Protein AF-A0A7G8T785-F1 (afdb_monomer)

Organism: NCBI:txid2576756

Secondary structure (DSSP, 8-state):
----------------PPPP----------------------------------------------------PPP---SS--TTHHHHHHHHHHHHHHHHHHHHHHHHHHHHHHH-THHHH---TT-TTS--HHHHHHHHH--S-EEEEESS-HHHHHTT-TTGGGT--HHHHHHHHHHHHHH-TTEEEEE--TTT-HHHHHHTGGGT--TT-EEEE-SS-EEEE-HHHHEEEEE-TTSS-EEEEE-HHHHHHHHHHHHH-S---EEEEE-SS---S--HHHHHHHHHTTPEEEEE-TTTSPPPTTEEEEEEES--SPPPHHHHHHHHHHHH---SSS--EEEEE--TTSPP-HHHHHHHHHTT----S---B---TTSSSTT--B---PPP------

pLDDT: mean 73.71, std 25.27, range [22.25, 98.12]

Structure (mmCIF, N/CA/C/O backbone):
data_AF-A0A7G8T785-F1
#
_entry.id   AF-A0A7G8T785-F1
#
loop_
_atom_site.group_PDB
_atom_site.id
_atom_site.type_symbol
_atom_site.label_atom_id
_atom_site.label_alt_id
_atom_site.label_comp_id
_atom_site.label_asym_id
_atom_site.label_entity_id
_atom_site.label_seq_id
_atom_site.pdbx_PDB_ins_code
_atom_site.Cartn_x
_atom_site.Cartn_y
_atom_site.Cartn_z
_atom_site.occupancy
_atom_site.B_iso_or_equiv
_atom_site.auth_seq_id
_atom_site.auth_comp_id
_atom_site.auth_asym_id
_atom_site.auth_atom_id
_atom_site.pdbx_PDB_model_num
ATOM 1 N N . MET A 1 1 ? 51.626 39.563 -40.319 1.00 33.34 1 MET A N 1
ATOM 2 C CA . MET A 1 1 ? 52.756 39.897 -39.430 1.00 33.34 1 MET A CA 1
ATOM 3 C C . MET A 1 1 ? 52.518 39.131 -38.136 1.00 33.34 1 MET A C 1
ATOM 5 O O . MET A 1 1 ? 51.558 39.451 -37.459 1.00 33.34 1 MET A O 1
ATOM 9 N N . ASN A 1 2 ? 53.341 38.096 -37.916 1.00 34.00 2 ASN A N 1
ATOM 10 C CA . ASN A 1 2 ? 53.590 37.295 -36.698 1.00 34.00 2 ASN A CA 1
ATOM 11 C C . ASN A 1 2 ? 52.405 36.486 -36.123 1.00 34.00 2 ASN A C 1
ATOM 13 O O . ASN A 1 2 ? 51.424 37.070 -35.693 1.00 34.00 2 ASN A O 1
ATOM 17 N N . GLN A 1 3 ? 52.344 35.154 -36.255 1.00 32.03 3 GLN A N 1
ATOM 18 C CA . GLN A 1 3 ? 53.203 34.031 -35.797 1.00 32.03 3 GLN A CA 1
ATOM 19 C C . GLN A 1 3 ? 52.664 33.368 -34.515 1.00 32.03 3 GLN A C 1
ATOM 21 O O . GLN A 1 3 ? 52.384 34.036 -33.526 1.00 32.03 3 GLN A O 1
ATOM 26 N N . GLU A 1 4 ? 52.554 32.039 -34.599 1.00 39.06 4 GLU A N 1
ATOM 27 C CA . GLU A 1 4 ? 52.316 31.043 -33.546 1.00 39.06 4 GLU A CA 1
ATOM 28 C C . GLU A 1 4 ? 53.152 31.248 -32.271 1.00 39.06 4 GLU A C 1
ATOM 30 O O . GLU A 1 4 ? 54.285 31.726 -32.356 1.00 39.06 4 GLU A O 1
ATOM 35 N N . LYS A 1 5 ? 52.658 30.733 -31.127 1.00 34.31 5 LYS A N 1
ATOM 36 C CA . LYS A 1 5 ? 53.371 29.714 -30.320 1.00 34.31 5 LYS A CA 1
ATOM 37 C C . LYS A 1 5 ? 52.609 29.274 -29.061 1.00 34.31 5 LYS A C 1
ATOM 39 O O . LYS A 1 5 ? 52.379 30.064 -28.154 1.00 34.31 5 LYS A O 1
ATOM 44 N N . ASP A 1 6 ? 52.339 27.972 -28.998 1.00 37.28 6 ASP A N 1
ATOM 45 C CA . ASP A 1 6 ? 52.418 27.157 -27.776 1.00 37.28 6 ASP A CA 1
ATOM 46 C C . ASP A 1 6 ? 53.900 27.093 -27.329 1.00 37.28 6 ASP A C 1
ATOM 48 O O . ASP A 1 6 ? 54.796 27.071 -28.187 1.00 37.28 6 ASP A O 1
ATOM 52 N N . PRO A 1 7 ? 54.191 27.093 -26.016 1.00 38.16 7 PRO A N 1
ATOM 53 C CA . PRO A 1 7 ? 55.010 25.986 -25.530 1.00 38.16 7 PRO A CA 1
ATOM 54 C C . PRO A 1 7 ? 54.578 25.441 -24.156 1.00 38.16 7 PRO A C 1
ATOM 56 O O . PRO A 1 7 ? 54.579 26.136 -23.138 1.00 38.16 7 PRO A O 1
ATOM 59 N N . ARG A 1 8 ? 54.375 24.123 -24.110 1.00 36.03 8 ARG A N 1
ATOM 60 C CA . ARG A 1 8 ? 54.570 23.275 -22.926 1.00 36.03 8 ARG A CA 1
ATOM 61 C C . ARG A 1 8 ? 56.001 23.434 -22.400 1.00 36.03 8 ARG A C 1
ATOM 63 O O . ARG A 1 8 ? 56.926 23.257 -23.184 1.00 36.03 8 ARG A O 1
ATOM 70 N N . THR A 1 9 ? 56.170 23.665 -21.093 1.00 31.27 9 THR A N 1
ATOM 71 C CA . THR A 1 9 ? 56.945 22.823 -20.144 1.00 31.27 9 THR A CA 1
ATOM 72 C C . THR A 1 9 ? 57.130 23.522 -18.794 1.00 31.27 9 THR A C 1
ATOM 74 O O . THR A 1 9 ? 57.594 24.655 -18.753 1.00 31.27 9 THR A O 1
ATOM 77 N N . GLY A 1 10 ? 56.911 22.773 -17.707 1.00 28.36 10 GLY A N 1
ATOM 78 C CA . GLY A 1 10 ? 57.755 22.858 -16.510 1.00 28.36 10 GLY A CA 1
ATOM 79 C C . GLY A 1 10 ? 57.182 23.576 -15.289 1.00 28.36 10 GLY A C 1
ATOM 80 O O . GLY A 1 10 ? 57.493 24.738 -15.072 1.00 28.36 10 GLY A O 1
ATOM 81 N N . ALA A 1 11 ? 56.463 22.842 -14.438 1.00 30.05 11 ALA A N 1
ATOM 82 C CA . ALA A 1 11 ? 56.674 22.847 -12.986 1.00 30.05 11 ALA A CA 1
ATOM 83 C C . ALA A 1 11 ? 55.875 21.689 -12.367 1.00 30.05 11 ALA A C 1
ATOM 85 O O . ALA A 1 11 ? 54.649 21.701 -12.350 1.00 30.05 11 ALA A O 1
ATOM 86 N N . ALA A 1 12 ? 56.598 20.661 -11.932 1.00 31.73 12 ALA A N 1
ATOM 87 C CA . ALA A 1 12 ? 56.113 19.631 -11.025 1.00 31.73 12 ALA A CA 1
ATOM 88 C C . ALA A 1 12 ? 56.212 20.128 -9.568 1.00 31.73 12 ALA A C 1
ATOM 90 O O . ALA A 1 12 ? 56.802 21.185 -9.335 1.00 31.73 12 ALA A O 1
ATOM 91 N N . VAL A 1 13 ? 55.763 19.261 -8.643 1.00 32.69 13 VAL A N 1
ATOM 92 C CA . VAL A 1 13 ? 55.976 19.217 -7.174 1.00 32.69 13 VAL A CA 1
ATOM 93 C C . VAL A 1 13 ? 54.739 19.659 -6.354 1.00 32.69 13 VAL A C 1
ATOM 95 O O . VAL A 1 13 ? 54.237 20.752 -6.608 1.00 32.69 13 VAL A O 1
ATOM 98 N N . PRO A 1 14 ? 54.309 18.928 -5.295 1.00 37.12 14 PRO A N 1
ATOM 99 C CA . PRO A 1 14 ? 54.456 17.490 -4.987 1.00 37.12 14 PRO A CA 1
ATOM 100 C C . PRO A 1 14 ? 53.152 16.780 -4.532 1.00 37.12 14 PRO A C 1
ATOM 102 O O . PRO A 1 14 ? 52.188 17.408 -4.104 1.00 37.12 14 PRO A O 1
ATOM 105 N N . GLU A 1 15 ? 53.179 15.445 -4.575 1.00 34.22 15 GLU A N 1
ATOM 106 C CA . GLU A 1 15 ? 52.307 14.546 -3.803 1.00 34.22 15 GLU A CA 1
ATOM 107 C C . GLU A 1 15 ? 52.600 14.689 -2.298 1.00 34.22 15 GLU A C 1
ATOM 109 O O . GLU A 1 15 ? 53.756 14.596 -1.884 1.00 34.22 15 GLU A O 1
ATOM 114 N N . GLU A 1 16 ? 51.565 14.897 -1.479 1.00 32.94 16 GLU A N 1
ATOM 115 C CA . GLU A 1 16 ? 51.657 14.698 -0.029 1.00 32.94 16 GLU A CA 1
ATOM 116 C C . GLU A 1 16 ? 51.408 13.219 0.291 1.00 32.94 16 GLU A C 1
ATOM 118 O O . GLU A 1 16 ? 50.318 12.683 0.081 1.00 32.94 16 GLU A O 1
ATOM 123 N N . GLU A 1 17 ? 52.460 12.565 0.785 1.00 30.16 17 GLU A N 1
ATOM 124 C CA . GLU A 1 17 ? 52.424 11.239 1.393 1.00 30.16 17 GLU A CA 1
ATOM 125 C C . GLU A 1 17 ? 51.523 11.246 2.637 1.00 30.16 17 GLU A C 1
ATOM 127 O O . GLU A 1 17 ? 51.723 12.017 3.576 1.00 30.16 17 GLU A O 1
ATOM 132 N N . ILE A 1 18 ? 50.551 10.336 2.662 1.00 37.28 18 ILE A N 1
ATOM 133 C CA . ILE A 1 18 ? 49.774 9.992 3.854 1.00 37.28 18 ILE A CA 1
ATOM 134 C C . ILE A 1 18 ? 50.649 9.066 4.715 1.00 37.28 18 ILE A C 1
ATOM 136 O O . ILE A 1 18 ? 51.031 8.000 4.223 1.00 37.28 18 ILE A O 1
ATOM 140 N N . PRO A 1 19 ? 50.958 9.392 5.984 1.00 33.38 19 PRO A N 1
ATOM 141 C CA . PRO A 1 19 ? 51.673 8.462 6.847 1.00 33.38 19 PRO A CA 1
ATOM 142 C C . PRO A 1 19 ? 50.740 7.344 7.328 1.00 33.38 19 PRO A C 1
ATOM 144 O O . PRO A 1 19 ? 49.699 7.599 7.935 1.00 33.38 19 PRO A O 1
ATOM 147 N N . GLU A 1 20 ? 51.146 6.095 7.098 1.00 34.06 20 GLU A N 1
ATOM 148 C CA . GLU A 1 20 ? 50.664 4.936 7.848 1.00 34.06 20 GLU A CA 1
ATOM 149 C C . GLU A 1 20 ? 51.083 5.054 9.324 1.00 34.06 20 GLU A C 1
ATOM 151 O O . GLU A 1 20 ? 52.277 5.113 9.624 1.00 34.06 20 GLU A O 1
ATOM 156 N N . GLU A 1 21 ? 50.134 4.961 10.262 1.00 30.89 21 GLU A N 1
ATOM 157 C CA . GLU A 1 21 ? 50.457 4.578 11.640 1.00 30.89 21 GLU A CA 1
ATOM 158 C C . GLU A 1 21 ? 49.438 3.593 12.244 1.00 30.89 21 GLU A C 1
ATOM 160 O O . GLU A 1 21 ? 48.309 3.919 12.593 1.00 30.89 21 GLU A O 1
ATOM 165 N N . LYS A 1 22 ? 49.907 2.342 12.293 1.00 28.97 22 LYS A N 1
ATOM 166 C CA . LYS A 1 22 ? 49.767 1.271 13.296 1.00 28.97 22 LYS A CA 1
ATOM 167 C C . LYS A 1 22 ? 48.534 1.182 14.210 1.00 28.97 22 LYS A C 1
ATOM 169 O O . LYS A 1 22 ? 48.215 2.042 15.018 1.00 28.97 22 LYS A O 1
ATOM 174 N N . ALA A 1 23 ? 48.022 -0.048 14.226 1.00 33.16 23 ALA A N 1
ATOM 175 C CA . ALA A 1 23 ? 47.140 -0.627 15.225 1.00 33.16 23 ALA A CA 1
ATOM 176 C C . ALA A 1 23 ? 47.747 -0.718 16.644 1.00 33.16 23 ALA A C 1
ATOM 178 O O . ALA A 1 23 ? 48.844 -1.246 16.829 1.00 33.16 23 ALA A O 1
ATOM 179 N N . ALA A 1 24 ? 46.949 -0.321 17.636 1.00 29.12 24 ALA A N 1
ATOM 180 C CA . ALA A 1 24 ? 46.815 -0.867 18.995 1.00 29.12 24 ALA A CA 1
ATOM 181 C C . ALA A 1 24 ? 45.523 -0.230 19.554 1.00 29.12 24 ALA A C 1
ATOM 183 O O . ALA A 1 24 ? 45.310 0.959 19.373 1.00 29.12 24 ALA A O 1
ATOM 184 N N . GLY A 1 25 ? 44.539 -0.931 20.104 1.00 26.95 25 GLY A N 1
ATOM 185 C CA . GLY A 1 25 ? 44.626 -1.832 21.242 1.00 26.95 25 GLY A CA 1
ATOM 186 C C . GLY A 1 25 ? 43.596 -1.336 22.267 1.00 26.95 25 GLY A C 1
ATOM 187 O O . GLY A 1 25 ? 43.620 -0.183 22.677 1.00 26.95 25 GLY A O 1
ATOM 188 N N . THR A 1 26 ? 42.653 -2.206 22.595 1.00 28.20 26 THR A N 1
ATOM 189 C CA . THR A 1 26 ? 41.496 -2.061 23.487 1.00 28.20 26 THR A CA 1
ATOM 190 C C . THR A 1 26 ? 41.801 -1.379 24.826 1.00 28.20 26 THR A C 1
ATOM 192 O O . THR A 1 26 ? 42.801 -1.717 25.456 1.00 28.20 26 THR A O 1
ATOM 195 N N . GLN A 1 27 ? 40.870 -0.559 25.335 1.00 28.22 27 GLN A N 1
ATOM 196 C CA . GLN A 1 27 ? 40.620 -0.445 26.779 1.00 28.22 27 GLN A CA 1
ATOM 197 C C . GLN A 1 27 ? 39.207 0.084 27.083 1.00 28.22 27 GLN A C 1
ATOM 199 O O . GLN A 1 27 ? 38.844 1.202 26.729 1.00 28.22 27 GLN A O 1
ATOM 204 N N . GLN A 1 28 ? 38.422 -0.779 27.736 1.00 28.84 28 GLN A N 1
ATOM 205 C CA . GLN A 1 28 ? 37.263 -0.434 28.558 1.00 28.84 28 GLN A CA 1
ATOM 206 C C . GLN A 1 28 ? 37.713 0.420 29.747 1.00 28.84 28 GLN A C 1
ATOM 208 O O . GLN A 1 28 ? 38.764 0.149 30.328 1.00 28.84 28 GLN A O 1
ATOM 213 N N . ALA A 1 29 ? 36.871 1.360 30.170 1.00 27.36 29 ALA A N 1
ATOM 214 C CA . ALA A 1 29 ? 36.866 1.841 31.544 1.00 27.36 29 ALA A CA 1
ATOM 215 C C . ALA A 1 29 ? 35.422 2.114 31.979 1.00 27.36 29 ALA A C 1
ATOM 217 O O . ALA A 1 29 ? 34.747 3.001 31.457 1.00 27.36 29 ALA A O 1
ATOM 218 N N . GLU A 1 30 ? 34.970 1.284 32.914 1.00 26.59 30 GLU A N 1
ATOM 219 C CA . GLU A 1 30 ? 33.865 1.529 33.834 1.00 26.59 30 GLU A CA 1
ATOM 220 C C . GLU A 1 30 ? 34.166 2.763 34.698 1.00 26.59 30 GLU A C 1
ATOM 222 O O . GLU A 1 30 ? 35.320 3.015 35.051 1.00 26.59 30 GLU A O 1
ATOM 227 N N . ALA A 1 31 ? 33.128 3.493 35.102 1.00 26.48 31 ALA A N 1
ATOM 228 C CA . ALA A 1 31 ? 33.195 4.335 36.290 1.00 26.48 31 ALA A CA 1
ATOM 229 C C . ALA A 1 31 ? 31.849 4.289 37.016 1.00 26.48 31 ALA A C 1
ATOM 231 O O . ALA A 1 31 ? 30.825 4.764 36.522 1.00 26.48 31 ALA A O 1
ATOM 232 N N . GLU A 1 32 ? 31.891 3.649 38.180 1.00 27.77 32 GLU A N 1
ATOM 233 C CA . GLU A 1 32 ? 30.830 3.551 39.166 1.00 27.77 32 GLU A CA 1
ATOM 234 C C . GLU A 1 32 ? 30.523 4.889 39.849 1.00 27.77 32 GLU A C 1
ATOM 236 O O . GLU A 1 32 ? 31.342 5.797 39.980 1.00 27.77 32 GLU A O 1
ATOM 241 N N . ASN A 1 33 ? 29.286 4.911 40.325 1.00 26.66 33 ASN A N 1
ATOM 242 C CA . ASN A 1 33 ? 28.638 5.810 41.259 1.00 26.66 33 ASN A CA 1
ATOM 243 C C . ASN A 1 33 ? 29.459 6.087 42.536 1.00 26.66 33 ASN A C 1
ATOM 245 O O . ASN A 1 33 ? 29.994 5.157 43.138 1.00 26.66 33 ASN A O 1
ATOM 249 N N . GLN A 1 34 ? 29.433 7.330 43.027 1.00 26.31 34 GLN A N 1
ATOM 250 C CA . GLN A 1 34 ? 29.564 7.607 44.457 1.00 26.31 34 GLN A CA 1
ATOM 251 C C . GLN A 1 34 ? 28.810 8.881 44.853 1.00 26.31 34 GLN A C 1
ATOM 253 O O . GLN A 1 34 ? 28.802 9.898 44.164 1.00 26.31 34 GLN A O 1
ATOM 258 N N . GLN A 1 35 ? 28.140 8.738 45.986 1.00 26.52 35 GLN A N 1
ATOM 259 C CA . GLN A 1 35 ? 27.130 9.576 46.602 1.00 26.52 35 GLN A CA 1
ATOM 260 C C . GLN A 1 35 ? 27.743 10.156 47.879 1.00 26.52 35 GLN A C 1
ATOM 262 O O . GLN A 1 35 ? 28.307 9.390 48.651 1.00 26.52 35 GLN A O 1
ATOM 267 N N . GLU A 1 36 ? 27.586 11.454 48.148 1.00 27.47 36 GLU A N 1
ATOM 268 C CA . GLU A 1 36 ? 27.761 11.999 49.501 1.00 27.47 36 GLU A CA 1
ATOM 269 C C . GLU A 1 36 ? 26.888 13.250 49.713 1.00 27.47 36 GLU A C 1
ATOM 271 O O . GLU A 1 36 ? 26.970 14.238 48.981 1.00 27.47 36 GLU A O 1
ATOM 276 N N . SER A 1 37 ? 26.011 13.171 50.719 1.00 26.64 37 SER A N 1
ATOM 277 C CA . SER A 1 37 ? 25.340 14.305 51.372 1.00 26.64 37 SER A CA 1
ATOM 278 C C . SER A 1 37 ? 26.268 14.962 52.400 1.00 26.64 37 SER A C 1
ATOM 280 O O . SER A 1 37 ? 27.248 14.352 52.822 1.00 26.64 37 SER A O 1
ATOM 282 N N . PRO A 1 38 ? 25.879 16.134 52.931 1.00 29.02 38 PRO A N 1
ATOM 283 C CA . PRO A 1 38 ? 25.930 16.295 54.389 1.00 29.02 38 PRO A CA 1
ATOM 284 C C . PRO A 1 38 ? 24.570 16.633 55.028 1.00 29.02 38 PRO A C 1
ATOM 286 O O . PRO A 1 38 ? 23.799 17.448 54.523 1.00 29.02 38 PRO A O 1
ATOM 289 N N . ALA A 1 39 ? 24.350 15.978 56.170 1.00 27.50 39 ALA A N 1
ATOM 290 C CA . ALA A 1 39 ? 23.365 16.184 57.240 1.00 27.50 39 ALA A CA 1
ATOM 291 C C . ALA A 1 39 ? 23.709 17.464 58.066 1.00 27.50 39 ALA A C 1
ATOM 293 O O . ALA A 1 39 ? 24.715 18.101 57.768 1.00 27.50 39 ALA A O 1
ATOM 294 N N . GLU A 1 40 ? 23.074 17.943 59.143 1.00 28.30 40 GLU A N 1
ATOM 295 C CA . GLU A 1 40 ? 21.873 17.714 59.976 1.00 28.30 40 GLU A CA 1
ATOM 296 C C . GLU A 1 40 ? 21.942 18.777 61.108 1.00 28.30 40 GLU A C 1
ATOM 298 O O . GLU A 1 40 ? 23.047 19.209 61.442 1.00 28.30 40 GLU A O 1
ATOM 303 N N . THR A 1 41 ? 20.820 19.156 61.744 1.00 22.25 41 THR A N 1
ATOM 304 C CA . THR A 1 41 ? 20.664 19.285 63.230 1.00 22.25 41 THR A CA 1
ATOM 305 C C . THR A 1 41 ? 19.184 19.579 63.580 1.00 22.25 41 THR A C 1
ATOM 307 O O . THR A 1 41 ? 18.649 20.593 63.143 1.00 22.25 41 THR A O 1
ATOM 310 N N . GLU A 1 42 ? 18.412 18.583 64.058 1.00 29.05 42 GLU A N 1
ATOM 311 C CA . GLU A 1 42 ? 18.045 18.213 65.465 1.00 29.05 42 GLU A CA 1
ATOM 312 C C . GLU A 1 42 ? 16.829 19.003 66.051 1.00 29.05 42 GLU A C 1
ATOM 314 O O . GLU A 1 42 ? 16.925 20.213 66.218 1.00 29.05 42 GLU A O 1
ATOM 319 N N . THR A 1 43 ? 15.584 18.468 66.160 1.00 24.20 43 THR A N 1
ATOM 320 C CA . THR A 1 43 ? 14.898 17.544 67.146 1.00 24.20 43 THR A CA 1
ATOM 321 C C . THR A 1 43 ? 14.568 18.126 68.542 1.00 24.20 43 THR A C 1
ATOM 323 O O . THR A 1 43 ? 15.246 19.075 68.925 1.00 24.20 43 THR A O 1
ATOM 326 N N . PRO A 1 44 ? 13.634 17.566 69.379 1.00 42.97 44 PRO A N 1
ATOM 327 C CA . PRO A 1 44 ? 12.633 16.465 69.228 1.00 42.97 44 PRO A CA 1
ATOM 328 C C . PRO A 1 44 ? 11.191 16.831 69.744 1.00 42.97 44 PRO A C 1
ATOM 330 O O . PRO A 1 44 ? 10.972 17.950 70.194 1.00 42.97 44 PRO A O 1
ATOM 333 N N . ASP A 1 45 ? 10.139 15.994 69.617 1.00 26.14 45 ASP A N 1
ATOM 334 C CA . ASP A 1 45 ? 9.671 15.052 70.674 1.00 26.14 45 ASP A CA 1
ATOM 335 C C . ASP A 1 45 ? 8.602 14.019 70.188 1.00 26.14 45 ASP A C 1
ATOM 337 O O . ASP A 1 45 ? 7.894 14.235 69.204 1.00 26.14 45 ASP A O 1
ATOM 341 N N . ALA A 1 46 ? 8.556 12.899 70.921 1.00 28.61 46 ALA A N 1
ATOM 342 C CA . ALA A 1 46 ? 7.911 11.579 70.821 1.00 28.61 46 ALA A CA 1
ATOM 343 C C . ALA A 1 46 ? 6.368 11.523 70.639 1.00 28.61 46 ALA A C 1
ATOM 345 O O . ALA A 1 46 ? 5.667 12.498 70.859 1.00 28.61 46 ALA A O 1
ATOM 346 N N . GLY A 1 47 ? 5.706 10.401 70.315 1.00 26.78 47 GLY A N 1
ATOM 347 C CA . GLY A 1 47 ? 6.109 9.013 70.082 1.00 26.78 47 GLY A CA 1
ATOM 348 C C . GLY A 1 47 ? 4.887 8.062 70.045 1.00 26.78 47 GLY A C 1
ATOM 349 O O . GLY A 1 47 ? 3.840 8.356 70.610 1.00 26.78 47 GLY A O 1
ATOM 350 N N . GLN A 1 48 ? 5.102 6.906 69.402 1.00 28.45 48 GLN A N 1
ATOM 351 C CA . GLN A 1 48 ? 4.517 5.568 69.632 1.00 28.45 48 GLN A CA 1
ATOM 352 C C . GLN A 1 48 ? 3.062 5.219 69.229 1.00 28.45 48 GLN A C 1
ATOM 354 O O . GLN A 1 48 ? 2.078 5.569 69.868 1.00 28.45 48 GLN A O 1
ATOM 359 N N . ASN A 1 49 ? 2.993 4.331 68.229 1.00 32.19 49 ASN A N 1
ATOM 360 C CA . ASN A 1 49 ? 2.090 3.168 68.143 1.00 32.19 49 ASN A CA 1
ATOM 361 C C . ASN A 1 49 ? 2.861 1.937 68.716 1.00 32.19 49 ASN A C 1
ATOM 363 O O . ASN A 1 49 ? 4.093 2.052 68.786 1.00 32.19 49 ASN A O 1
ATOM 367 N N . PRO A 1 50 ? 2.261 0.775 69.090 1.00 38.12 50 PRO A N 1
ATOM 368 C CA . PRO A 1 50 ? 1.597 -0.139 68.135 1.00 38.12 50 PRO A CA 1
ATOM 369 C C . PRO 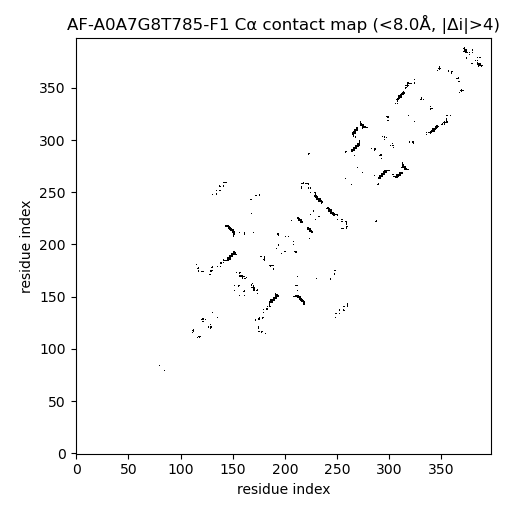A 1 50 ? 0.428 -1.007 68.705 1.00 38.12 50 PRO A C 1
ATOM 371 O O . PRO A 1 50 ? 0.205 -1.075 69.910 1.00 38.12 50 PRO A O 1
ATOM 374 N N . GLY A 1 51 ? -0.312 -1.713 67.830 1.00 24.58 51 GLY A N 1
ATOM 375 C CA . GLY A 1 51 ? -1.101 -2.923 68.192 1.00 24.58 51 GLY A CA 1
ATOM 376 C C . GLY A 1 51 ? -0.196 -4.169 68.329 1.00 24.58 51 GLY A C 1
ATOM 377 O O . GLY A 1 51 ? 1.021 -3.972 68.298 1.00 24.58 51 GLY A O 1
ATOM 378 N N . PRO A 1 52 ? -0.681 -5.438 68.389 1.00 47.16 52 PRO A N 1
ATOM 379 C CA . PRO A 1 52 ? -2.046 -5.997 68.224 1.00 47.16 52 PRO A CA 1
ATOM 380 C C . PRO A 1 52 ? -2.444 -7.032 69.331 1.00 47.16 52 PRO A C 1
ATOM 382 O O . PRO A 1 52 ? -1.634 -7.281 70.209 1.00 47.16 52 PRO A O 1
ATOM 385 N N . GLU A 1 53 ? -3.644 -7.658 69.289 1.00 26.31 53 GLU A N 1
ATOM 386 C CA . GLU A 1 53 ? -3.879 -9.104 69.604 1.00 26.31 53 GLU A CA 1
ATOM 387 C C . GLU A 1 53 ? -5.369 -9.544 69.640 1.00 26.31 53 GLU A C 1
ATOM 389 O O . GLU A 1 53 ? -6.254 -8.834 70.115 1.00 26.31 53 GLU A O 1
ATOM 394 N N . GLU A 1 54 ? -5.620 -10.769 69.154 1.00 26.36 54 GLU A N 1
ATOM 395 C CA . GLU A 1 54 ? -6.831 -11.589 69.335 1.00 26.36 54 GLU A CA 1
ATOM 396 C C . GLU A 1 54 ? -6.831 -12.314 70.700 1.00 26.36 54 GLU A C 1
ATOM 398 O O . GLU A 1 54 ? -5.775 -12.795 71.104 1.00 26.36 54 GLU A O 1
ATOM 403 N N . LYS A 1 55 ? -8.010 -12.568 71.312 1.00 24.91 55 LYS A N 1
ATOM 404 C CA . LYS A 1 55 ? -8.550 -13.921 71.643 1.00 24.91 55 LYS A CA 1
ATOM 405 C C . LYS A 1 55 ? -9.628 -13.955 72.749 1.00 24.91 55 LYS A C 1
ATOM 407 O O . LYS A 1 55 ? -9.434 -13.446 73.842 1.00 24.91 55 LYS A O 1
ATOM 412 N N . LYS A 1 56 ? -10.622 -14.810 72.460 1.00 25.88 56 LYS A N 1
ATOM 413 C CA . LYS A 1 56 ? -11.265 -15.849 73.301 1.00 25.88 56 LYS A CA 1
ATOM 414 C C . LYS A 1 56 ? -12.496 -15.561 74.173 1.00 25.88 56 LYS A C 1
ATOM 416 O O . LYS A 1 56 ? -12.566 -14.647 74.981 1.00 25.88 56 LYS A O 1
ATOM 421 N N . GLU A 1 57 ? -13.416 -16.509 73.979 1.00 24.70 57 GLU A N 1
ATOM 422 C CA . GLU A 1 57 ? -14.552 -16.948 74.783 1.00 24.70 57 GLU A CA 1
ATOM 423 C C . GLU A 1 57 ? -14.211 -17.146 76.266 1.00 24.70 57 GLU A C 1
ATOM 425 O O . GLU A 1 57 ? -13.161 -17.700 76.592 1.00 24.70 57 GLU A O 1
ATOM 430 N N . ASP A 1 58 ? -15.178 -16.857 77.140 1.00 26.34 58 ASP A N 1
ATOM 431 C CA . ASP A 1 58 ? -15.415 -17.704 78.306 1.00 26.34 58 ASP A CA 1
ATOM 432 C C . ASP A 1 58 ? -16.921 -17.854 78.561 1.00 26.34 58 ASP A C 1
ATOM 434 O O . ASP A 1 58 ? -17.710 -16.911 78.472 1.00 26.34 58 ASP A O 1
ATOM 438 N N . SER A 1 59 ? -17.297 -19.096 78.839 1.00 22.95 59 SER A N 1
ATOM 439 C CA . SER A 1 59 ? -18.626 -19.559 79.198 1.00 22.95 59 SER A CA 1
ATOM 440 C C . SER A 1 59 ? -18.575 -19.987 80.658 1.00 22.95 59 SER A C 1
ATOM 442 O O . SER A 1 59 ? -17.885 -20.949 80.980 1.00 22.95 59 SER A O 1
ATOM 444 N N . GLN A 1 60 ? -19.380 -19.383 81.532 1.00 29.61 60 GLN A N 1
ATOM 445 C CA . GLN A 1 60 ? -19.666 -19.967 82.845 1.00 29.61 60 GLN A CA 1
ATOM 446 C C . GLN A 1 60 ? -21.171 -20.072 83.099 1.00 29.61 60 GLN A C 1
ATOM 448 O O . GLN A 1 60 ? -21.922 -19.100 83.053 1.00 29.61 60 GLN A O 1
ATOM 453 N N . LYS A 1 61 ? -21.591 -21.316 83.356 1.00 26.22 61 LYS A N 1
ATOM 454 C CA . LYS A 1 61 ? -22.879 -21.729 83.924 1.00 26.22 61 LYS A CA 1
ATOM 455 C C . LYS A 1 61 ? -22.806 -21.696 85.450 1.00 26.22 61 LYS A C 1
ATOM 457 O O . LYS A 1 61 ? -21.791 -22.131 85.972 1.00 26.22 61 LYS A O 1
ATOM 462 N N . THR A 1 62 ? -23.930 -21.357 86.094 1.00 24.61 62 THR A N 1
ATOM 463 C CA . THR A 1 62 ? -24.592 -22.002 87.268 1.00 24.61 62 THR A CA 1
ATOM 464 C C . THR A 1 62 ? -25.664 -21.032 87.799 1.00 24.61 62 THR A C 1
ATOM 466 O O . THR A 1 62 ? -25.414 -19.836 87.787 1.00 24.61 62 THR A O 1
ATOM 469 N N . ASP A 1 63 ? -26.837 -21.372 88.336 1.00 28.94 63 ASP A N 1
ATOM 470 C CA . ASP A 1 63 ? -27.717 -22.551 88.365 1.00 28.94 63 ASP A CA 1
ATOM 471 C C . ASP A 1 63 ? -29.036 -22.076 89.060 1.00 28.94 63 ASP A C 1
ATOM 473 O O . ASP A 1 63 ? -28.935 -21.355 90.046 1.00 28.94 63 ASP A O 1
ATOM 477 N N . LYS A 1 64 ? -30.226 -22.511 88.584 1.00 28.12 64 LYS A N 1
ATOM 478 C CA . LYS A 1 64 ? -31.550 -22.654 89.289 1.00 28.12 64 LYS A CA 1
ATOM 479 C C . LYS A 1 64 ? -32.254 -21.398 89.893 1.00 28.12 64 LYS A C 1
ATOM 481 O O . LYS A 1 64 ? -31.618 -20.507 90.414 1.00 28.12 64 LYS A O 1
ATOM 486 N N . GLU A 1 65 ? -33.589 -21.225 89.927 1.00 27.19 65 GLU A N 1
ATOM 487 C CA . GLU A 1 65 ? -34.747 -22.127 89.799 1.00 27.19 65 GLU A CA 1
ATOM 488 C C . GLU A 1 65 ? -36.093 -21.355 89.578 1.00 27.19 65 GLU A C 1
ATOM 490 O O . GLU A 1 65 ? -36.344 -20.345 90.222 1.00 27.19 65 GLU A O 1
ATOM 495 N N . LYS A 1 66 ? -36.991 -21.961 88.772 1.00 25.94 66 LYS A N 1
ATOM 496 C CA . LYS A 1 66 ? -38.475 -22.105 88.894 1.00 25.94 66 LYS A CA 1
ATOM 497 C C . LYS A 1 66 ? -39.531 -21.000 88.590 1.00 25.94 66 LYS A C 1
ATOM 499 O O . LYS A 1 66 ? -39.677 -20.018 89.301 1.00 25.94 66 LYS A O 1
ATOM 504 N N . LYS A 1 67 ? -40.470 -21.465 87.726 1.00 26.36 67 LYS A N 1
ATOM 505 C CA . LYS A 1 67 ? -41.935 -21.211 87.562 1.00 26.36 67 LYS A CA 1
ATOM 506 C C . LYS A 1 67 ? -42.338 -19.874 86.915 1.00 26.36 67 LYS A C 1
ATOM 508 O O . LYS A 1 67 ? -41.895 -18.832 87.343 1.00 26.36 67 LYS A O 1
ATOM 513 N N . GLY A 1 68 ? -43.233 -19.789 85.928 1.00 24.20 68 GLY A N 1
ATOM 514 C CA . GLY A 1 68 ? -44.097 -20.738 85.224 1.00 24.20 68 GLY A CA 1
ATOM 515 C C . GLY A 1 68 ? -45.159 -19.949 84.428 1.00 24.20 68 GLY A C 1
ATOM 516 O O . GLY A 1 68 ? -45.491 -18.835 84.809 1.00 24.20 68 GLY A O 1
ATOM 517 N N . GLY A 1 69 ? -45.714 -20.545 83.367 1.00 26.28 69 GLY A N 1
ATOM 518 C CA . GLY A 1 69 ? -47.055 -20.211 82.860 1.00 26.28 69 GLY A CA 1
ATOM 519 C C . GLY A 1 69 ? -47.181 -19.223 81.687 1.00 26.28 69 GLY A C 1
ATOM 520 O O . GLY A 1 69 ? -46.975 -18.028 81.835 1.00 26.28 69 GLY A O 1
ATOM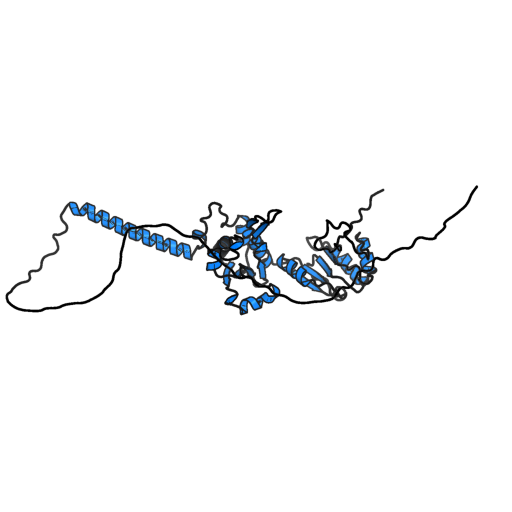 521 N N . GLY A 1 70 ? -47.688 -19.740 80.560 1.00 27.84 70 GLY A N 1
ATOM 522 C CA . GLY A 1 70 ? -48.729 -19.066 79.768 1.00 27.84 70 GLY A CA 1
ATOM 523 C C . GLY A 1 70 ? -48.299 -18.122 78.638 1.00 27.84 70 GLY A C 1
ATOM 524 O O . GLY A 1 70 ? -48.091 -16.934 78.848 1.00 27.84 70 GLY A O 1
ATOM 525 N N . LYS A 1 71 ? -48.339 -18.617 77.392 1.00 36.97 71 LYS A N 1
ATOM 526 C CA . LYS A 1 71 ? -48.596 -17.768 76.213 1.00 36.97 71 LYS A CA 1
ATOM 527 C C . LYS A 1 71 ? -50.010 -17.177 76.308 1.00 36.97 71 LYS A C 1
ATOM 529 O O . LYS A 1 71 ? -50.945 -17.932 76.576 1.00 36.97 71 LYS A O 1
ATOM 534 N N . PRO A 1 72 ? -50.196 -15.922 75.873 1.00 36.34 72 PRO A N 1
ATOM 535 C CA . PRO A 1 72 ? -51.309 -15.636 74.980 1.00 36.34 72 PRO A CA 1
ATOM 536 C C . PRO A 1 72 ? -50.822 -15.000 73.672 1.00 36.34 72 PRO A C 1
ATOM 538 O O . PRO A 1 72 ? -49.871 -14.220 73.628 1.00 36.34 72 PRO A O 1
ATOM 541 N N . LYS A 1 73 ? -51.486 -15.392 72.582 1.00 41.03 73 LYS A N 1
ATOM 542 C CA . LYS A 1 73 ? -51.345 -14.823 71.240 1.00 41.03 73 LYS A CA 1
ATOM 543 C C . LYS A 1 73 ? -51.643 -13.320 71.301 1.00 41.03 73 LYS A C 1
ATOM 545 O O . LYS A 1 73 ? -52.715 -12.947 71.767 1.00 41.03 73 LYS A O 1
ATOM 550 N N . LYS A 1 74 ? -50.724 -12.479 70.819 1.00 36.62 74 LYS A N 1
ATOM 551 C CA . LYS A 1 74 ? -51.020 -11.077 70.510 1.00 36.62 74 LYS A CA 1
ATOM 552 C C . LYS A 1 74 ? -51.410 -10.969 69.043 1.00 36.62 74 LYS A C 1
ATOM 554 O O . LYS A 1 74 ? -50.647 -11.338 68.155 1.00 36.62 74 LYS A O 1
ATOM 559 N N . ASP A 1 75 ? -52.633 -10.506 68.857 1.00 39.16 75 ASP A N 1
ATOM 560 C CA . ASP A 1 75 ? -53.211 -10.035 67.612 1.00 39.16 75 ASP A CA 1
ATOM 561 C C . ASP A 1 75 ? -52.376 -8.854 67.077 1.00 39.16 75 ASP A C 1
ATOM 563 O O . ASP A 1 75 ? -52.077 -7.914 67.817 1.00 39.16 75 ASP A O 1
ATOM 567 N N . HIS A 1 76 ? -51.924 -8.929 65.825 1.00 44.25 76 HIS A N 1
ATOM 568 C CA . HIS A 1 76 ? -51.010 -7.956 65.204 1.00 44.25 76 HIS A CA 1
ATOM 569 C C . HIS A 1 76 ? -51.748 -6.952 64.299 1.00 44.25 76 HIS A C 1
ATOM 571 O O . HIS A 1 76 ? -51.189 -6.473 63.315 1.00 44.25 76 HIS A O 1
ATOM 577 N N . SER A 1 77 ? -52.995 -6.592 64.616 1.00 46.31 77 SER A N 1
ATOM 578 C CA . SER A 1 77 ? -53.796 -5.673 63.789 1.00 46.31 77 SER A CA 1
ATOM 579 C C . SER A 1 77 ? -53.942 -4.246 64.336 1.00 46.31 77 SER A C 1
ATOM 581 O O . SER A 1 77 ? -54.836 -3.522 63.908 1.00 46.31 77 SER A O 1
ATOM 583 N N . GLU A 1 78 ? -53.071 -3.798 65.245 1.00 44.31 78 GLU A N 1
ATOM 584 C CA . GLU A 1 78 ? -53.204 -2.480 65.904 1.00 44.31 78 GLU A CA 1
ATOM 585 C C . GLU A 1 78 ? -51.967 -1.563 65.748 1.00 44.31 78 GLU A C 1
ATOM 587 O O . GLU A 1 78 ? -51.879 -0.524 66.393 1.00 44.31 78 GLU A O 1
ATOM 592 N N . PHE A 1 79 ? -51.009 -1.874 64.861 1.00 45.84 79 PHE A N 1
ATOM 593 C CA . PHE A 1 79 ? -49.829 -1.008 64.634 1.00 45.84 79 PHE A CA 1
ATOM 594 C C . PHE A 1 79 ? -49.998 0.061 63.535 1.00 45.84 79 PHE A C 1
ATOM 596 O O . PHE A 1 79 ? -49.103 0.878 63.328 1.00 45.84 79 PHE A O 1
ATOM 603 N N . PHE A 1 80 ? -51.149 0.122 62.855 1.00 54.59 80 PHE A N 1
ATOM 604 C CA . PHE A 1 80 ? -51.351 0.987 61.678 1.00 54.59 80 PHE A CA 1
ATOM 605 C C . PHE A 1 80 ? -52.209 2.245 61.908 1.00 54.59 80 PHE A C 1
ATOM 607 O O . PHE A 1 80 ? -52.692 2.847 60.949 1.00 54.59 80 PHE A O 1
ATOM 614 N N . LYS A 1 81 ? -52.388 2.703 63.154 1.00 55.25 81 LYS A N 1
ATOM 615 C CA . LYS A 1 81 ? -53.136 3.942 63.445 1.00 55.25 81 LYS A CA 1
ATOM 616 C C . LYS A 1 81 ? -52.340 4.930 64.300 1.00 55.25 81 LYS A C 1
ATOM 618 O O . LYS A 1 81 ? -52.662 5.180 65.453 1.00 55.25 81 LYS A O 1
ATOM 623 N N . SER A 1 82 ? -51.334 5.574 63.709 1.00 54.53 82 SER A N 1
ATOM 624 C CA . SER A 1 82 ? -50.897 6.897 64.180 1.00 54.53 82 SER A CA 1
ATOM 625 C C . SER A 1 82 ? -50.518 7.800 63.001 1.00 54.53 82 SER A C 1
ATOM 627 O O . SER A 1 82 ? -49.845 7.381 62.058 1.00 54.53 82 SER A O 1
ATOM 629 N N . SER A 1 83 ? -50.965 9.061 63.024 1.00 55.41 83 SER A N 1
ATOM 630 C CA . SER A 1 83 ? -50.785 10.020 61.917 1.00 55.41 83 SER A CA 1
ATOM 631 C C . SER A 1 83 ? -49.324 10.433 61.669 1.00 55.41 83 SER A C 1
ATOM 633 O O . SER A 1 83 ? -49.035 11.084 60.666 1.00 55.41 83 SER A O 1
ATOM 635 N N . LYS A 1 84 ? -48.386 9.995 62.521 1.00 54.50 84 LYS A N 1
ATOM 636 C CA . LYS A 1 84 ? -46.938 10.171 62.338 1.00 54.50 84 LYS A CA 1
ATOM 637 C C . LYS A 1 84 ? -46.292 9.099 61.445 1.00 54.50 84 LYS A C 1
ATOM 639 O O . LYS A 1 84 ? -45.186 9.319 60.967 1.00 54.50 84 LYS A O 1
ATOM 644 N N . PHE A 1 85 ? -46.982 7.996 61.129 1.00 49.75 85 PHE A N 1
ATOM 645 C CA . PHE A 1 85 ? -46.457 6.964 60.218 1.00 49.75 85 PHE A CA 1
ATOM 646 C C . PHE A 1 85 ? -46.702 7.276 58.730 1.00 49.75 85 PHE A C 1
ATOM 648 O O . PHE A 1 85 ? -46.046 6.701 57.864 1.00 49.75 85 PHE A O 1
ATOM 655 N N . ARG A 1 86 ? -47.602 8.219 58.403 1.00 52.75 86 ARG A N 1
ATOM 656 C CA . ARG A 1 86 ? -47.930 8.580 57.007 1.00 52.75 86 ARG A CA 1
ATOM 657 C C . ARG A 1 86 ? -46.827 9.373 56.297 1.00 52.75 86 ARG A C 1
ATOM 659 O O . ARG A 1 86 ? -46.723 9.262 55.088 1.00 52.75 86 ARG A O 1
ATOM 666 N N . HIS A 1 87 ? -45.977 10.105 57.019 1.00 52.09 87 HIS A N 1
ATOM 667 C CA . HIS A 1 87 ? -44.888 10.884 56.404 1.00 52.09 87 HIS A CA 1
ATOM 668 C C . HIS A 1 87 ? -43.546 10.130 56.361 1.00 52.09 87 HIS A C 1
ATOM 670 O O . HIS A 1 87 ? -42.743 10.368 55.465 1.00 52.09 87 HIS A O 1
ATOM 676 N N . GLY A 1 88 ? -43.319 9.173 57.272 1.00 52.22 88 GLY A N 1
ATOM 677 C CA . GLY A 1 88 ? -42.132 8.307 57.248 1.00 52.22 88 GLY A CA 1
ATOM 678 C C . GLY A 1 88 ? -42.229 7.178 56.216 1.00 52.22 88 GLY A C 1
ATOM 679 O O . GLY A 1 88 ? -41.287 6.956 55.466 1.00 52.22 88 GLY A O 1
ATOM 680 N N . SER A 1 89 ? -43.388 6.514 56.115 1.00 56.78 89 SER A N 1
ATOM 681 C CA . SER A 1 89 ? -43.597 5.397 55.175 1.00 56.78 89 SER A CA 1
ATOM 682 C C . SER A 1 89 ? -43.600 5.821 53.703 1.00 56.78 89 SER A C 1
ATOM 684 O O . SER A 1 89 ? -43.065 5.098 52.866 1.00 56.78 89 SER A O 1
ATOM 686 N N . ILE A 1 90 ? -44.138 7.007 53.387 1.00 62.38 90 ILE A N 1
ATOM 687 C CA . ILE A 1 90 ? -44.076 7.582 52.034 1.00 62.38 90 ILE A CA 1
ATOM 688 C C . ILE A 1 90 ? -42.626 7.900 51.660 1.00 62.38 90 ILE A C 1
ATOM 690 O O . ILE A 1 90 ? -42.210 7.579 50.553 1.00 62.38 90 ILE A O 1
ATOM 694 N N . SER A 1 91 ? -41.839 8.455 52.588 1.00 66.19 91 SER A N 1
ATOM 695 C CA . SER A 1 91 ? -40.417 8.736 52.359 1.00 66.19 91 SER A CA 1
ATOM 696 C C . SER A 1 91 ? -39.626 7.450 52.106 1.00 66.19 91 SER A C 1
ATOM 698 O O . SER A 1 91 ? -38.949 7.345 51.093 1.00 66.19 91 SER A O 1
ATOM 700 N N . THR A 1 92 ? -39.800 6.410 52.930 1.00 75.88 92 THR A N 1
ATOM 701 C CA . THR A 1 92 ? -39.130 5.113 52.724 1.00 75.88 92 THR A CA 1
ATOM 702 C C . THR A 1 92 ? -39.526 4.441 51.406 1.00 75.88 92 THR A C 1
ATOM 704 O O . THR A 1 92 ? -38.664 3.881 50.732 1.00 75.88 92 THR A O 1
ATOM 707 N N . ALA A 1 93 ? -40.799 4.518 51.002 1.00 75.25 93 ALA A N 1
ATOM 708 C CA . ALA A 1 93 ? -41.252 3.995 49.713 1.00 75.25 93 ALA A CA 1
ATOM 709 C C . ALA A 1 93 ? -40.662 4.779 48.528 1.00 75.25 93 ALA A C 1
ATOM 711 O O . ALA A 1 93 ? -40.267 4.173 47.533 1.00 75.25 93 ALA A O 1
ATOM 712 N N . PHE A 1 94 ? -40.540 6.105 48.649 1.00 81.69 94 PHE A N 1
ATOM 713 C CA . PHE A 1 94 ? -39.871 6.945 47.653 1.00 81.69 94 PHE A CA 1
ATOM 714 C C . PHE A 1 94 ? -38.377 6.635 47.548 1.00 81.69 94 PHE A C 1
ATOM 716 O O . PHE A 1 94 ? -37.874 6.486 46.438 1.00 81.69 94 PHE A O 1
ATOM 723 N N . THR A 1 95 ? -37.671 6.479 48.672 1.00 83.88 95 THR A N 1
ATOM 724 C CA . THR A 1 95 ? -36.242 6.136 48.666 1.00 83.88 95 THR A CA 1
ATOM 725 C C . THR A 1 95 ? -36.010 4.740 48.094 1.00 83.88 95 THR A C 1
ATOM 727 O O . THR A 1 95 ? -35.113 4.556 47.278 1.00 83.88 95 THR A O 1
ATOM 730 N N . ALA A 1 96 ? -36.842 3.760 48.459 1.00 82.31 96 ALA A N 1
ATOM 731 C CA . ALA A 1 96 ? -36.777 2.417 47.887 1.00 82.31 96 ALA A CA 1
ATOM 732 C C . ALA A 1 96 ? -37.063 2.430 46.375 1.00 82.31 96 ALA A C 1
ATOM 734 O O . ALA A 1 96 ? -36.326 1.814 45.609 1.00 82.31 96 ALA A O 1
ATOM 735 N N . GLY A 1 97 ? -38.076 3.183 45.932 1.00 86.50 97 GLY A N 1
ATOM 736 C CA . GLY A 1 97 ? -38.369 3.378 44.512 1.00 86.50 97 GLY A CA 1
ATOM 737 C C . GLY A 1 97 ? -37.219 4.051 43.761 1.00 86.50 97 GLY A C 1
ATOM 738 O O . GLY A 1 97 ? -36.848 3.603 42.682 1.00 86.50 97 GLY A O 1
ATOM 739 N N . PHE A 1 98 ? -36.596 5.070 44.355 1.00 86.88 98 PHE A N 1
ATOM 740 C CA . PHE A 1 98 ? -35.434 5.747 43.783 1.00 86.88 98 PHE A CA 1
ATOM 741 C C . PHE A 1 98 ? -34.232 4.806 43.645 1.00 86.88 98 PHE A C 1
ATOM 743 O O . PHE A 1 98 ? -33.611 4.772 42.588 1.00 86.88 98 PHE A O 1
ATOM 750 N N . ILE A 1 99 ? -33.944 3.981 44.657 1.00 87.94 99 ILE A N 1
ATOM 751 C CA . ILE A 1 99 ? -32.875 2.973 44.585 1.00 87.94 99 ILE A CA 1
ATOM 752 C C . ILE A 1 99 ? -33.155 1.966 43.464 1.00 87.94 99 ILE A C 1
ATOM 754 O O . ILE A 1 99 ? -32.253 1.655 42.691 1.00 87.94 99 ILE A O 1
ATOM 758 N N . VAL A 1 100 ? -34.399 1.495 43.325 1.00 87.75 100 VAL A N 1
ATOM 759 C CA . VAL A 1 100 ? -34.784 0.590 42.229 1.00 87.75 100 VAL A CA 1
ATOM 760 C C . VAL A 1 100 ? -34.580 1.258 40.870 1.00 87.75 100 VAL A C 1
ATOM 762 O O . VAL A 1 100 ? -34.019 0.637 39.973 1.00 87.75 100 VAL A O 1
ATOM 765 N N . VAL A 1 101 ? -34.967 2.527 40.720 1.00 87.06 101 VAL A N 1
ATOM 766 C CA . VAL A 1 101 ? -34.729 3.294 39.489 1.00 87.06 101 VAL A CA 1
ATOM 767 C C . VAL A 1 101 ? -33.237 3.433 39.206 1.00 87.06 101 VAL A C 1
ATOM 769 O O . VAL A 1 101 ? -32.840 3.195 38.075 1.00 87.06 101 VAL A O 1
ATOM 772 N N . VAL A 1 102 ? -32.403 3.748 40.201 1.00 85.38 102 VAL A N 1
ATOM 773 C CA . VAL A 1 102 ? -30.942 3.868 40.035 1.00 85.38 102 VAL A CA 1
ATOM 774 C C . VAL A 1 102 ? -30.314 2.531 39.636 1.00 85.38 102 VAL A C 1
ATOM 776 O O . VAL A 1 102 ? -29.478 2.501 38.738 1.00 85.38 102 VAL A O 1
ATOM 779 N N . VAL A 1 103 ? -30.737 1.418 40.242 1.00 85.00 103 VAL A N 1
ATOM 780 C CA . VAL A 1 103 ? -30.274 0.074 39.862 1.00 85.00 103 VAL A CA 1
ATOM 781 C C . VAL A 1 103 ? -30.698 -0.265 38.435 1.00 85.00 103 VAL A C 1
ATOM 783 O O . VAL A 1 103 ? -29.869 -0.734 37.660 1.00 85.00 103 VAL A O 1
ATOM 786 N N . LEU A 1 104 ? -31.950 0.016 38.056 1.00 83.31 104 LEU A N 1
ATOM 787 C CA . LEU A 1 104 ? -32.417 -0.171 36.681 1.00 83.31 104 LEU A CA 1
ATOM 788 C C . LEU A 1 104 ? -31.642 0.710 35.701 1.00 83.31 104 LEU A C 1
ATOM 790 O O . LEU A 1 104 ? -31.267 0.225 34.644 1.00 83.31 104 LEU A O 1
ATOM 794 N N . LEU A 1 105 ? -31.346 1.961 36.057 1.00 81.88 105 LEU A N 1
ATOM 795 C CA . LEU A 1 105 ? -30.523 2.871 35.259 1.00 81.88 105 LEU A CA 1
ATOM 796 C C . LEU A 1 105 ? -29.106 2.324 35.090 1.00 81.88 105 LEU A C 1
ATOM 798 O O . LEU A 1 105 ? -28.597 2.322 33.980 1.00 81.88 105 LEU A O 1
ATOM 802 N N . ASN A 1 106 ? -28.502 1.788 36.150 1.00 79.62 106 ASN A N 1
ATOM 803 C CA . ASN A 1 106 ? -27.176 1.179 36.091 1.00 79.62 106 ASN A CA 1
ATOM 804 C C . ASN A 1 106 ? -27.160 -0.092 35.225 1.00 79.62 106 ASN A C 1
ATOM 806 O O . ASN A 1 106 ? -26.233 -0.297 34.449 1.00 79.62 106 ASN A O 1
ATOM 810 N N . ILE A 1 107 ? -28.210 -0.917 35.301 1.00 80.94 107 ILE A N 1
ATOM 811 C CA . ILE A 1 107 ? -28.385 -2.088 34.427 1.00 80.94 107 ILE A CA 1
ATOM 812 C C . ILE A 1 107 ? -28.584 -1.645 32.973 1.00 80.94 107 ILE A C 1
ATOM 814 O O . ILE A 1 107 ? -27.999 -2.231 32.070 1.00 80.94 107 ILE A O 1
ATOM 818 N N . LEU A 1 108 ? -29.377 -0.600 32.729 1.00 71.19 108 LEU A N 1
ATOM 819 C CA . LEU A 1 108 ? -29.661 -0.082 31.389 1.00 71.19 108 LEU A CA 1
ATOM 820 C C . LEU A 1 108 ? -28.411 0.559 30.773 1.00 71.19 108 LEU A C 1
ATOM 822 O O . LEU A 1 108 ? -28.116 0.305 29.612 1.00 71.19 108 LEU A O 1
ATOM 826 N N . VAL A 1 109 ? -27.630 1.301 31.561 1.00 69.00 109 VAL A N 1
ATOM 827 C CA . VAL A 1 109 ? -26.306 1.816 31.177 1.00 69.00 109 VAL A CA 1
ATOM 828 C C . VAL A 1 109 ? -25.323 0.670 30.930 1.00 69.00 109 VAL A C 1
ATOM 830 O O . VAL A 1 109 ? -24.565 0.740 29.970 1.00 69.00 109 VAL A O 1
ATOM 833 N N . GLY A 1 110 ? -25.371 -0.410 31.715 1.00 66.69 110 GLY A N 1
ATOM 834 C CA . GLY A 1 110 ? -24.583 -1.622 31.472 1.00 66.69 110 GLY A CA 1
ATOM 835 C C . GLY A 1 110 ? -24.934 -2.296 30.143 1.00 66.69 110 GLY A C 1
ATOM 836 O O . GLY A 1 110 ? -24.057 -2.519 29.318 1.00 66.69 110 GLY A O 1
ATOM 837 N N . ILE A 1 111 ? -26.224 -2.527 29.879 1.00 69.56 111 ILE A N 1
ATOM 838 C CA . ILE A 1 111 ? -26.712 -3.148 28.634 1.00 69.56 111 ILE A CA 1
ATOM 839 C C . ILE A 1 111 ? -26.433 -2.254 27.418 1.00 69.56 111 ILE A C 1
ATOM 841 O O . ILE A 1 111 ? -26.046 -2.750 26.362 1.00 69.56 111 ILE A O 1
ATOM 845 N N . VAL A 1 112 ? -26.624 -0.937 27.544 1.00 60.12 112 VAL A N 1
ATOM 846 C CA . VAL A 1 112 ? -26.277 0.031 26.493 1.00 60.12 112 VAL A CA 1
ATOM 847 C C . VAL A 1 112 ? -24.767 0.089 26.300 1.00 60.12 112 VAL A C 1
ATOM 849 O O . VAL A 1 112 ? -24.337 0.153 25.163 1.00 60.12 112 VAL A O 1
ATOM 852 N N . GLY A 1 113 ? -23.961 -0.012 27.356 1.00 60.38 113 GLY A N 1
ATOM 853 C CA . GLY A 1 113 ? -22.504 -0.100 27.250 1.00 60.38 113 GLY A CA 1
ATOM 854 C C . GLY A 1 113 ? -22.020 -1.388 26.577 1.00 60.38 113 GLY A C 1
ATOM 855 O O . GLY A 1 113 ? -21.039 -1.355 25.841 1.00 60.38 113 GLY A O 1
ATOM 856 N N . GLU A 1 114 ? -22.720 -2.509 26.770 1.00 64.25 114 GLU A N 1
ATOM 857 C CA . GLU A 1 114 ? -22.435 -3.782 26.089 1.00 64.25 114 GLU A CA 1
ATOM 858 C C . GLU A 1 114 ? -22.876 -3.775 24.614 1.00 64.25 114 GLU A C 1
ATOM 860 O O . GLU A 1 114 ? -22.197 -4.348 23.763 1.00 64.25 114 GLU A O 1
ATOM 865 N N . ARG A 1 115 ? -24.005 -3.125 24.294 1.00 57.22 115 ARG A N 1
ATOM 866 C CA . ARG A 1 115 ? -24.558 -3.011 22.927 1.00 57.22 115 ARG A CA 1
ATOM 867 C C . ARG A 1 115 ? -23.955 -1.873 22.099 1.00 57.22 115 ARG A C 1
ATOM 869 O O . ARG A 1 115 ? -23.901 -1.999 20.881 1.00 57.22 115 ARG A O 1
ATOM 876 N N . PHE A 1 116 ? -23.572 -0.782 22.752 1.00 61.84 116 PHE A N 1
ATOM 877 C CA . PHE A 1 116 ? -23.043 0.460 22.187 1.00 61.84 116 PHE A CA 1
ATOM 878 C C . PHE A 1 116 ? -21.823 0.931 23.001 1.00 61.84 116 PHE A C 1
ATOM 880 O O . PHE A 1 116 ? -21.890 1.950 23.702 1.00 61.84 116 PHE A O 1
ATOM 887 N N . PRO A 1 117 ? -20.698 0.193 22.956 1.00 61.25 117 PRO A N 1
ATOM 888 C CA . PRO A 1 117 ? -19.455 0.595 23.617 1.00 61.25 117 PRO A CA 1
ATOM 889 C C . PRO A 1 117 ? -19.006 2.026 23.269 1.00 61.25 117 PRO A C 1
ATOM 891 O O . PRO A 1 117 ? -18.367 2.681 24.097 1.00 61.25 117 PRO A O 1
ATOM 894 N N . SER A 1 118 ? -19.395 2.558 22.105 1.00 55.12 118 SER A N 1
ATOM 895 C CA . SER A 1 118 ? -19.099 3.933 21.685 1.00 55.12 118 SER A CA 1
ATOM 896 C C . SER A 1 118 ? -19.683 5.033 22.586 1.00 55.12 118 SER A C 1
ATOM 898 O O . SER A 1 118 ? -19.121 6.129 22.641 1.00 55.12 118 SER A O 1
ATOM 900 N N . VAL A 1 119 ? -20.762 4.758 23.332 1.00 55.50 119 VAL A N 1
ATOM 901 C CA . VAL A 1 119 ? -21.444 5.741 24.201 1.00 55.50 119 VAL A CA 1
ATOM 902 C C . VAL A 1 119 ? -20.586 6.134 25.411 1.00 55.50 119 VAL A C 1
ATOM 904 O O . VAL A 1 119 ? -20.675 7.265 25.880 1.00 55.50 119 VAL A O 1
ATOM 907 N N . ASN A 1 120 ? -19.706 5.246 25.887 1.00 53.84 120 ASN A N 1
ATOM 908 C CA . ASN A 1 120 ? -18.787 5.539 26.997 1.00 53.84 120 ASN A CA 1
ATOM 909 C C . ASN A 1 120 ? -17.486 6.231 26.546 1.00 53.84 120 ASN A C 1
ATOM 911 O O . ASN A 1 120 ? -16.786 6.826 27.363 1.00 53.84 120 ASN A O 1
ATOM 915 N N . LEU A 1 121 ? -17.155 6.157 25.253 1.00 54.06 121 LEU A N 1
ATOM 916 C CA . LEU A 1 121 ? -15.869 6.595 24.693 1.00 54.06 121 LEU A CA 1
ATOM 917 C C . LEU A 1 121 ? -15.887 8.039 24.155 1.00 54.06 121 LEU A C 1
ATOM 919 O O . LEU A 1 121 ? -14.839 8.564 23.771 1.00 54.06 121 LEU A O 1
ATOM 923 N N . ASP A 1 122 ? -17.047 8.702 24.126 1.00 56.19 122 ASP A N 1
ATOM 924 C CA . ASP A 1 122 ? -17.226 10.048 23.556 1.00 56.19 122 ASP A CA 1
ATOM 925 C C . ASP A 1 122 ? -17.298 11.158 24.624 1.00 56.19 122 ASP A C 1
ATOM 927 O O . ASP A 1 122 ? -18.162 12.030 24.610 1.00 56.19 122 ASP A O 1
ATOM 931 N N . LEU A 1 123 ? -16.377 11.116 25.593 1.00 52.12 123 LEU A N 1
ATOM 932 C CA . LEU A 1 123 ? -16.197 12.170 26.607 1.00 52.12 123 LEU A CA 1
ATOM 933 C C . LEU A 1 123 ? -15.121 13.199 26.217 1.00 52.12 123 LEU A C 1
ATOM 935 O O . LEU A 1 123 ? -14.700 14.024 27.032 1.00 52.12 123 LEU A O 1
ATOM 939 N N . THR A 1 124 ? -14.663 13.182 24.965 1.00 56.28 124 THR A N 1
ATOM 940 C CA . THR A 1 124 ? -13.705 14.168 24.457 1.00 56.28 124 THR A CA 1
ATOM 941 C C . THR A 1 124 ? -14.428 15.465 24.105 1.00 56.28 124 THR A C 1
ATOM 943 O O . THR A 1 124 ? -15.360 15.462 23.306 1.00 56.28 124 THR A O 1
ATOM 946 N N . LYS A 1 125 ? -13.973 16.598 24.655 1.00 42.91 125 LYS A N 1
ATOM 947 C CA . LYS A 1 125 ? -14.572 17.936 24.452 1.00 42.91 125 LYS A CA 1
ATOM 948 C C . LYS A 1 125 ? -14.609 18.416 22.987 1.00 42.91 125 LYS A C 1
ATOM 950 O O . LYS A 1 125 ? -15.182 19.464 22.712 1.00 42.91 125 LYS A O 1
ATOM 955 N N . THR A 1 126 ? -14.001 17.676 22.066 1.00 51.88 126 THR A N 1
ATOM 956 C CA . THR A 1 126 ? -13.774 18.046 20.664 1.00 51.88 126 THR A CA 1
ATOM 957 C C . THR A 1 126 ? -14.470 17.137 19.646 1.00 51.88 126 THR A C 1
ATOM 959 O O . THR A 1 126 ? -14.339 17.393 18.455 1.00 51.88 126 THR A O 1
ATOM 962 N N . GLY A 1 127 ? -15.197 16.089 20.060 1.00 55.31 127 GLY A N 1
ATOM 963 C CA . GLY A 1 127 ? -15.852 15.164 19.117 1.00 55.31 127 GLY A CA 1
ATOM 964 C C . GLY A 1 127 ? -14.879 14.379 18.219 1.00 55.31 127 GLY A C 1
ATOM 965 O O . GLY A 1 127 ? -15.297 13.793 17.222 1.00 55.31 127 GLY A O 1
ATOM 966 N N . SER A 1 128 ? -13.587 14.335 18.571 1.00 62.12 128 SER A N 1
ATOM 967 C CA . SER A 1 128 ? -12.519 13.661 17.812 1.00 62.12 128 SER A CA 1
ATOM 968 C C . SER A 1 128 ? -12.676 12.139 17.748 1.00 62.12 128 SER A C 1
ATOM 970 O O . SER A 1 128 ? -12.009 11.478 16.958 1.00 62.12 128 SER A O 1
ATOM 972 N N . ASN A 1 129 ? -13.564 11.585 18.570 1.00 71.69 129 ASN A N 1
ATOM 973 C CA . ASN A 1 129 ? -13.885 10.164 18.616 1.00 71.69 129 ASN A CA 1
ATOM 974 C C . ASN A 1 129 ? -15.141 9.820 17.803 1.00 71.69 129 ASN A C 1
ATOM 976 O O . ASN A 1 129 ? -15.681 8.729 17.955 1.00 71.69 129 ASN A O 1
ATOM 980 N N . SER A 1 130 ? -15.669 10.738 16.990 1.00 81.69 130 SER A N 1
ATOM 981 C CA . SER A 1 130 ? -16.841 10.518 16.133 1.00 81.69 130 SER A CA 1
ATOM 982 C C . SER A 1 130 ? -16.451 10.369 14.664 1.00 81.69 130 SER A C 1
ATOM 984 O O . SER A 1 130 ? -15.438 10.908 14.235 1.00 81.69 130 SER A O 1
ATOM 986 N N . LEU A 1 131 ? -17.252 9.612 13.909 1.00 85.19 131 LEU A N 1
ATOM 987 C CA . LEU A 1 131 ? -17.080 9.485 12.463 1.00 85.19 131 LEU A CA 1
ATOM 988 C C . LEU A 1 131 ? -17.630 10.737 11.775 1.00 85.19 131 LEU A C 1
ATOM 990 O O . LEU A 1 131 ? -18.772 11.133 12.037 1.00 85.19 131 LEU A O 1
ATOM 994 N N . SER A 1 132 ? -16.855 11.315 10.859 1.00 90.94 132 SER A N 1
ATOM 995 C CA . SER A 1 132 ? -17.332 12.374 9.970 1.00 90.94 132 SER A CA 1
ATOM 996 C C . SER A 1 132 ? -18.452 11.881 9.043 1.00 90.94 132 SER A C 1
ATOM 998 O O . SER A 1 132 ? -18.706 10.681 8.897 1.00 90.94 132 SER A O 1
ATOM 1000 N N . SER A 1 133 ? -19.128 12.806 8.358 1.00 90.12 133 SER A N 1
ATOM 1001 C CA . SER A 1 133 ? -20.194 12.444 7.416 1.00 90.12 133 SER A CA 1
ATOM 1002 C C . SER A 1 133 ? -19.680 11.581 6.254 1.00 90.12 133 SER A C 1
ATOM 1004 O O . SER A 1 133 ? -20.389 10.710 5.745 1.00 90.12 133 SER A O 1
ATOM 1006 N N . GLU A 1 134 ? -18.428 11.800 5.863 1.00 88.25 134 GLU A N 1
ATOM 1007 C CA . GLU A 1 134 ? -17.680 11.063 4.855 1.00 88.25 134 GLU A CA 1
ATOM 1008 C C . GLU A 1 134 ? -17.359 9.650 5.353 1.00 88.25 134 GLU A C 1
ATOM 1010 O O . GLU A 1 134 ? -17.618 8.681 4.633 1.00 88.25 134 GLU A O 1
ATOM 1015 N N . GLY A 1 135 ? -16.892 9.518 6.599 1.00 91.19 135 GLY A N 1
ATOM 1016 C CA . GLY A 1 135 ? -16.637 8.225 7.232 1.00 91.19 135 GLY A CA 1
ATOM 1017 C C . GLY A 1 135 ? -17.894 7.380 7.364 1.00 91.19 135 GLY A C 1
ATOM 1018 O O . GLY A 1 135 ? -17.885 6.205 6.999 1.00 91.19 135 GLY A O 1
ATOM 1019 N N . LEU A 1 136 ? -19.012 7.981 7.781 1.00 92.69 136 LEU A N 1
ATOM 1020 C CA . LEU A 1 136 ? -20.303 7.290 7.848 1.00 92.69 136 LEU A CA 1
ATOM 1021 C C . LEU A 1 136 ? -20.725 6.748 6.474 1.00 92.69 136 LEU A C 1
ATOM 1023 O O . LEU A 1 136 ? -21.090 5.580 6.363 1.00 92.69 136 LEU A O 1
ATOM 1027 N N . LYS A 1 137 ? -20.614 7.557 5.411 1.00 93.38 137 LYS A N 1
ATOM 1028 C CA . LYS A 1 137 ? -20.923 7.118 4.038 1.00 93.38 137 LYS A CA 1
ATOM 1029 C C . LYS A 1 137 ? -20.013 5.983 3.574 1.00 93.38 137 LYS A C 1
ATOM 1031 O O . LYS A 1 137 ? -20.478 5.104 2.853 1.00 93.38 137 LYS A O 1
ATOM 1036 N N . ALA A 1 138 ? -18.727 6.021 3.921 1.00 91.56 138 ALA A N 1
ATOM 1037 C CA . ALA A 1 138 ? -17.787 4.965 3.560 1.00 91.56 138 ALA A CA 1
ATOM 1038 C C . ALA A 1 138 ? -18.142 3.646 4.258 1.00 91.56 138 ALA A C 1
ATOM 1040 O O . ALA A 1 138 ? -18.246 2.614 3.600 1.00 91.56 138 ALA A O 1
ATOM 1041 N N . VAL A 1 139 ? -18.427 3.700 5.561 1.00 95.12 139 VAL A N 1
ATOM 1042 C CA . VAL A 1 139 ? -18.862 2.548 6.366 1.00 95.12 139 VAL A CA 1
ATOM 1043 C C . VAL A 1 139 ? -20.169 1.958 5.837 1.00 95.12 139 VAL A C 1
ATOM 1045 O O . VAL A 1 139 ? -20.270 0.743 5.682 1.00 95.12 139 VAL A O 1
ATOM 1048 N N . ASP A 1 140 ? -21.151 2.793 5.489 1.00 94.88 140 ASP A N 1
ATOM 1049 C CA . ASP A 1 140 ? -22.447 2.342 4.961 1.00 94.88 140 ASP A CA 1
ATOM 1050 C C . ASP A 1 140 ? -22.323 1.631 3.601 1.00 94.88 140 ASP A C 1
ATOM 1052 O O . ASP A 1 140 ? -23.129 0.760 3.271 1.00 94.88 140 ASP A O 1
ATOM 1056 N N . LYS A 1 141 ? -21.308 1.984 2.801 1.00 92.81 141 LYS A N 1
ATOM 1057 C CA . LYS A 1 141 ? -21.044 1.369 1.490 1.00 92.81 141 LYS A CA 1
ATOM 1058 C C . LYS A 1 141 ? -20.369 0.003 1.580 1.00 92.81 141 LYS A C 1
ATOM 1060 O O . LYS A 1 141 ? -20.363 -0.715 0.579 1.00 92.81 141 LYS A O 1
ATOM 1065 N N . VAL A 1 142 ? -19.813 -0.370 2.736 1.00 93.38 142 VAL A N 1
ATOM 1066 C CA . VAL A 1 142 ? -19.140 -1.663 2.916 1.00 93.38 142 VAL A CA 1
ATOM 1067 C C . VAL A 1 142 ? -20.143 -2.793 2.696 1.00 93.38 142 VAL A C 1
ATOM 1069 O O . VAL A 1 142 ? -21.069 -3.018 3.481 1.00 93.38 142 VAL A O 1
ATOM 1072 N N . SER A 1 143 ? -19.966 -3.500 1.582 1.00 91.19 143 SER A N 1
ATOM 1073 C CA . SER A 1 143 ? -20.862 -4.560 1.126 1.00 91.19 143 SER A CA 1
ATOM 1074 C C . SER A 1 143 ? -20.318 -5.964 1.395 1.00 91.19 143 SER A C 1
ATOM 1076 O O . SER A 1 143 ? -21.126 -6.885 1.547 1.00 91.19 143 SER A O 1
ATOM 1078 N N . LEU A 1 144 ? -18.995 -6.114 1.499 1.00 93.25 144 LEU A N 1
ATOM 1079 C CA . LEU A 1 144 ? -18.299 -7.363 1.811 1.00 93.25 144 LEU A CA 1
ATOM 1080 C C . LEU A 1 144 ? -18.100 -7.520 3.322 1.00 93.25 144 LEU A C 1
ATOM 1082 O O . LEU A 1 144 ? -17.925 -6.533 4.039 1.00 93.25 144 LEU A O 1
ATOM 1086 N N . ALA A 1 145 ? -18.099 -8.764 3.801 1.00 96.25 145 ALA A N 1
ATOM 1087 C CA . ALA A 1 145 ? -17.716 -9.055 5.178 1.00 96.25 145 ALA A CA 1
ATOM 1088 C C . ALA A 1 145 ? -16.256 -8.631 5.392 1.00 96.25 145 ALA A C 1
ATOM 1090 O O . ALA A 1 145 ? -15.366 -9.069 4.662 1.00 96.25 145 ALA A O 1
ATOM 1091 N N . THR A 1 146 ? -16.034 -7.746 6.361 1.00 97.31 146 THR A N 1
ATOM 1092 C CA . THR A 1 146 ? -14.733 -7.129 6.622 1.00 97.31 146 THR A CA 1
ATOM 1093 C C . THR A 1 146 ? -14.349 -7.318 8.080 1.00 97.31 146 THR A C 1
ATOM 1095 O O . THR A 1 146 ? -15.095 -6.929 8.977 1.00 97.31 146 THR A O 1
ATOM 1098 N N . THR A 1 147 ? -13.168 -7.872 8.321 1.00 97.94 147 THR A N 1
ATOM 1099 C CA . THR A 1 147 ? -12.587 -7.986 9.658 1.00 97.94 147 THR A CA 1
ATOM 1100 C C . THR A 1 147 ? -11.467 -6.969 9.802 1.00 97.94 147 THR A C 1
ATOM 1102 O O . THR A 1 147 ? -10.539 -6.947 8.998 1.00 97.94 147 THR A O 1
ATOM 1105 N N . ILE A 1 148 ? -11.541 -6.141 10.839 1.00 98.12 148 ILE A N 1
ATOM 1106 C CA . ILE A 1 148 ? -10.477 -5.235 11.253 1.00 98.12 148 ILE A CA 1
ATOM 1107 C C . ILE A 1 148 ? -9.817 -5.826 12.496 1.00 98.12 148 ILE A C 1
ATOM 1109 O O . ILE A 1 148 ? -10.434 -5.923 13.557 1.00 98.12 148 ILE A O 1
ATOM 1113 N N . THR A 1 149 ? -8.567 -6.248 12.361 1.00 97.69 149 THR A N 1
ATOM 1114 C CA . THR A 1 149 ? -7.760 -6.756 13.472 1.00 97.69 149 THR A CA 1
ATOM 1115 C C . THR A 1 149 ? -6.857 -5.653 13.986 1.00 97.69 149 THR A C 1
ATOM 1117 O O . THR A 1 149 ? -6.112 -5.078 13.203 1.00 97.69 149 THR A O 1
ATOM 1120 N N . VAL A 1 150 ? -6.892 -5.391 15.288 1.00 97.81 150 VAL A N 1
ATOM 1121 C CA . VAL A 1 150 ? -5.913 -4.548 15.974 1.00 97.81 150 VAL A CA 1
ATOM 1122 C C . VAL A 1 150 ? -4.843 -5.452 16.575 1.00 97.81 150 VAL A C 1
ATOM 1124 O O . VAL A 1 150 ? -5.168 -6.335 17.373 1.00 97.81 150 VAL A O 1
ATOM 1127 N N . CYS A 1 151 ? -3.581 -5.236 16.213 1.00 96.44 151 CYS A N 1
ATOM 1128 C CA . CYS A 1 151 ? -2.420 -5.957 16.736 1.00 96.44 151 CYS A CA 1
ATOM 1129 C C . CYS A 1 151 ? -2.051 -5.471 18.149 1.00 96.44 151 CYS A C 1
ATOM 1131 O O . CYS A 1 151 ? -0.948 -4.995 18.394 1.00 96.44 151 CYS A O 1
ATOM 1133 N N . ALA A 1 152 ? -3.004 -5.512 19.074 1.00 96.25 152 ALA A N 1
ATOM 1134 C CA . ALA A 1 152 ? -2.828 -5.226 20.491 1.00 96.25 152 ALA A CA 1
ATOM 1135 C C . ALA A 1 152 ? -4.026 -5.768 21.280 1.00 96.25 152 ALA A C 1
ATOM 1137 O O . ALA A 1 152 ? -5.078 -6.071 20.713 1.00 96.25 152 ALA A O 1
ATOM 1138 N N . THR A 1 153 ? -3.908 -5.844 22.606 1.00 96.25 153 THR A N 1
ATOM 1139 C CA . THR A 1 153 ? -5.065 -6.134 23.464 1.00 96.25 153 THR A CA 1
ATOM 1140 C C . THR A 1 153 ? -6.026 -4.945 23.520 1.00 96.25 153 THR A C 1
ATOM 1142 O O . THR A 1 153 ? -5.623 -3.784 23.422 1.00 96.25 153 THR A O 1
ATOM 1145 N N . LYS A 1 154 ? -7.314 -5.221 23.758 1.00 94.44 154 LYS A N 1
ATOM 1146 C CA . LYS A 1 154 ? -8.328 -4.174 23.944 1.00 94.44 154 LYS A CA 1
ATOM 1147 C C . LYS A 1 154 ? -7.961 -3.217 25.087 1.00 94.44 154 LYS A C 1
ATOM 1149 O O . LYS A 1 154 ? -8.125 -2.012 24.937 1.00 94.44 154 LYS A O 1
ATOM 1154 N N . GLN A 1 155 ? -7.395 -3.739 26.181 1.00 94.31 155 GLN A N 1
ATOM 1155 C CA . GLN A 1 155 ? -6.947 -2.920 27.311 1.00 94.31 155 GLN A CA 1
ATOM 1156 C C . GLN A 1 155 ? -5.820 -1.953 26.925 1.00 94.31 155 GLN A C 1
ATOM 1158 O O . GLN A 1 155 ? -5.859 -0.792 27.326 1.00 94.31 155 GLN A O 1
ATOM 1163 N N . GLN A 1 156 ? -4.841 -2.401 26.130 1.00 95.38 156 GLN A N 1
ATOM 1164 C CA . GLN A 1 156 ? -3.755 -1.532 25.661 1.00 95.38 156 GLN A CA 1
ATOM 1165 C C . GLN A 1 156 ? -4.270 -0.401 24.767 1.00 95.38 156 GLN A C 1
ATOM 1167 O O . GLN A 1 156 ? -3.797 0.729 24.872 1.00 95.38 156 GLN A O 1
ATOM 1172 N N . VAL A 1 157 ? -5.253 -0.699 23.914 1.00 94.81 157 VAL A N 1
ATOM 1173 C CA . VAL A 1 157 ? -5.873 0.284 23.018 1.00 94.81 157 VAL A CA 1
ATOM 1174 C C . VAL A 1 157 ? -6.689 1.306 23.811 1.00 94.81 157 VAL A C 1
ATOM 1176 O O . VAL A 1 157 ? -6.463 2.502 23.671 1.00 94.81 157 VAL A O 1
ATOM 1179 N N . GLU A 1 158 ? -7.604 0.861 24.675 1.00 91.50 158 GLU A N 1
ATOM 1180 C CA . GLU A 1 158 ? -8.464 1.755 25.471 1.00 91.50 158 GLU A CA 1
ATOM 1181 C C . GLU A 1 158 ? -7.676 2.584 26.495 1.00 91.50 158 GLU A C 1
ATOM 1183 O O . GLU A 1 158 ? -8.068 3.704 26.813 1.00 91.50 158 GLU A O 1
ATOM 1188 N N . GLY A 1 159 ? -6.559 2.048 26.992 1.00 91.62 159 GLY A N 1
ATOM 1189 C CA . GLY A 1 159 ? -5.693 2.700 27.970 1.00 91.62 159 GLY A CA 1
ATOM 1190 C C . GLY A 1 159 ? -4.586 3.586 27.391 1.00 91.62 159 GLY A C 1
ATOM 1191 O O . GLY A 1 159 ? -3.722 3.988 28.165 1.00 91.62 159 GLY A O 1
ATOM 1192 N N . ASP A 1 160 ? -4.563 3.853 26.075 1.00 94.00 160 ASP A N 1
ATOM 1193 C CA . ASP A 1 160 ? -3.481 4.590 25.387 1.00 94.00 160 ASP A CA 1
ATOM 1194 C C . ASP A 1 160 ? -2.068 4.046 25.710 1.00 94.00 160 ASP A C 1
ATOM 1196 O O . ASP A 1 160 ? -1.115 4.802 25.891 1.00 94.00 160 ASP A O 1
ATOM 1200 N N . GLN A 1 161 ? -1.920 2.723 25.827 1.00 94.00 161 GLN A N 1
ATOM 1201 C CA . GLN A 1 161 ? -0.655 2.099 26.249 1.00 94.00 161 GLN A CA 1
ATOM 1202 C C . GLN A 1 161 ? 0.308 1.840 25.083 1.00 94.00 161 GLN A C 1
ATOM 1204 O O . GLN A 1 161 ? 1.480 1.540 25.295 1.00 94.00 161 GLN A O 1
ATOM 1209 N N . ILE A 1 162 ? -0.185 1.929 23.849 1.00 94.00 162 ILE A N 1
ATOM 1210 C CA . ILE A 1 162 ? 0.576 1.668 22.627 1.00 94.00 162 ILE A CA 1
ATOM 1211 C C . ILE A 1 162 ? 1.235 2.980 22.192 1.00 94.00 162 ILE A C 1
ATOM 1213 O O . ILE A 1 162 ? 0.530 3.960 21.960 1.00 94.00 162 ILE A O 1
ATOM 1217 N N . TYR A 1 163 ? 2.569 3.001 22.093 1.00 91.81 163 TYR A N 1
ATOM 1218 C CA . TYR A 1 163 ? 3.354 4.216 21.809 1.00 91.81 163 TYR A CA 1
ATOM 1219 C C . TYR A 1 163 ? 3.001 5.394 22.739 1.00 91.81 163 TYR A C 1
ATOM 1221 O O . TYR A 1 163 ? 2.880 6.546 22.312 1.00 91.81 163 TYR A O 1
ATOM 1229 N N . ALA A 1 164 ? 2.791 5.091 24.025 1.00 88.94 164 ALA A N 1
ATOM 1230 C CA . ALA A 1 164 ? 2.402 6.072 25.037 1.00 88.94 164 ALA A CA 1
ATOM 1231 C C . ALA A 1 164 ? 3.434 7.207 25.186 1.00 88.94 164 ALA A C 1
ATOM 1233 O O . ALA A 1 164 ? 3.071 8.355 25.437 1.00 88.94 164 ALA A O 1
ATOM 1234 N N . ASP A 1 165 ? 4.712 6.887 24.983 1.00 88.88 165 ASP A N 1
ATOM 1235 C CA . ASP A 1 165 ? 5.848 7.810 24.972 1.00 88.88 165 ASP A CA 1
ATOM 1236 C C . ASP A 1 165 ? 5.776 8.843 23.837 1.00 88.88 165 ASP A C 1
ATOM 1238 O O . ASP A 1 165 ? 6.197 9.984 24.013 1.00 88.88 165 ASP A O 1
ATOM 1242 N N . GLN A 1 166 ? 5.179 8.474 22.702 1.00 86.81 166 GLN A N 1
ATOM 1243 C CA . GLN A 1 166 ? 4.949 9.361 21.559 1.00 86.81 166 GLN A CA 1
ATOM 1244 C C . GLN A 1 166 ? 3.621 10.132 21.655 1.00 86.81 166 GLN A C 1
ATOM 1246 O O . GLN A 1 166 ? 3.274 10.891 20.752 1.00 86.81 166 GLN A O 1
ATOM 1251 N N . GLY A 1 167 ? 2.852 9.941 22.733 1.00 88.25 167 GLY A N 1
ATOM 1252 C CA . GLY A 1 167 ? 1.566 10.609 22.935 1.00 88.25 167 GLY A CA 1
ATOM 1253 C C . GLY A 1 167 ? 0.461 10.157 21.973 1.00 88.25 167 GLY A C 1
ATOM 1254 O O . GLY A 1 167 ? -0.546 10.859 21.838 1.00 88.25 167 GLY A O 1
ATOM 1255 N N . LEU A 1 168 ? 0.621 9.004 21.310 1.00 92.25 168 LEU A N 1
ATOM 1256 C CA . LEU A 1 168 ? -0.363 8.491 20.356 1.00 92.25 168 LEU A CA 1
ATOM 1257 C C . LEU A 1 168 ? -1.634 8.029 21.076 1.00 92.25 168 LEU A C 1
ATOM 1259 O O . LEU A 1 168 ? -1.595 7.324 22.083 1.00 92.25 168 LEU A O 1
ATOM 1263 N N . LYS A 1 169 ? -2.791 8.431 20.547 1.00 92.19 169 LYS A N 1
ATOM 1264 C CA . LYS A 1 169 ? -4.101 8.190 21.165 1.00 92.19 169 LYS A CA 1
ATOM 1265 C C . LYS A 1 169 ? -4.801 6.987 20.556 1.00 92.19 169 LYS A C 1
ATOM 1267 O O . LYS A 1 169 ? -5.754 7.124 19.794 1.00 92.19 169 LYS A O 1
ATOM 1272 N N . TYR A 1 170 ? -4.337 5.790 20.904 1.00 94.62 170 TYR A N 1
ATOM 1273 C CA . TYR A 1 170 ? -4.951 4.541 20.439 1.00 94.62 170 TYR A CA 1
ATOM 1274 C C . TYR A 1 170 ? -6.380 4.328 20.959 1.00 94.62 170 TYR A C 1
ATOM 1276 O O . TYR A 1 170 ? -7.173 3.664 20.290 1.00 94.62 170 TYR A O 1
ATOM 1284 N N . SER A 1 171 ? -6.777 4.973 22.056 1.00 92.88 171 SER A N 1
ATOM 1285 C CA . SER A 1 171 ? -8.178 4.998 22.499 1.00 92.88 171 SER A CA 1
ATOM 1286 C C . SER A 1 171 ? -9.114 5.585 21.433 1.00 92.88 171 SER A C 1
ATOM 1288 O O . SER A 1 171 ? -10.246 5.118 21.276 1.00 92.88 171 SER A O 1
ATOM 1290 N N . GLN A 1 172 ? -8.631 6.539 20.627 1.00 92.56 172 GLN A N 1
ATOM 1291 C CA . GLN A 1 172 ? -9.355 7.065 19.468 1.00 92.56 172 GLN A CA 1
ATOM 1292 C C . GLN A 1 172 ? -9.541 5.994 18.385 1.00 92.56 172 GLN A C 1
ATOM 1294 O O . GLN A 1 172 ? -10.635 5.873 17.834 1.00 92.56 172 GLN A O 1
ATOM 1299 N N . VAL A 1 173 ? -8.508 5.187 18.109 1.00 95.25 173 VAL A N 1
ATOM 1300 C CA . VAL A 1 173 ? -8.581 4.050 17.171 1.00 95.25 173 VAL A CA 1
ATOM 1301 C C . VAL A 1 173 ? -9.659 3.073 17.622 1.00 95.25 173 VAL A C 1
ATOM 1303 O O . VAL A 1 173 ? -10.563 2.760 16.850 1.00 95.25 173 VAL A O 1
ATOM 1306 N N . GLY A 1 174 ? -9.623 2.654 18.891 1.00 94.12 174 GLY A N 1
ATOM 1307 C CA . GLY A 1 174 ? -10.637 1.765 19.459 1.00 94.12 174 GLY A CA 1
ATOM 1308 C C . GLY A 1 174 ? -12.056 2.333 19.358 1.00 94.12 174 GLY A C 1
ATOM 1309 O O . GLY A 1 174 ? -12.973 1.625 18.944 1.00 94.12 174 GLY A O 1
ATOM 1310 N N . SER A 1 175 ? -12.233 3.621 19.670 1.00 92.06 175 SER A N 1
ATOM 1311 C CA . SER A 1 175 ? -13.538 4.290 19.616 1.00 92.06 175 SER A CA 1
ATOM 1312 C C . SER A 1 175 ? -14.111 4.378 18.199 1.00 92.06 175 SER A C 1
ATOM 1314 O O . SER A 1 175 ? -15.272 4.025 17.975 1.00 92.06 175 SER A O 1
ATOM 1316 N N . LEU A 1 176 ? -13.298 4.784 17.218 1.00 94.12 176 LEU A N 1
ATOM 1317 C CA . LEU A 1 176 ? -13.739 4.865 15.825 1.00 94.12 176 LEU A CA 1
ATOM 1318 C C . LEU A 1 176 ? -14.069 3.480 15.262 1.00 94.12 176 LEU A C 1
ATOM 1320 O O . LEU A 1 176 ? -15.114 3.321 14.632 1.00 94.12 176 LEU A O 1
ATOM 1324 N N . LEU A 1 177 ? -13.252 2.463 15.549 1.00 96.06 177 LEU A N 1
ATOM 1325 C CA . LEU A 1 177 ? -13.525 1.080 15.146 1.00 96.06 177 LEU A CA 1
ATOM 1326 C C . LEU A 1 177 ? -14.831 0.544 15.742 1.00 96.06 177 LEU A C 1
ATOM 1328 O O . LEU A 1 177 ? -15.628 -0.056 15.018 1.00 96.06 177 LEU A O 1
ATOM 1332 N N . ALA A 1 178 ? -15.087 0.802 17.028 1.00 93.25 178 ALA A N 1
ATOM 1333 C CA . ALA A 1 178 ? -16.344 0.429 17.674 1.00 93.25 178 ALA A CA 1
ATOM 1334 C C . ALA A 1 178 ? -17.546 1.079 16.971 1.00 93.25 178 ALA A C 1
ATOM 1336 O O . ALA A 1 178 ? -18.498 0.385 16.620 1.00 93.25 178 ALA A O 1
ATOM 1337 N N . LYS A 1 179 ? -17.471 2.381 16.663 1.00 91.94 179 LYS A N 1
ATOM 1338 C CA . LYS A 1 179 ? -18.527 3.094 15.922 1.00 91.94 179 LYS A CA 1
ATOM 1339 C C . LYS A 1 179 ? -18.740 2.540 14.511 1.00 91.94 179 LYS A C 1
ATOM 1341 O O . LYS A 1 179 ? -19.882 2.448 14.061 1.00 91.94 179 LYS A O 1
ATOM 1346 N N . MET A 1 180 ? -17.671 2.154 13.809 1.00 94.75 180 MET A N 1
ATOM 1347 C CA . MET A 1 180 ? -17.778 1.524 12.486 1.00 94.75 180 MET A CA 1
ATOM 1348 C C . MET A 1 180 ? -18.512 0.177 12.562 1.00 94.75 180 MET A C 1
ATOM 1350 O O . MET A 1 180 ? -19.436 -0.056 11.780 1.00 94.75 180 MET A O 1
ATOM 1354 N N . ALA A 1 181 ? -18.143 -0.677 13.522 1.00 94.88 181 ALA A N 1
ATOM 1355 C CA . ALA A 1 181 ? -18.764 -1.988 13.730 1.00 94.88 181 ALA A CA 1
ATOM 1356 C C . ALA A 1 181 ? -20.224 -1.890 14.209 1.00 94.88 181 ALA A C 1
ATOM 1358 O O . ALA A 1 181 ? -21.079 -2.651 13.758 1.00 94.88 181 ALA A O 1
ATOM 1359 N N . GLU A 1 182 ? -20.538 -0.925 15.080 1.00 92.56 182 GLU A N 1
ATOM 1360 C CA . GLU A 1 182 ? -21.913 -0.641 15.516 1.00 92.56 182 GLU A CA 1
ATOM 1361 C C . GLU A 1 182 ? -22.801 -0.180 14.354 1.00 92.56 182 GLU A C 1
ATOM 1363 O O . GLU A 1 182 ? -23.983 -0.526 14.295 1.00 92.56 182 GLU A O 1
ATOM 1368 N N . ARG A 1 183 ? -22.242 0.599 13.418 1.00 94.31 183 ARG A N 1
ATOM 1369 C CA . ARG A 1 183 ? -22.996 1.147 12.287 1.00 94.31 183 ARG A CA 1
ATOM 1370 C C . ARG A 1 183 ? -23.230 0.135 11.171 1.00 94.31 183 ARG A C 1
ATOM 1372 O O . ARG A 1 183 ? -24.318 0.122 10.596 1.00 94.31 183 ARG A O 1
ATOM 1379 N N . ASN A 1 184 ? -22.245 -0.704 10.858 1.00 95.62 184 ASN A N 1
ATOM 1380 C CA . ASN A 1 184 ? -22.377 -1.716 9.815 1.00 95.62 184 ASN A CA 1
ATOM 1381 C C . ASN A 1 184 ? -21.989 -3.104 10.332 1.00 95.62 184 ASN A C 1
ATOM 1383 O O . ASN A 1 184 ? -20.815 -3.423 10.475 1.00 95.62 184 ASN A O 1
ATOM 1387 N N . SER A 1 185 ? -22.996 -3.968 10.489 1.00 95.81 185 SER A N 1
ATOM 1388 C CA . SER A 1 185 ? -22.846 -5.366 10.937 1.00 95.81 185 SER A CA 1
ATOM 1389 C C . SER A 1 185 ? -21.911 -6.246 10.090 1.00 95.81 185 SER A C 1
ATOM 1391 O O . SER A 1 185 ? -21.541 -7.334 10.528 1.00 95.81 185 SER A O 1
ATOM 1393 N N . LYS A 1 186 ? -21.528 -5.814 8.880 1.00 96.69 186 LYS A N 1
ATOM 1394 C CA . LYS A 1 186 ? -20.535 -6.512 8.048 1.00 96.69 186 LYS A CA 1
ATOM 1395 C C . LYS A 1 186 ? -19.097 -6.241 8.480 1.00 96.69 186 LYS A C 1
ATOM 1397 O O . LYS A 1 186 ? -18.208 -6.958 8.029 1.00 96.69 186 LYS A O 1
ATOM 1402 N N . ILE A 1 187 ? -18.875 -5.224 9.310 1.00 97.88 187 ILE A N 1
ATOM 1403 C CA . ILE A 1 187 ? -17.571 -4.865 9.855 1.00 97.88 187 ILE A CA 1
ATOM 1404 C C . ILE A 1 187 ? -17.447 -5.485 11.244 1.00 97.88 187 ILE A C 1
ATOM 1406 O O . ILE A 1 187 ? -18.238 -5.202 12.140 1.00 97.88 187 ILE A O 1
ATOM 1410 N N . GLN A 1 188 ? -16.439 -6.329 11.421 1.00 97.44 188 GLN A N 1
ATOM 1411 C CA . GLN A 1 188 ? -16.112 -6.962 12.694 1.00 97.44 188 GLN A CA 1
ATOM 1412 C C . GLN A 1 188 ? -14.755 -6.461 13.170 1.00 97.44 188 GLN A C 1
ATOM 1414 O O . GLN A 1 188 ? -13.825 -6.363 12.377 1.00 97.44 188 GLN A O 1
ATOM 1419 N N . VAL A 1 189 ? -14.635 -6.152 14.460 1.00 97.44 189 VAL A N 1
ATOM 1420 C CA . VAL A 1 189 ? -13.380 -5.692 15.069 1.00 97.44 189 VAL A CA 1
ATOM 1421 C C . VAL A 1 189 ? -12.896 -6.746 16.049 1.00 97.44 189 VAL A C 1
ATOM 1423 O O . VAL A 1 189 ? -13.660 -7.201 16.901 1.00 97.44 189 VAL A O 1
ATOM 1426 N N . GLN A 1 190 ? -11.625 -7.117 15.943 1.00 97.12 190 GLN A N 1
ATOM 1427 C CA . GLN A 1 190 ? -10.978 -8.061 16.848 1.00 97.12 190 GLN A CA 1
ATOM 1428 C C . GLN A 1 190 ? -9.620 -7.535 17.313 1.00 97.12 190 GLN A C 1
ATOM 1430 O O . GLN A 1 190 ? -8.975 -6.750 16.624 1.00 97.12 190 GLN A O 1
ATOM 1435 N N . TYR A 1 191 ? -9.192 -7.986 18.486 1.00 96.81 191 TYR A N 1
ATOM 1436 C CA . TYR A 1 191 ? -7.952 -7.574 19.138 1.00 96.81 191 TYR A CA 1
ATOM 1437 C C . TYR A 1 191 ? -7.069 -8.805 19.308 1.00 96.81 191 TYR A C 1
ATOM 1439 O O . TYR A 1 191 ? -7.499 -9.781 19.927 1.00 96.81 191 TYR A O 1
ATOM 1447 N N . ILE A 1 192 ? -5.864 -8.773 18.744 1.00 95.25 192 ILE A N 1
ATOM 1448 C CA . ILE A 1 192 ? -4.909 -9.879 18.799 1.00 95.25 192 ILE A CA 1
ATOM 1449 C C . ILE A 1 192 ? -3.613 -9.392 19.436 1.00 95.25 192 ILE A C 1
ATOM 1451 O O . ILE A 1 192 ? -2.961 -8.473 18.956 1.00 95.25 192 ILE A O 1
ATOM 1455 N N . ASP A 1 193 ? -3.237 -10.062 20.519 1.00 93.50 193 ASP A N 1
ATOM 1456 C CA . ASP A 1 193 ? -1.930 -9.932 21.153 1.00 93.50 193 ASP A CA 1
ATOM 1457 C C . ASP A 1 193 ? -0.912 -10.770 20.362 1.00 93.50 193 ASP A C 1
ATOM 1459 O O . ASP A 1 193 ? -1.018 -12.002 20.345 1.00 93.50 193 ASP A O 1
ATOM 1463 N N . LEU A 1 194 ? 0.028 -10.108 19.678 1.00 90.00 194 LEU A N 1
ATOM 1464 C CA . LEU A 1 194 ? 1.023 -10.764 18.823 1.00 90.00 194 LEU A CA 1
ATOM 1465 C C . LEU A 1 194 ? 1.958 -11.686 19.621 1.00 90.00 194 LEU A C 1
ATOM 1467 O O . LEU A 1 194 ? 2.319 -12.751 19.118 1.00 90.00 194 LEU A O 1
ATOM 1471 N N . ASP A 1 195 ? 2.261 -11.349 20.879 1.00 88.06 195 ASP A N 1
ATOM 1472 C CA . ASP A 1 195 ? 3.145 -12.148 21.739 1.00 88.06 195 ASP A CA 1
ATOM 1473 C C . ASP A 1 195 ? 2.478 -13.465 22.149 1.00 88.06 195 ASP A C 1
ATOM 1475 O O . ASP A 1 195 ? 3.123 -14.508 22.270 1.00 88.06 195 ASP A O 1
ATOM 1479 N N . LYS A 1 196 ? 1.153 -13.434 22.335 1.00 91.12 196 LYS A N 1
ATOM 1480 C CA . LYS A 1 196 ? 0.359 -14.624 22.675 1.00 91.12 196 LYS A CA 1
ATOM 1481 C C . LYS A 1 196 ? -0.110 -15.421 21.457 1.00 91.12 196 LYS A C 1
ATOM 148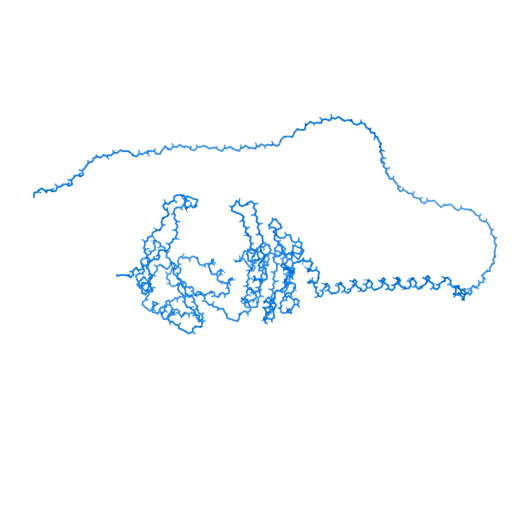3 O O . LYS A 1 196 ? -0.594 -16.537 21.637 1.00 91.12 196 LYS A O 1
ATOM 1488 N N . ASN A 1 197 ? 0.015 -14.883 20.241 1.00 88.31 197 ASN A N 1
ATOM 1489 C CA . ASN A 1 197 ? -0.494 -15.496 19.006 1.00 88.31 197 ASN A CA 1
ATOM 1490 C C . ASN A 1 197 ? 0.557 -15.501 17.872 1.00 88.31 197 ASN A C 1
ATOM 1492 O O . ASN A 1 197 ? 0.321 -14.927 16.805 1.00 88.31 197 ASN A O 1
ATOM 1496 N N . PRO A 1 198 ? 1.698 -16.196 18.036 1.00 84.31 198 PRO A N 1
ATOM 1497 C CA . PRO A 1 198 ? 2.779 -16.199 17.042 1.00 84.31 198 PRO A CA 1
ATOM 1498 C C . PRO A 1 198 ? 2.383 -16.837 15.698 1.00 84.31 198 PRO A C 1
ATOM 1500 O O . PRO A 1 198 ? 2.945 -16.511 14.649 1.00 84.31 198 PRO A O 1
ATOM 1503 N N . THR A 1 199 ? 1.390 -17.731 15.698 1.00 86.44 199 THR A N 1
ATOM 1504 C CA . THR A 1 199 ? 0.827 -18.315 14.472 1.00 86.44 199 THR A CA 1
ATOM 1505 C C . THR A 1 199 ? 0.128 -17.267 13.614 1.00 86.44 199 THR A C 1
ATOM 1507 O O . THR A 1 199 ? 0.276 -17.300 12.398 1.00 86.44 199 THR A O 1
ATOM 1510 N N . PHE A 1 200 ? -0.561 -16.304 14.231 1.00 88.19 200 PHE A N 1
ATOM 1511 C CA . PHE A 1 200 ? -1.211 -15.210 13.513 1.00 88.19 200 PHE A CA 1
ATOM 1512 C C . PHE A 1 200 ? -0.179 -14.295 12.849 1.00 88.19 200 PHE A C 1
ATOM 1514 O O . PHE A 1 200 ? -0.285 -14.011 11.662 1.00 88.19 200 PHE A O 1
ATOM 1521 N N . ALA A 1 201 ? 0.872 -13.901 13.578 1.00 82.31 201 ALA A N 1
ATOM 1522 C CA . ALA A 1 201 ? 1.962 -13.099 13.016 1.00 82.31 201 ALA A CA 1
ATOM 1523 C C . ALA A 1 201 ? 2.645 -13.799 11.824 1.00 82.31 201 ALA A C 1
ATOM 1525 O O . ALA A 1 201 ? 3.073 -13.149 10.871 1.00 82.31 201 ALA A O 1
ATOM 1526 N N . SER A 1 202 ? 2.690 -15.135 11.844 1.00 83.25 202 SER A N 1
ATOM 1527 C CA . SER A 1 202 ? 3.270 -15.932 10.762 1.00 83.25 202 SER A CA 1
ATOM 1528 C C . SER A 1 202 ? 2.470 -15.878 9.451 1.00 83.25 202 SER A C 1
ATOM 1530 O O . SER A 1 202 ? 3.047 -16.097 8.390 1.00 83.25 202 SER A O 1
ATOM 1532 N N . GLU A 1 203 ? 1.173 -15.556 9.488 1.00 86.50 203 GLU A N 1
ATOM 1533 C CA . GLU A 1 203 ? 0.362 -15.363 8.273 1.00 86.50 203 GLU A CA 1
ATOM 1534 C C . GLU A 1 203 ? 0.724 -14.070 7.521 1.00 86.50 203 GLU A C 1
ATOM 1536 O O . GLU A 1 203 ? 0.476 -13.969 6.322 1.00 86.50 203 GLU A O 1
ATOM 1541 N N . TYR A 1 204 ? 1.343 -13.105 8.208 1.00 86.25 204 TYR A N 1
ATOM 1542 C CA . TYR A 1 204 ? 1.650 -11.765 7.698 1.00 86.25 204 TYR A CA 1
ATOM 1543 C C . TYR A 1 204 ? 3.151 -11.448 7.789 1.00 86.25 204 TYR A C 1
ATOM 1545 O O . TYR A 1 204 ? 3.543 -10.297 7.976 1.00 86.25 204 TYR A O 1
ATOM 1553 N N . GLN A 1 205 ? 4.024 -12.457 7.659 1.00 79.50 205 GLN A N 1
ATOM 1554 C CA . GLN A 1 205 ? 5.484 -12.269 7.763 1.00 79.50 205 GLN A CA 1
ATOM 1555 C C . GLN A 1 205 ? 6.024 -11.226 6.779 1.00 79.50 205 GLN A C 1
ATOM 1557 O O . GLN A 1 205 ? 6.980 -10.521 7.091 1.00 79.50 205 GLN A O 1
ATOM 1562 N N . SER A 1 206 ? 5.410 -11.100 5.600 1.00 77.94 206 SER A N 1
ATOM 1563 C CA . SER A 1 206 ? 5.783 -10.091 4.607 1.00 77.94 206 SER A CA 1
ATOM 1564 C C . SER A 1 206 ? 5.488 -8.660 5.051 1.00 77.94 206 SER A C 1
ATOM 1566 O O . SER A 1 206 ? 6.109 -7.736 4.522 1.00 77.94 206 SER A O 1
ATOM 1568 N N . ASP A 1 207 ? 4.556 -8.482 5.983 1.00 80.94 207 ASP A N 1
ATOM 1569 C CA . ASP A 1 207 ? 4.072 -7.179 6.433 1.00 80.94 207 ASP A CA 1
ATOM 1570 C C . ASP A 1 207 ? 4.794 -6.696 7.699 1.00 80.94 207 ASP A C 1
ATOM 1572 O O . ASP A 1 207 ? 4.614 -5.549 8.090 1.00 80.94 207 ASP A O 1
ATOM 1576 N N . SER A 1 208 ? 5.647 -7.537 8.306 1.00 85.31 208 SER A N 1
ATOM 1577 C CA . SER A 1 208 ? 6.440 -7.208 9.500 1.00 85.31 208 SER A CA 1
ATOM 1578 C C . SER A 1 208 ? 5.598 -6.584 10.621 1.00 85.31 208 SER A C 1
ATOM 1580 O O . SER A 1 208 ? 5.945 -5.526 11.139 1.00 85.31 208 SER A O 1
ATOM 1582 N N . LEU A 1 209 ? 4.484 -7.238 10.971 1.00 90.56 209 LEU A N 1
ATOM 1583 C CA . LEU A 1 209 ? 3.515 -6.712 11.933 1.00 90.56 209 LEU A CA 1
ATOM 1584 C C . LEU A 1 209 ? 4.144 -6.357 13.285 1.00 90.56 209 LEU A C 1
ATOM 1586 O O . LEU A 1 209 ? 4.909 -7.132 13.865 1.00 90.56 209 LEU A O 1
ATOM 1590 N N . THR A 1 210 ? 3.721 -5.221 13.821 1.00 92.44 210 THR A N 1
ATOM 1591 C CA . THR A 1 210 ? 4.108 -4.685 15.123 1.00 92.44 210 THR A CA 1
ATOM 1592 C C . THR A 1 210 ? 2.885 -4.348 15.976 1.00 92.44 210 THR A C 1
ATOM 1594 O O . THR A 1 210 ? 1.740 -4.337 15.511 1.00 92.44 210 THR A O 1
ATOM 1597 N N . ALA A 1 211 ? 3.116 -4.111 17.270 1.00 92.94 211 ALA A N 1
ATOM 1598 C CA . ALA A 1 211 ? 2.050 -3.739 18.186 1.00 92.94 211 ALA A CA 1
ATOM 1599 C C . ALA A 1 211 ? 1.421 -2.394 17.780 1.00 92.94 211 ALA A C 1
ATOM 1601 O O . ALA A 1 211 ? 2.118 -1.393 17.646 1.00 92.94 211 ALA A O 1
ATOM 1602 N N . GLY A 1 212 ? 0.096 -2.366 17.633 1.00 93.81 212 GLY A N 1
ATOM 1603 C CA . GLY A 1 212 ? -0.651 -1.189 17.175 1.00 93.81 212 GLY A CA 1
ATOM 1604 C C . GLY A 1 212 ? -1.026 -1.197 15.693 1.00 93.81 212 GLY A C 1
ATOM 1605 O O . GLY A 1 212 ? -1.926 -0.452 15.310 1.00 93.81 212 GLY A O 1
ATOM 1606 N N . ASP A 1 213 ? -0.433 -2.073 14.878 1.00 95.88 213 ASP A N 1
ATOM 1607 C CA . ASP A 1 213 ? -0.838 -2.200 13.477 1.00 95.88 213 ASP A CA 1
ATOM 1608 C C . ASP A 1 213 ? -2.301 -2.654 13.354 1.00 95.88 213 ASP A C 1
ATOM 1610 O O . ASP A 1 213 ? -2.837 -3.393 14.189 1.00 95.88 213 ASP A O 1
ATOM 1614 N N . LEU A 1 214 ? -2.960 -2.208 12.287 1.00 96.62 214 LEU A N 1
ATOM 1615 C CA . LEU A 1 214 ? -4.327 -2.590 11.952 1.00 96.62 214 LEU A CA 1
ATOM 1616 C C . LEU A 1 214 ? -4.338 -3.381 10.655 1.00 96.62 214 LEU A C 1
ATOM 1618 O O . LEU A 1 214 ? -3.817 -2.929 9.642 1.00 96.62 214 LEU A O 1
ATOM 1622 N N . ILE A 1 215 ? -5.015 -4.521 10.653 1.00 95.62 215 ILE A N 1
ATOM 1623 C CA . ILE A 1 215 ? -5.208 -5.339 9.457 1.00 95.62 215 ILE A CA 1
ATOM 1624 C C . ILE A 1 215 ? -6.679 -5.270 9.081 1.00 95.62 215 ILE A C 1
ATOM 1626 O O . ILE A 1 215 ? -7.531 -5.816 9.782 1.00 95.62 215 ILE A O 1
ATOM 1630 N N . VAL A 1 216 ? -6.982 -4.617 7.965 1.00 95.50 216 VAL A N 1
ATOM 1631 C CA . VAL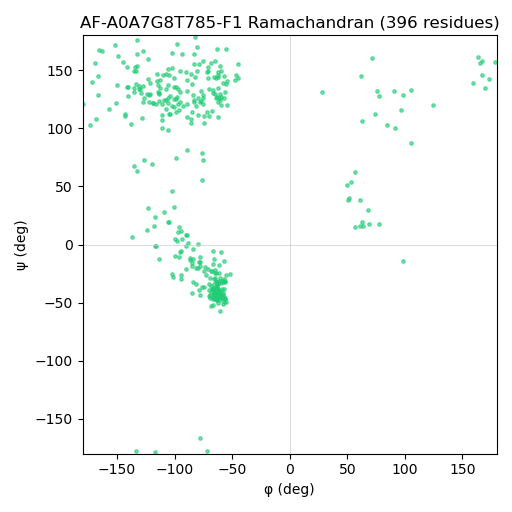 A 1 216 ? -8.326 -4.572 7.383 1.00 95.50 216 VAL A CA 1
ATOM 1632 C C . VAL A 1 216 ? -8.396 -5.659 6.314 1.00 95.50 216 VAL A C 1
ATOM 1634 O O . VAL A 1 216 ? -7.655 -5.604 5.337 1.00 95.50 216 VAL A O 1
ATOM 1637 N N . LYS A 1 217 ? -9.251 -6.667 6.494 1.00 94.38 217 LYS A N 1
ATOM 1638 C CA . LYS A 1 217 ? -9.288 -7.873 5.653 1.00 94.38 217 LYS A CA 1
ATOM 1639 C C . LYS A 1 217 ? -10.696 -8.201 5.172 1.00 94.38 217 LYS A C 1
ATOM 1641 O O . LYS A 1 217 ? -11.641 -8.191 5.956 1.00 94.38 217 LYS A O 1
ATOM 1646 N N . THR A 1 218 ? -10.807 -8.558 3.899 1.00 93.81 218 THR A N 1
ATOM 1647 C CA . THR A 1 218 ? -11.970 -9.213 3.285 1.00 93.81 218 THR A CA 1
ATOM 1648 C C . THR A 1 218 ? -11.567 -10.598 2.770 1.00 93.81 218 THR A C 1
ATOM 1650 O O . THR A 1 218 ? -10.423 -11.029 2.918 1.00 93.81 218 THR A O 1
ATOM 1653 N N . ASP A 1 219 ? -12.505 -11.312 2.154 1.00 89.69 219 ASP A N 1
ATOM 1654 C CA . ASP A 1 219 ? -12.238 -12.550 1.415 1.00 89.69 219 ASP A CA 1
ATOM 1655 C C . ASP A 1 219 ? -11.343 -12.337 0.181 1.00 89.69 219 ASP A C 1
ATOM 1657 O O . ASP A 1 219 ? -10.663 -13.264 -0.253 1.00 89.69 219 ASP A O 1
ATOM 1661 N N . LYS A 1 220 ? -11.324 -11.119 -0.373 1.00 85.38 220 LYS A N 1
ATOM 1662 C CA . LYS A 1 220 ? -10.540 -10.776 -1.566 1.00 85.38 220 LYS A CA 1
ATOM 1663 C C . LYS A 1 220 ? -9.097 -10.401 -1.250 1.00 85.38 220 LYS A C 1
ATOM 1665 O O . LYS A 1 220 ? -8.212 -10.728 -2.036 1.00 85.38 220 LYS A O 1
ATOM 1670 N N . ARG A 1 221 ? -8.867 -9.630 -0.182 1.00 86.50 221 ARG A N 1
ATOM 1671 C CA . ARG A 1 221 ? -7.554 -9.037 0.134 1.00 86.50 221 ARG A CA 1
ATOM 1672 C C . ARG A 1 221 ? -7.483 -8.497 1.557 1.00 86.50 221 ARG A C 1
ATOM 1674 O O . ARG A 1 221 ? -8.508 -8.303 2.210 1.00 86.50 221 ARG A O 1
ATOM 1681 N N . HIS A 1 222 ? -6.272 -8.184 2.005 1.00 90.44 222 HIS A N 1
ATOM 1682 C CA . HIS A 1 222 ? -6.029 -7.412 3.219 1.00 90.44 222 HIS A CA 1
ATOM 1683 C C . HIS A 1 222 ? -5.203 -6.160 2.929 1.00 90.44 222 HIS A C 1
ATOM 1685 O O . HIS A 1 222 ? -4.527 -6.065 1.907 1.00 90.44 222 HIS A O 1
ATOM 1691 N N . ARG A 1 223 ? -5.280 -5.198 3.845 1.00 88.94 223 ARG A N 1
ATOM 1692 C CA . ARG A 1 223 ? -4.412 -4.025 3.907 1.00 88.94 223 ARG A CA 1
ATOM 1693 C C . ARG A 1 223 ? -3.971 -3.820 5.347 1.00 88.94 223 ARG A C 1
ATOM 1695 O O . ARG A 1 223 ? -4.803 -3.879 6.2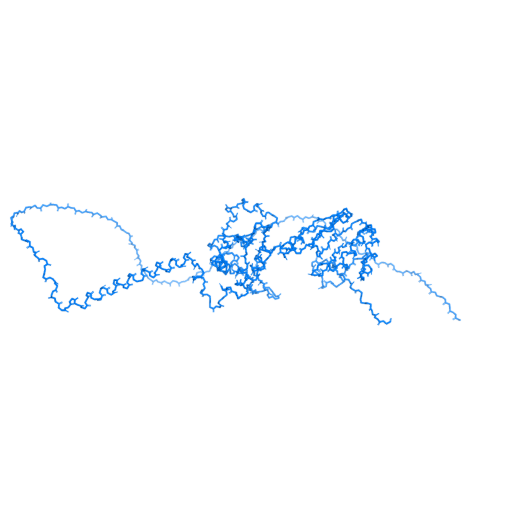55 1.00 88.94 223 ARG A O 1
ATOM 1702 N N . VAL A 1 224 ? -2.682 -3.564 5.528 1.00 92.31 224 VAL A N 1
ATOM 1703 C CA . VAL A 1 224 ? -2.095 -3.220 6.824 1.00 92.31 224 VAL A CA 1
ATOM 1704 C C . VAL A 1 224 ? -1.970 -1.701 6.921 1.00 92.31 224 VAL A C 1
ATOM 1706 O O . VAL A 1 224 ? -1.559 -1.057 5.956 1.00 92.31 224 VAL A O 1
ATOM 1709 N N . LEU A 1 225 ? -2.376 -1.134 8.055 1.00 93.12 225 LEU A N 1
ATOM 1710 C CA . LEU A 1 225 ? -2.146 0.259 8.427 1.00 93.12 225 LEU A CA 1
ATOM 1711 C C . LEU A 1 225 ? -1.215 0.283 9.632 1.00 93.12 225 LEU A C 1
ATOM 1713 O O . LEU A 1 225 ? -1.492 -0.387 10.630 1.00 93.12 225 LEU A O 1
ATOM 1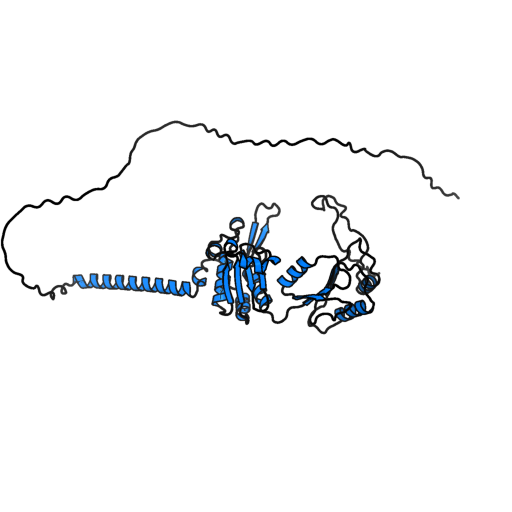717 N N . THR A 1 226 ? -0.153 1.071 9.548 1.00 93.88 226 THR A N 1
ATOM 1718 C CA . THR A 1 226 ? 0.806 1.248 10.642 1.00 93.88 226 THR A CA 1
ATOM 1719 C C . THR A 1 226 ? 0.512 2.522 11.427 1.00 93.88 226 THR A C 1
ATOM 1721 O O . THR A 1 226 ? -0.309 3.355 11.024 1.00 93.88 226 THR A O 1
ATOM 1724 N N . TYR A 1 227 ? 1.215 2.738 12.541 1.00 93.19 227 TYR A N 1
ATOM 1725 C CA . TYR A 1 227 ? 1.055 3.968 13.323 1.00 93.19 227 TYR A CA 1
ATOM 1726 C C . TYR A 1 227 ? 1.293 5.244 12.491 1.00 93.19 227 TYR A C 1
ATOM 1728 O O . TYR A 1 227 ? 0.639 6.251 12.752 1.00 93.19 227 TYR A O 1
ATOM 1736 N N . SER A 1 228 ? 2.164 5.205 11.471 1.00 91.38 228 SER A N 1
ATOM 1737 C CA . SER A 1 228 ? 2.439 6.352 10.593 1.00 91.38 228 SER A CA 1
ATOM 1738 C C . SER A 1 228 ? 1.316 6.644 9.596 1.00 91.38 228 SER A C 1
ATOM 1740 O O . SER A 1 228 ? 1.198 7.775 9.128 1.00 91.38 228 SER A O 1
ATOM 1742 N N . ASP A 1 229 ? 0.477 5.653 9.279 1.00 92.12 229 ASP A N 1
ATOM 1743 C CA . ASP A 1 229 ? -0.741 5.877 8.491 1.00 92.12 229 ASP A CA 1
ATOM 1744 C C . ASP A 1 229 ? -1.838 6.524 9.351 1.00 92.12 229 ASP A C 1
ATOM 1746 O O . ASP A 1 229 ? -2.610 7.365 8.880 1.00 92.12 229 ASP A O 1
ATOM 1750 N N . LEU A 1 230 ? -1.905 6.124 10.625 1.00 94.44 230 LEU A N 1
ATOM 1751 C CA . LEU A 1 230 ? -2.928 6.539 11.586 1.00 94.44 230 LEU A CA 1
ATOM 1752 C C . LEU A 1 230 ? -2.647 7.901 12.217 1.00 94.44 230 LEU A C 1
ATOM 1754 O O . LEU A 1 230 ? -3.586 8.641 12.519 1.00 94.44 230 LEU A O 1
ATOM 1758 N N . PHE A 1 231 ? -1.376 8.233 12.423 1.00 94.50 231 PHE A N 1
ATOM 1759 C CA . PHE A 1 231 ? -0.942 9.434 13.119 1.00 94.50 231 PHE A CA 1
ATOM 1760 C C . PHE A 1 231 ? 0.194 10.112 12.356 1.00 94.50 231 PHE A C 1
ATOM 1762 O O . PHE A 1 231 ? 1.192 9.493 11.998 1.00 94.50 231 PHE A O 1
ATOM 1769 N N . ASN A 1 232 ? 0.058 11.417 12.149 1.00 92.12 232 ASN A N 1
ATOM 1770 C CA . ASN A 1 232 ? 1.097 12.254 11.574 1.00 92.12 232 ASN A CA 1
ATOM 1771 C C . ASN A 1 232 ? 1.827 12.985 12.706 1.00 92.12 232 ASN A C 1
ATOM 1773 O O . ASN A 1 232 ? 1.229 13.808 13.401 1.00 92.12 232 ASN A O 1
ATOM 1777 N N . ILE A 1 233 ? 3.106 12.666 12.898 1.00 90.56 233 ILE A N 1
ATOM 1778 C CA . ILE A 1 233 ? 3.954 13.283 13.920 1.00 90.56 233 ILE A CA 1
ATOM 1779 C C . ILE A 1 233 ? 4.821 14.343 13.242 1.00 90.56 233 ILE A C 1
ATOM 1781 O O . ILE A 1 233 ? 5.621 14.028 12.362 1.00 90.56 233 ILE A O 1
ATOM 1785 N N . GLN A 1 234 ? 4.661 15.600 13.647 1.00 89.56 234 GLN A N 1
ATOM 1786 C CA . GLN A 1 234 ? 5.465 16.720 13.162 1.00 89.56 234 GLN A CA 1
ATOM 1787 C C . GLN A 1 234 ? 6.419 17.166 14.259 1.00 89.56 234 GLN A C 1
ATOM 1789 O O . GLN A 1 234 ? 5.983 17.499 15.358 1.00 89.56 234 GLN A O 1
ATOM 1794 N N . TYR A 1 235 ? 7.712 17.184 13.956 1.00 87.44 235 TYR A N 1
ATOM 1795 C CA . TYR A 1 235 ? 8.751 17.644 14.872 1.00 87.44 235 TYR A CA 1
ATOM 1796 C C . TYR A 1 235 ? 9.093 19.111 14.606 1.00 87.44 235 TYR A C 1
ATOM 1798 O O . TYR A 1 235 ? 9.018 19.582 13.467 1.00 87.44 235 TYR A O 1
ATOM 1806 N N . SER A 1 236 ? 9.492 19.839 15.649 1.00 88.88 236 SER A N 1
ATOM 1807 C CA . SER A 1 236 ? 10.134 21.144 15.481 1.00 88.88 236 SER A CA 1
ATOM 1808 C C . SER A 1 236 ? 11.483 20.999 14.764 1.00 88.88 236 SER A C 1
ATOM 1810 O O . SER A 1 236 ? 12.086 19.927 14.763 1.00 88.88 236 SER A O 1
ATOM 1812 N N . GLN A 1 237 ? 11.977 22.078 14.143 1.00 83.31 237 GLN A N 1
ATOM 1813 C CA . GLN A 1 237 ? 13.242 22.054 13.385 1.00 83.31 237 GLN A CA 1
ATOM 1814 C C . GLN A 1 237 ? 14.449 21.602 14.224 1.00 83.31 237 GLN A C 1
ATOM 1816 O O . GLN A 1 237 ? 15.392 21.026 13.691 1.00 83.31 237 GLN A O 1
ATOM 1821 N N . ASP A 1 238 ? 14.414 21.864 15.527 1.00 89.00 238 ASP A N 1
ATOM 1822 C CA . ASP A 1 238 ? 15.427 21.486 16.512 1.00 89.00 238 ASP A CA 1
ATOM 1823 C C . ASP A 1 238 ? 15.126 20.148 17.217 1.00 89.00 238 ASP A C 1
ATOM 1825 O O . ASP A 1 238 ? 15.846 19.778 18.141 1.00 89.00 238 ASP A O 1
ATOM 1829 N N . TYR A 1 239 ? 14.065 19.433 16.816 1.00 84.88 239 TYR A N 1
ATOM 1830 C CA . TYR A 1 239 ? 13.587 18.181 17.422 1.00 84.88 239 TYR A CA 1
ATOM 1831 C C . TYR A 1 239 ? 13.261 18.266 18.928 1.00 84.88 239 TYR A C 1
ATOM 1833 O O . TYR A 1 239 ? 13.095 17.238 19.584 1.00 84.88 239 TYR A O 1
ATOM 1841 N N . SER A 1 240 ? 13.126 19.472 19.491 1.00 87.19 240 SER A N 1
ATOM 1842 C CA . SER A 1 240 ? 12.835 19.670 20.920 1.00 87.19 240 SER A CA 1
ATOM 1843 C C . SER A 1 240 ? 11.369 19.432 21.287 1.00 87.19 240 SER A C 1
ATOM 1845 O O . SER A 1 240 ? 11.044 19.221 22.457 1.00 87.19 240 SER A O 1
ATOM 1847 N N . SER A 1 241 ? 10.471 19.454 20.302 1.00 86.75 241 SER A N 1
ATOM 1848 C CA . SER A 1 241 ? 9.041 19.233 20.495 1.00 86.75 241 SER A CA 1
ATOM 1849 C C . SER A 1 241 ? 8.418 18.490 19.316 1.00 86.75 241 SER A C 1
ATOM 1851 O O . SER A 1 241 ? 8.943 18.505 18.200 1.00 86.75 241 SER A O 1
ATOM 1853 N N . SER A 1 242 ? 7.282 17.838 19.564 1.00 89.00 242 SER A N 1
ATOM 1854 C CA . SER A 1 242 ? 6.469 17.207 18.528 1.00 89.00 242 SER A CA 1
ATOM 1855 C C . SER A 1 242 ? 4.985 17.534 18.697 1.00 89.00 242 SER A C 1
ATOM 1857 O O . SER A 1 242 ? 4.505 17.828 19.793 1.00 89.00 242 SER A O 1
ATOM 1859 N N . GLN A 1 243 ? 4.267 17.517 17.580 1.00 90.44 243 GLN A N 1
ATOM 1860 C CA . GLN A 1 243 ? 2.820 17.668 17.481 1.00 90.44 243 GLN A CA 1
ATOM 1861 C C . GLN A 1 243 ? 2.268 16.421 16.794 1.00 90.44 243 GLN A C 1
ATOM 1863 O O . GLN A 1 243 ? 2.756 16.032 15.732 1.00 90.44 243 GLN A O 1
ATOM 1868 N N . VAL A 1 244 ? 1.250 15.799 17.388 1.00 90.44 244 VAL A N 1
ATOM 1869 C CA . VAL A 1 244 ? 0.601 14.605 16.835 1.00 90.44 244 VAL A CA 1
ATOM 1870 C C . VAL A 1 244 ? -0.754 14.991 16.260 1.00 90.44 244 VAL A C 1
ATOM 1872 O O . VAL A 1 244 ? -1.631 15.477 16.976 1.00 90.44 244 VAL A O 1
ATOM 1875 N N . TYR A 1 245 ? -0.942 14.726 14.972 1.00 90.69 245 TYR A N 1
ATOM 1876 C CA . TYR A 1 245 ? -2.212 14.881 14.274 1.00 90.69 245 TYR A CA 1
ATOM 1877 C C . TYR A 1 245 ? -2.811 13.509 13.982 1.00 90.69 245 TYR A C 1
ATOM 1879 O O . TYR A 1 245 ? -2.133 12.607 13.495 1.00 90.69 245 TYR A O 1
ATOM 1887 N N . SER A 1 246 ? -4.101 13.348 14.260 1.00 91.31 246 SER A N 1
ATOM 1888 C CA . SER A 1 246 ? -4.812 12.103 13.975 1.00 91.31 246 SER A CA 1
ATOM 1889 C C . SER A 1 246 ? -5.289 12.056 12.522 1.00 91.31 246 SER A C 1
ATOM 1891 O O . SER A 1 246 ? -5.966 12.973 12.061 1.00 91.31 246 SER A O 1
ATOM 1893 N N . ASN A 1 247 ? -4.972 10.963 11.828 1.00 93.25 247 ASN A N 1
ATOM 1894 C CA . ASN A 1 247 ? -5.494 10.576 10.513 1.00 93.25 247 ASN A CA 1
ATOM 1895 C C . ASN A 1 247 ? -6.266 9.240 10.588 1.00 93.25 247 ASN A C 1
ATOM 1897 O O . ASN A 1 247 ? -6.530 8.597 9.574 1.00 93.25 247 ASN A O 1
ATOM 1901 N N . VAL A 1 248 ? -6.647 8.805 11.793 1.00 94.50 248 VAL A N 1
ATOM 1902 C CA . VAL A 1 248 ? -7.217 7.472 12.035 1.00 94.50 248 VAL A CA 1
ATOM 1903 C C . VAL A 1 248 ? -8.445 7.209 11.159 1.00 94.50 248 VAL A C 1
ATOM 1905 O O . VAL A 1 248 ? -8.505 6.187 10.482 1.00 94.50 248 VAL A O 1
ATOM 1908 N N . GLU A 1 249 ? -9.413 8.133 11.119 1.00 93.56 249 GLU A N 1
ATOM 1909 C CA . GLU A 1 249 ? -10.606 7.967 10.279 1.00 93.56 249 GLU A CA 1
ATOM 1910 C C . GLU A 1 249 ? -10.245 7.894 8.788 1.00 93.56 249 GLU A C 1
ATOM 1912 O O . GLU A 1 249 ? -10.721 7.001 8.088 1.00 93.56 249 GLU A O 1
ATOM 1917 N N . GLY A 1 250 ? -9.383 8.796 8.309 1.00 91.94 250 GLY A N 1
ATOM 1918 C CA . GLY A 1 250 ? -8.968 8.850 6.907 1.00 91.94 250 GLY A CA 1
ATOM 1919 C C . GLY A 1 250 ? -8.265 7.568 6.461 1.00 91.94 250 GLY A C 1
ATOM 1920 O O . GLY A 1 250 ? -8.599 7.007 5.414 1.00 91.94 250 GLY A O 1
ATOM 1921 N N . ALA A 1 251 ? -7.349 7.058 7.285 1.00 93.38 251 ALA A N 1
ATOM 1922 C CA . ALA A 1 251 ? -6.647 5.802 7.050 1.00 93.38 251 ALA A CA 1
ATOM 1923 C C . ALA A 1 251 ? -7.608 4.602 7.029 1.00 93.38 251 ALA A C 1
ATOM 1925 O O . ALA A 1 251 ? -7.569 3.800 6.092 1.00 93.38 251 ALA A O 1
ATOM 1926 N N . LEU A 1 252 ? -8.529 4.510 7.997 1.00 94.88 252 LEU A N 1
ATOM 1927 C CA . LEU A 1 252 ? -9.533 3.443 8.053 1.00 94.88 252 LEU A CA 1
ATOM 1928 C C . LEU A 1 252 ? -10.485 3.480 6.850 1.00 94.88 252 LEU A C 1
ATOM 1930 O O . LEU A 1 252 ? -10.733 2.447 6.233 1.00 94.88 252 LEU A O 1
ATOM 1934 N N . VAL A 1 253 ? -10.986 4.659 6.474 1.00 93.25 253 VAL A N 1
ATOM 1935 C CA . VAL A 1 253 ? -11.855 4.839 5.300 1.00 93.25 253 VAL A CA 1
ATOM 1936 C C . VAL A 1 253 ? -11.123 4.463 4.012 1.00 93.25 253 VAL A C 1
ATOM 1938 O O . VAL A 1 253 ? -11.678 3.751 3.173 1.00 93.25 253 VAL A O 1
ATOM 1941 N N . SER A 1 254 ? -9.871 4.902 3.860 1.00 90.81 254 SER A N 1
ATOM 1942 C CA . SER A 1 254 ? -9.021 4.530 2.725 1.00 90.81 254 SER A CA 1
ATOM 1943 C C . SER A 1 254 ? -8.840 3.015 2.646 1.00 90.81 254 SER A C 1
ATOM 1945 O O . SER A 1 254 ? -9.006 2.425 1.576 1.00 90.81 254 SER A O 1
ATOM 1947 N N . ALA A 1 255 ? -8.577 2.360 3.779 1.00 92.12 255 ALA A N 1
ATOM 1948 C CA . ALA A 1 255 ? -8.421 0.915 3.825 1.00 92.12 255 ALA A CA 1
ATOM 1949 C C . ALA A 1 255 ? -9.717 0.166 3.510 1.00 92.12 255 ALA A C 1
ATOM 1951 O O . ALA A 1 255 ? -9.691 -0.741 2.681 1.00 92.12 255 ALA A O 1
ATOM 1952 N N . LEU A 1 256 ? -10.851 0.576 4.088 1.00 92.50 256 LEU A N 1
ATOM 1953 C CA . LEU A 1 256 ? -12.162 -0.002 3.786 1.00 92.50 256 LEU A CA 1
ATOM 1954 C C . LEU A 1 256 ? -12.478 0.083 2.291 1.00 92.50 256 LEU A C 1
ATOM 1956 O O . LEU A 1 256 ? -12.856 -0.921 1.688 1.00 92.50 256 LEU A O 1
ATOM 1960 N N . ASN A 1 257 ? -12.269 1.247 1.672 1.00 88.69 257 ASN A N 1
ATOM 1961 C CA . ASN A 1 257 ? -12.477 1.416 0.234 1.00 88.69 257 ASN A CA 1
ATOM 1962 C C . ASN A 1 257 ? -11.560 0.491 -0.583 1.00 88.69 257 ASN A C 1
ATOM 1964 O O . ASN A 1 257 ? -12.025 -0.157 -1.517 1.00 88.69 257 ASN A O 1
ATOM 1968 N N . ALA A 1 258 ? -10.283 0.372 -0.208 1.00 86.81 258 ALA A N 1
ATOM 1969 C CA . ALA A 1 258 ? -9.314 -0.477 -0.903 1.00 86.81 258 ALA A CA 1
ATOM 1970 C C . ALA A 1 258 ? -9.714 -1.963 -0.898 1.00 86.81 258 ALA A C 1
ATOM 1972 O O . ALA A 1 258 ? -9.704 -2.634 -1.938 1.00 86.81 258 ALA A O 1
ATOM 1973 N N . VAL A 1 259 ? -10.093 -2.484 0.274 1.00 89.38 259 VAL A N 1
ATOM 1974 C CA . VAL A 1 259 ? -10.366 -3.919 0.453 1.00 89.38 259 VAL A CA 1
ATOM 1975 C C . VAL A 1 259 ? -11.760 -4.337 -0.006 1.00 89.38 259 VAL A C 1
ATOM 1977 O O . VAL A 1 259 ? -11.984 -5.517 -0.280 1.00 89.38 259 VAL A O 1
ATOM 1980 N N . THR A 1 260 ? -12.691 -3.382 -0.111 1.00 87.94 260 THR A N 1
ATOM 1981 C CA . THR A 1 260 ? -14.058 -3.621 -0.601 1.00 87.94 260 THR A CA 1
ATOM 1982 C C . THR A 1 260 ? -14.243 -3.303 -2.083 1.00 87.94 260 THR A C 1
ATOM 1984 O O . THR A 1 260 ? -15.261 -3.687 -2.659 1.00 87.94 260 THR A O 1
ATOM 1987 N N . SER A 1 261 ? -13.268 -2.654 -2.730 1.00 83.81 261 SER A N 1
ATOM 1988 C CA . SER A 1 261 ? -13.352 -2.329 -4.155 1.00 83.81 261 SER A CA 1
ATOM 1989 C C . SER A 1 261 ? -13.329 -3.583 -5.036 1.00 83.81 261 SER A C 1
ATOM 1991 O O . SER A 1 261 ? -12.441 -4.434 -4.927 1.00 83.81 261 SER A O 1
ATOM 1993 N N . GLU A 1 262 ? -14.284 -3.672 -5.963 1.00 80.06 262 GLU A N 1
ATOM 1994 C CA . GLU A 1 262 ? -14.422 -4.791 -6.904 1.00 80.06 262 GLU A CA 1
ATOM 1995 C C . GLU A 1 262 ? -13.252 -4.893 -7.885 1.00 80.06 262 GLU A C 1
ATOM 1997 O O . GLU A 1 262 ? -12.790 -5.989 -8.196 1.00 80.06 262 GLU A O 1
ATOM 2002 N N . LYS A 1 263 ? -12.760 -3.748 -8.364 1.00 78.50 263 LYS A N 1
ATOM 2003 C CA . LYS A 1 263 ? -11.650 -3.667 -9.314 1.00 78.50 263 LYS A CA 1
ATOM 2004 C C . LYS A 1 263 ? -10.619 -2.681 -8.797 1.00 78.50 263 LYS A C 1
ATOM 2006 O O . LYS A 1 263 ? -10.983 -1.582 -8.375 1.00 78.50 263 LYS A O 1
ATOM 2011 N N . LEU A 1 264 ? -9.355 -3.079 -8.850 1.00 80.62 264 LEU A N 1
ATOM 2012 C CA . LEU A 1 264 ? -8.229 -2.195 -8.592 1.00 80.62 264 LEU A CA 1
ATOM 2013 C C . LEU A 1 264 ? -7.516 -1.883 -9.909 1.00 80.62 264 LEU A C 1
ATOM 2015 O O . LEU A 1 264 ? -7.490 -2.736 -10.802 1.00 80.62 264 LEU A O 1
ATOM 2019 N N . PRO A 1 265 ? -6.956 -0.675 -10.056 1.00 87.00 265 PRO A N 1
ATOM 2020 C CA . PRO A 1 265 ? -5.991 -0.412 -11.111 1.00 87.00 265 PRO A CA 1
ATOM 2021 C C . PRO A 1 265 ? -4.802 -1.371 -10.996 1.00 87.00 265 PRO A C 1
ATOM 2023 O O . PRO A 1 265 ? -4.328 -1.648 -9.893 1.00 87.00 265 PRO A O 1
ATOM 2026 N N . ILE A 1 266 ? -4.323 -1.877 -12.135 1.00 92.25 266 ILE A N 1
ATOM 2027 C CA . ILE A 1 266 ? -3.188 -2.805 -12.165 1.00 92.25 266 ILE A CA 1
ATOM 2028 C C . ILE A 1 266 ? -1.895 -2.067 -12.511 1.00 92.25 266 ILE A C 1
ATOM 2030 O O . ILE A 1 266 ? -1.853 -1.274 -13.458 1.00 92.25 266 ILE A O 1
ATOM 2034 N N . VAL A 1 267 ? -0.834 -2.379 -11.769 1.00 95.94 267 VAL A N 1
ATOM 2035 C CA . VAL A 1 267 ? 0.548 -2.045 -12.128 1.00 95.94 267 VAL A CA 1
ATOM 2036 C C . VAL A 1 267 ? 1.259 -3.328 -12.542 1.00 95.94 267 VAL A C 1
ATOM 2038 O O . VAL A 1 267 ? 1.389 -4.264 -11.748 1.00 95.94 267 VAL A O 1
ATOM 2041 N N . ALA A 1 268 ? 1.687 -3.385 -13.798 1.00 97.00 268 ALA A N 1
ATOM 2042 C CA . ALA A 1 268 ? 2.326 -4.546 -14.390 1.00 97.00 268 ALA A CA 1
ATOM 2043 C C . ALA A 1 268 ? 3.854 -4.380 -14.382 1.00 97.00 268 ALA A C 1
ATOM 2045 O O . ALA A 1 268 ? 4.381 -3.393 -14.884 1.00 97.00 268 ALA A O 1
ATOM 2046 N N . PHE A 1 269 ? 4.565 -5.344 -13.814 1.00 97.62 269 PHE A N 1
ATOM 2047 C CA . PHE A 1 269 ? 6.018 -5.379 -13.703 1.00 97.62 269 PHE A CA 1
ATOM 2048 C C . PHE A 1 269 ? 6.575 -6.327 -14.756 1.00 97.62 269 PHE A C 1
ATOM 2050 O O . PHE A 1 269 ? 6.230 -7.512 -14.746 1.00 97.62 269 PHE A O 1
ATOM 2057 N N . ASP A 1 270 ? 7.407 -5.804 -15.652 1.00 97.12 270 ASP A N 1
ATOM 2058 C CA . ASP A 1 270 ? 8.076 -6.632 -16.650 1.00 97.12 270 ASP A CA 1
ATOM 2059 C C . ASP A 1 270 ? 9.151 -7.518 -16.003 1.00 97.12 270 ASP A C 1
ATOM 2061 O O . ASP A 1 270 ? 9.727 -7.185 -14.963 1.00 97.12 270 ASP A O 1
ATOM 2065 N N . THR A 1 271 ? 9.356 -8.682 -16.610 1.00 95.38 271 THR A N 1
ATOM 2066 C CA . THR A 1 271 ? 10.312 -9.720 -16.198 1.00 95.38 271 THR A CA 1
ATOM 2067 C C . THR A 1 271 ? 11.077 -10.313 -17.393 1.00 95.38 271 THR A C 1
ATOM 2069 O O . THR A 1 271 ? 11.778 -11.322 -17.261 1.00 95.38 271 THR A O 1
ATOM 2072 N N . GLY A 1 272 ? 10.890 -9.746 -18.593 1.00 94.19 272 GLY A N 1
ATOM 2073 C CA . GLY A 1 272 ? 11.434 -10.267 -19.846 1.00 94.19 272 GLY A CA 1
ATOM 2074 C C . GLY A 1 272 ? 12.905 -9.927 -20.093 1.00 94.19 272 GLY A C 1
ATOM 2075 O O . GLY A 1 272 ? 13.572 -10.635 -20.854 1.00 94.19 272 GLY A O 1
ATOM 2076 N N . HIS A 1 273 ? 13.437 -8.894 -19.433 1.00 94.19 273 HIS A N 1
ATOM 2077 C CA . HIS A 1 273 ? 14.719 -8.271 -19.787 1.00 94.19 273 HIS A CA 1
ATOM 2078 C C . HIS A 1 273 ? 15.793 -8.389 -18.708 1.00 94.19 273 HIS A C 1
ATOM 2080 O O . HIS A 1 273 ? 16.758 -7.618 -18.700 1.00 94.19 273 HIS A O 1
ATOM 2086 N N . ALA A 1 274 ? 15.670 -9.398 -17.838 1.00 91.56 274 ALA A N 1
ATOM 2087 C CA . ALA A 1 274 ? 16.591 -9.658 -16.730 1.00 91.56 274 ALA A CA 1
ATOM 2088 C C . ALA A 1 274 ? 16.777 -8.410 -15.847 1.00 91.56 274 ALA A C 1
ATOM 2090 O O . ALA A 1 274 ? 17.889 -7.925 -15.626 1.00 91.56 274 ALA A O 1
ATOM 2091 N N . GLU A 1 275 ? 15.638 -7.900 -15.397 1.00 91.88 275 GLU A N 1
ATOM 2092 C CA . GLU A 1 275 ? 15.423 -6.783 -14.490 1.00 91.88 275 GLU A CA 1
ATOM 2093 C C . GLU A 1 275 ? 16.209 -7.010 -13.196 1.00 91.88 275 GLU A C 1
ATOM 2095 O O . GLU A 1 275 ? 16.017 -8.017 -12.512 1.00 91.88 275 GLU A O 1
ATOM 2100 N N . GLN A 1 276 ? 17.130 -6.098 -12.865 1.00 89.88 276 GLN A N 1
ATOM 2101 C CA . GLN A 1 276 ? 17.991 -6.272 -11.681 1.00 89.88 276 GLN A CA 1
ATOM 2102 C C . GLN A 1 276 ? 17.525 -5.477 -10.465 1.00 89.88 276 GLN A C 1
ATOM 2104 O O . GLN A 1 276 ? 18.078 -5.655 -9.379 1.00 89.88 276 GLN A O 1
ATOM 2109 N N . GLN A 1 277 ? 16.553 -4.578 -10.624 1.00 90.06 277 GLN A N 1
ATOM 2110 C CA . GLN A 1 277 ? 16.058 -3.797 -9.499 1.00 90.06 277 GLN A CA 1
ATOM 2111 C C . GLN A 1 277 ? 15.014 -4.595 -8.716 1.00 90.06 277 GLN A C 1
ATOM 2113 O O . GLN A 1 277 ? 13.989 -4.998 -9.264 1.00 90.06 277 GLN A O 1
ATOM 2118 N N . ASP A 1 278 ? 15.246 -4.772 -7.412 1.00 90.62 278 ASP A N 1
ATOM 2119 C CA . ASP A 1 278 ? 14.240 -5.328 -6.510 1.00 90.62 278 ASP A CA 1
ATOM 2120 C C . ASP A 1 278 ? 13.073 -4.343 -6.352 1.00 90.62 278 ASP A C 1
ATOM 2122 O O . ASP A 1 278 ? 13.219 -3.236 -5.828 1.00 90.62 278 ASP A O 1
ATOM 2126 N N . MET A 1 279 ? 11.900 -4.762 -6.822 1.00 92.12 279 MET A N 1
ATOM 2127 C CA . MET A 1 279 ? 10.666 -3.983 -6.773 1.00 92.12 279 MET A CA 1
ATOM 2128 C C . MET A 1 279 ? 9.747 -4.387 -5.624 1.00 92.12 279 MET A C 1
ATOM 2130 O O . MET A 1 279 ? 8.658 -3.828 -5.510 1.00 92.12 279 MET A O 1
ATOM 2134 N N . THR A 1 280 ? 10.156 -5.305 -4.746 1.00 89.56 280 THR A N 1
ATOM 2135 C CA . THR A 1 280 ? 9.307 -5.835 -3.666 1.00 89.56 280 THR A CA 1
ATOM 2136 C C . THR A 1 280 ? 8.762 -4.720 -2.773 1.00 89.56 280 THR A C 1
ATOM 2138 O O . THR A 1 280 ? 7.566 -4.678 -2.482 1.00 89.56 280 THR A O 1
ATOM 2141 N N . GLY A 1 281 ? 9.613 -3.772 -2.367 1.00 87.31 281 GLY A N 1
ATOM 2142 C CA . GLY A 1 281 ? 9.188 -2.623 -1.560 1.00 87.31 281 GLY A CA 1
ATOM 2143 C C . GLY A 1 281 ? 8.182 -1.727 -2.290 1.00 87.31 281 GLY A C 1
ATOM 2144 O O . GLY A 1 281 ? 7.180 -1.313 -1.708 1.00 87.31 281 GLY A O 1
ATOM 2145 N N . TYR A 1 282 ? 8.401 -1.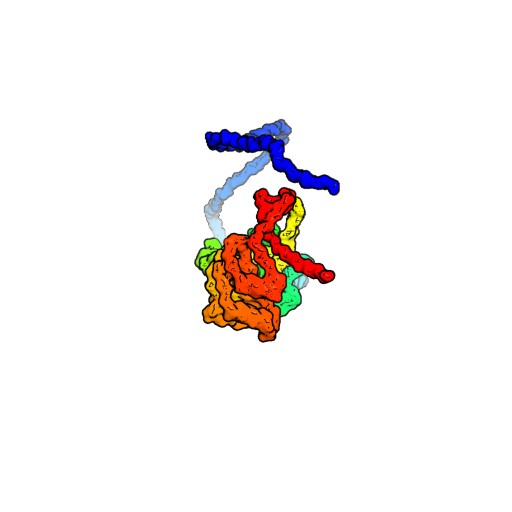485 -3.584 1.00 91.94 282 TYR A N 1
ATOM 2146 C CA . TYR A 1 282 ? 7.497 -0.675 -4.400 1.00 91.94 282 TYR A CA 1
ATOM 2147 C C . TYR A 1 282 ? 6.161 -1.384 -4.663 1.00 91.94 282 TYR A C 1
ATOM 2149 O O . TYR A 1 282 ? 5.102 -0.769 -4.565 1.00 91.94 282 TYR A O 1
ATOM 2157 N N . GLN A 1 283 ? 6.183 -2.695 -4.900 1.00 90.81 283 GLN A N 1
ATOM 2158 C CA . GLN A 1 283 ? 4.978 -3.511 -5.027 1.00 90.81 283 GLN A CA 1
ATOM 2159 C C . GLN A 1 283 ? 4.148 -3.491 -3.742 1.00 90.81 283 GLN A C 1
ATOM 2161 O O . GLN A 1 283 ? 2.935 -3.301 -3.803 1.00 90.81 283 GLN A O 1
ATOM 2166 N N . LYS A 1 284 ? 4.784 -3.621 -2.570 1.00 83.31 284 LYS A N 1
ATOM 2167 C CA . LYS A 1 284 ? 4.100 -3.482 -1.274 1.00 83.31 284 LYS A CA 1
ATOM 2168 C C . LYS A 1 284 ? 3.456 -2.107 -1.120 1.00 83.31 284 LYS A C 1
ATOM 2170 O O . LYS A 1 284 ? 2.289 -2.029 -0.748 1.00 83.31 284 LYS A O 1
ATOM 2175 N N . LEU A 1 285 ? 4.176 -1.037 -1.465 1.00 85.12 285 LEU A N 1
ATOM 2176 C CA . LEU A 1 285 ? 3.631 0.322 -1.440 1.00 85.12 285 LEU A CA 1
ATOM 2177 C C . LEU A 1 285 ? 2.382 0.444 -2.327 1.00 85.12 285 LEU A C 1
ATOM 2179 O O . LEU A 1 285 ? 1.375 0.994 -1.888 1.00 85.12 285 LEU A O 1
ATOM 2183 N N . LEU A 1 286 ? 2.428 -0.084 -3.550 1.00 88.69 286 LEU A N 1
ATOM 2184 C CA . LEU A 1 286 ? 1.303 -0.060 -4.487 1.00 88.69 286 LEU A CA 1
ATOM 2185 C C . LEU A 1 286 ? 0.105 -0.868 -3.975 1.00 88.69 286 LEU A C 1
ATOM 2187 O O . LEU A 1 286 ? -1.014 -0.351 -3.958 1.00 88.69 286 LEU A O 1
ATOM 2191 N N . ASN A 1 287 ? 0.335 -2.088 -3.485 1.00 82.50 287 ASN A N 1
ATOM 2192 C CA . ASN A 1 287 ? -0.713 -2.929 -2.899 1.00 82.50 287 ASN A CA 1
ATOM 2193 C C . ASN A 1 287 ? -1.373 -2.244 -1.690 1.00 82.50 287 ASN A C 1
ATOM 2195 O O . ASN A 1 287 ? -2.601 -2.190 -1.590 1.00 82.50 287 ASN A O 1
ATOM 2199 N N . ASN A 1 288 ? -0.573 -1.599 -0.836 1.00 75.50 288 ASN A N 1
ATOM 2200 C CA . ASN A 1 288 ? -1.073 -0.798 0.282 1.00 75.50 288 ASN A CA 1
ATOM 2201 C C . ASN A 1 288 ? -1.839 0.454 -0.166 1.00 75.50 288 ASN A C 1
ATOM 2203 O O . ASN A 1 288 ? -2.592 1.010 0.623 1.00 75.50 288 ASN A O 1
ATOM 2207 N N . ASN A 1 289 ? -1.704 0.895 -1.416 1.00 77.88 289 ASN A N 1
ATOM 2208 C CA . ASN A 1 289 ? -2.388 2.069 -1.960 1.00 77.88 289 ASN A CA 1
ATOM 2209 C C . ASN A 1 289 ? -3.488 1.719 -2.972 1.00 77.88 289 ASN A C 1
ATOM 2211 O O . ASN A 1 289 ? -3.863 2.548 -3.796 1.00 77.88 289 ASN A O 1
ATOM 2215 N N . SER A 1 290 ? -4.094 0.533 -2.846 1.00 81.50 290 SER A N 1
ATOM 2216 C CA . SER A 1 290 ? -5.232 0.093 -3.673 1.00 81.50 290 SER A CA 1
ATOM 2217 C C . SER A 1 290 ? -4.886 -0.149 -5.146 1.00 81.50 290 SER A C 1
ATOM 2219 O O . SER A 1 290 ? -5.752 -0.010 -6.008 1.00 81.50 290 SER A O 1
ATOM 2221 N N . PHE A 1 291 ? -3.649 -0.535 -5.444 1.00 87.12 291 PHE A N 1
ATOM 2222 C CA . PHE A 1 291 ? -3.282 -1.104 -6.740 1.00 87.12 291 PHE A CA 1
ATOM 2223 C C . PHE A 1 291 ? -3.150 -2.621 -6.624 1.00 87.12 291 PHE A C 1
ATOM 2225 O O . PHE A 1 291 ? -2.833 -3.144 -5.562 1.00 87.12 291 PHE A O 1
ATOM 2232 N N . GLU A 1 292 ? -3.385 -3.329 -7.721 1.00 88.50 292 GLU A N 1
ATOM 2233 C CA . GLU A 1 292 ? -3.027 -4.740 -7.848 1.00 88.50 292 GLU A CA 1
ATOM 2234 C C . GLU A 1 292 ? -1.728 -4.839 -8.652 1.00 88.50 292 GLU A C 1
ATOM 2236 O O . GLU A 1 292 ? -1.628 -4.316 -9.762 1.00 88.50 292 GLU A O 1
ATOM 2241 N N . THR A 1 293 ? -0.711 -5.497 -8.105 1.00 93.12 293 THR A N 1
ATOM 2242 C CA . THR A 1 293 ? 0.568 -5.677 -8.803 1.00 93.12 293 THR A CA 1
ATOM 2243 C C . THR A 1 293 ? 0.613 -7.022 -9.516 1.00 93.12 293 THR A C 1
ATOM 2245 O O . THR A 1 293 ? 0.343 -8.049 -8.894 1.00 93.12 293 THR A O 1
ATOM 2248 N N . LYS A 1 294 ? 0.996 -7.041 -10.797 1.00 95.44 294 LYS A N 1
ATOM 2249 C CA . LYS A 1 294 ? 1.176 -8.281 -11.573 1.00 95.44 294 LYS A CA 1
ATOM 2250 C C . LYS A 1 294 ? 2.543 -8.320 -12.224 1.00 95.44 294 LYS A C 1
ATOM 2252 O O . LYS A 1 294 ? 2.947 -7.335 -12.821 1.00 95.44 294 LYS A O 1
ATOM 2257 N N . SER A 1 295 ? 3.216 -9.458 -12.166 1.00 95.31 295 SER A N 1
ATOM 2258 C CA . SER A 1 295 ? 4.389 -9.709 -13.003 1.00 95.31 295 SER A CA 1
ATOM 2259 C C . SER A 1 295 ? 3.957 -10.324 -14.328 1.00 95.31 295 SER A C 1
ATOM 2261 O O . SER A 1 295 ? 3.034 -11.140 -14.358 1.00 95.31 295 SER A O 1
ATOM 2263 N N . PHE A 1 296 ? 4.609 -9.927 -15.412 1.00 96.56 296 PHE A N 1
ATOM 2264 C CA . PHE A 1 296 ? 4.395 -10.482 -16.746 1.00 96.56 296 PHE A CA 1
ATOM 2265 C C . PHE A 1 296 ? 5.696 -10.411 -17.544 1.00 96.56 296 PHE A C 1
ATOM 2267 O O . PHE A 1 296 ? 6.615 -9.682 -17.169 1.00 96.56 296 PHE A O 1
ATOM 2274 N N . ASN A 1 297 ? 5.791 -11.176 -18.624 1.00 95.75 297 ASN A N 1
ATOM 2275 C CA . ASN A 1 297 ? 6.900 -11.079 -19.560 1.00 95.75 297 ASN A CA 1
ATOM 2276 C C . ASN A 1 297 ? 6.424 -10.344 -20.818 1.00 95.75 297 ASN A C 1
ATOM 2278 O O . ASN A 1 297 ? 5.592 -10.861 -21.566 1.00 95.75 297 ASN A O 1
ATOM 2282 N N . LEU A 1 298 ? 6.934 -9.134 -21.060 1.00 95.88 298 LEU A N 1
ATOM 2283 C CA . LEU A 1 298 ? 6.492 -8.302 -22.181 1.00 95.88 298 LEU A CA 1
ATOM 2284 C C . LEU A 1 298 ? 6.714 -8.967 -23.551 1.00 95.88 298 LEU A C 1
ATOM 2286 O O . LEU A 1 298 ? 5.904 -8.774 -24.468 1.00 95.88 298 LEU A O 1
ATOM 2290 N N . LEU A 1 299 ? 7.760 -9.786 -23.684 1.00 92.88 299 LEU A N 1
ATOM 2291 C CA . LEU A 1 299 ? 8.074 -10.507 -24.914 1.00 92.88 299 LEU A CA 1
ATOM 2292 C C . LEU A 1 299 ? 6.995 -11.548 -25.224 1.00 92.88 299 LEU A C 1
ATOM 2294 O O . LEU A 1 299 ? 6.432 -11.556 -26.323 1.00 92.88 299 LEU A O 1
ATOM 2298 N N . THR A 1 300 ? 6.678 -12.410 -24.258 1.00 93.69 300 THR A N 1
ATOM 2299 C CA . THR A 1 300 ? 5.844 -13.600 -24.493 1.00 93.69 300 THR A CA 1
ATOM 2300 C C . THR A 1 300 ? 4.366 -13.388 -24.210 1.00 93.69 300 THR A C 1
ATOM 2302 O O . THR A 1 300 ? 3.528 -14.019 -24.856 1.00 93.69 300 THR A O 1
ATOM 2305 N N . ASP A 1 301 ? 4.035 -12.498 -23.281 1.00 95.31 301 ASP A N 1
ATOM 2306 C CA . ASP A 1 301 ? 2.692 -12.400 -22.728 1.00 95.31 301 ASP A CA 1
ATOM 2307 C C . ASP A 1 301 ? 1.917 -11.217 -23.325 1.00 95.31 301 ASP A C 1
ATOM 2309 O O . ASP A 1 301 ? 2.456 -10.307 -23.974 1.00 95.31 301 ASP A O 1
ATOM 2313 N N . ALA A 1 302 ? 0.602 -11.241 -23.109 1.00 93.88 302 ALA A N 1
ATOM 2314 C CA . ALA A 1 302 ? -0.238 -10.065 -23.272 1.00 93.88 302 ALA A CA 1
ATOM 2315 C C . ALA A 1 302 ? -0.151 -9.198 -22.007 1.00 93.88 302 ALA A C 1
ATOM 2317 O O . ALA A 1 302 ? -0.093 -9.720 -20.893 1.00 93.88 302 ALA A O 1
ATOM 2318 N N . ILE A 1 303 ? -0.192 -7.873 -22.175 1.00 94.25 303 ILE A N 1
ATOM 2319 C CA . ILE A 1 303 ? -0.275 -6.947 -21.040 1.00 94.25 303 ILE A CA 1
ATOM 2320 C C . ILE A 1 303 ? -1.579 -7.245 -20.279 1.00 94.25 303 ILE A C 1
ATOM 2322 O O . ILE A 1 303 ? -2.633 -7.297 -20.919 1.00 94.25 303 ILE A O 1
ATOM 2326 N N . PRO A 1 304 ? -1.548 -7.427 -18.944 1.00 93.31 304 PRO A N 1
ATOM 2327 C CA . PRO A 1 304 ? -2.749 -7.742 -18.179 1.00 93.31 304 PRO A CA 1
ATOM 2328 C C . PRO A 1 304 ? -3.878 -6.722 -18.393 1.00 93.31 304 PRO A C 1
ATOM 2330 O O . PRO A 1 304 ? -3.647 -5.508 -18.440 1.00 93.31 304 PRO A O 1
ATOM 2333 N N . ASP A 1 305 ? -5.118 -7.203 -18.467 1.00 87.50 305 ASP A N 1
ATOM 2334 C CA . ASP A 1 305 ? -6.290 -6.330 -18.589 1.00 87.50 305 ASP A CA 1
ATOM 2335 C C . ASP A 1 305 ? -6.363 -5.321 -17.435 1.00 87.50 305 ASP A C 1
ATOM 2337 O O . ASP A 1 305 ? -6.031 -5.640 -16.296 1.00 87.50 305 ASP A O 1
ATOM 2341 N N . ASN A 1 306 ? -6.841 -4.104 -17.713 1.00 86.31 306 ASN A N 1
ATOM 2342 C CA . ASN A 1 306 ? -6.912 -2.984 -16.757 1.00 86.31 306 ASN A CA 1
ATOM 2343 C C . ASN A 1 306 ? -5.562 -2.498 -16.189 1.00 86.31 306 ASN A C 1
ATOM 2345 O O . ASN A 1 306 ? -5.552 -1.741 -15.216 1.00 86.31 306 ASN A O 1
ATOM 2349 N N . THR A 1 307 ? -4.433 -2.868 -16.803 1.00 93.12 307 THR A N 1
ATOM 2350 C CA . THR A 1 307 ? -3.130 -2.263 -16.480 1.00 93.12 307 THR A CA 1
ATOM 2351 C C . THR A 1 307 ? -3.171 -0.761 -16.751 1.00 93.12 307 THR A C 1
ATOM 2353 O O . THR A 1 307 ? -3.484 -0.348 -17.868 1.00 93.12 307 THR A O 1
ATOM 2356 N N . GLN A 1 308 ? -2.853 0.050 -15.742 1.00 93.44 308 GLN A N 1
ATOM 2357 C CA . GLN A 1 308 ? -2.688 1.503 -15.850 1.00 93.44 308 GLN A CA 1
ATOM 2358 C C . GLN A 1 308 ? -1.216 1.908 -15.898 1.00 93.44 308 GLN A C 1
ATOM 2360 O O . GLN A 1 308 ? -0.880 2.905 -16.525 1.00 93.44 308 GLN A O 1
ATOM 2365 N N . MET A 1 309 ? -0.323 1.123 -15.298 1.00 95.44 309 MET A N 1
ATOM 2366 C CA . MET A 1 309 ? 1.109 1.403 -15.319 1.00 95.44 309 MET A CA 1
ATOM 2367 C C . MET A 1 309 ? 1.905 0.153 -15.661 1.00 95.44 309 MET A C 1
ATOM 2369 O O . MET A 1 309 ? 1.615 -0.916 -15.131 1.00 95.44 309 MET A O 1
ATOM 2373 N N . ILE A 1 310 ? 2.918 0.304 -16.510 1.00 97.31 310 ILE A N 1
ATOM 2374 C CA . ILE A 1 310 ? 3.961 -0.705 -16.716 1.00 97.31 310 ILE A CA 1
ATOM 2375 C C . ILE A 1 310 ? 5.244 -0.220 -16.041 1.00 97.31 310 ILE A C 1
ATOM 2377 O O . ILE A 1 310 ? 5.591 0.957 -16.143 1.00 97.31 310 ILE A O 1
ATOM 2381 N N . VAL A 1 311 ? 5.936 -1.121 -15.352 1.00 98.00 311 VAL A N 1
ATOM 2382 C CA . VAL A 1 311 ? 7.206 -0.868 -14.671 1.00 98.00 311 VAL A CA 1
ATOM 2383 C C . VAL A 1 311 ? 8.300 -1.716 -15.306 1.00 98.00 311 VAL A C 1
ATOM 2385 O O . VAL A 1 311 ? 8.226 -2.944 -15.281 1.00 98.00 311 VAL A O 1
ATOM 2388 N N . LEU A 1 312 ? 9.329 -1.045 -15.818 1.00 96.75 312 LEU A N 1
ATOM 2389 C CA . LEU A 1 312 ? 10.553 -1.632 -16.353 1.00 96.75 312 LEU A CA 1
ATOM 2390 C C . LEU A 1 312 ? 11.681 -1.399 -15.339 1.00 96.75 312 LEU A C 1
ATOM 2392 O O . LEU A 1 312 ? 12.241 -0.302 -15.237 1.00 96.75 312 LEU A O 1
ATOM 2396 N N . GLY A 1 313 ? 11.955 -2.421 -14.529 1.00 94.50 313 GLY A N 1
ATOM 2397 C CA . GLY A 1 313 ? 12.844 -2.325 -13.374 1.00 94.50 313 GLY A CA 1
ATOM 2398 C C . GLY A 1 313 ? 14.299 -2.617 -13.696 1.00 94.50 313 GLY A C 1
ATOM 2399 O O . GLY A 1 313 ? 14.779 -3.709 -13.414 1.00 94.50 313 GLY A O 1
ATOM 2400 N N . LEU A 1 314 ? 15.022 -1.630 -14.219 1.00 94.31 314 LEU A N 1
ATOM 2401 C CA . LEU A 1 314 ? 16.432 -1.770 -14.582 1.00 94.31 314 LEU A CA 1
ATOM 2402 C C . LEU A 1 314 ? 16.686 -2.925 -15.576 1.00 94.31 314 LEU A C 1
ATOM 2404 O O . LEU A 1 314 ? 17.373 -3.895 -15.233 1.00 94.31 314 LEU A O 1
ATOM 2408 N N . PRO A 1 315 ? 16.109 -2.863 -16.792 1.00 94.62 315 PRO A N 1
ATOM 2409 C CA . PRO A 1 315 ? 16.323 -3.889 -17.808 1.00 94.62 315 PRO A CA 1
ATOM 2410 C C . PRO A 1 315 ? 17.800 -3.963 -18.220 1.00 94.62 315 PRO A C 1
ATOM 2412 O O . PRO A 1 315 ? 18.489 -2.946 -18.314 1.00 94.62 315 PRO A O 1
ATOM 2415 N N . THR A 1 316 ? 18.290 -5.173 -18.497 1.00 93.19 316 THR A N 1
ATOM 2416 C CA . THR A 1 316 ? 19.690 -5.413 -18.908 1.00 93.19 316 THR A CA 1
ATOM 2417 C C . THR A 1 316 ? 19.833 -5.904 -20.338 1.00 93.19 316 THR A C 1
ATOM 2419 O O . THR A 1 316 ? 20.940 -5.922 -20.881 1.00 93.19 316 THR A O 1
ATOM 2422 N N . ARG A 1 317 ? 18.723 -6.306 -20.955 1.00 93.94 317 ARG A N 1
ATOM 2423 C CA . ARG A 1 317 ? 18.638 -6.698 -22.359 1.00 93.94 317 ARG A CA 1
ATOM 2424 C C . ARG A 1 317 ? 17.752 -5.708 -23.093 1.00 93.94 317 ARG A C 1
ATOM 2426 O O . ARG A 1 317 ? 16.846 -5.130 -22.503 1.00 93.94 317 ARG A O 1
ATOM 2433 N N . ASP A 1 318 ? 18.088 -5.469 -24.355 1.00 95.44 318 ASP A N 1
ATOM 2434 C CA . ASP A 1 318 ? 17.319 -4.553 -25.186 1.00 95.44 318 ASP A CA 1
ATOM 2435 C C . ASP A 1 318 ? 16.045 -5.220 -25.710 1.00 95.44 318 ASP A C 1
ATOM 2437 O O . ASP A 1 318 ? 15.969 -6.445 -25.846 1.00 95.44 318 ASP A O 1
ATOM 2441 N N . TYR A 1 319 ? 15.065 -4.383 -26.023 1.00 96.38 319 TYR A N 1
ATOM 2442 C CA . TYR A 1 319 ? 13.724 -4.783 -26.427 1.00 96.38 319 TYR A CA 1
ATOM 2443 C C . TYR A 1 319 ? 13.681 -5.109 -27.918 1.00 96.38 319 TYR A C 1
ATOM 2445 O O . TYR A 1 319 ? 14.482 -4.626 -28.714 1.00 96.38 319 TYR A O 1
ATOM 2453 N N . THR A 1 320 ? 12.728 -5.928 -28.335 1.00 96.69 320 THR A N 1
ATOM 2454 C CA . THR A 1 320 ? 12.421 -6.156 -29.752 1.00 96.69 320 THR A CA 1
ATOM 2455 C C . THR A 1 320 ? 11.502 -5.062 -30.303 1.00 96.69 320 THR A C 1
ATOM 2457 O O . THR A 1 320 ? 10.858 -4.334 -29.550 1.00 96.69 320 THR A O 1
ATOM 2460 N N . ASP A 1 321 ? 11.407 -4.945 -31.633 1.00 96.62 321 ASP A N 1
ATOM 2461 C CA . ASP A 1 321 ? 10.521 -3.944 -32.256 1.00 96.62 321 ASP A CA 1
ATOM 2462 C C . ASP A 1 321 ? 9.046 -4.214 -31.925 1.00 96.62 321 ASP A C 1
ATOM 2464 O O . ASP A 1 321 ? 8.269 -3.282 -31.718 1.00 96.62 321 ASP A O 1
ATOM 2468 N N . ASP A 1 322 ? 8.674 -5.489 -31.794 1.00 96.31 322 ASP A N 1
ATOM 2469 C CA . ASP A 1 322 ? 7.328 -5.901 -31.402 1.00 96.31 322 ASP A CA 1
ATOM 2470 C C . ASP A 1 322 ? 7.003 -5.493 -29.959 1.00 96.31 322 ASP A C 1
ATOM 2472 O O . ASP A 1 322 ? 5.888 -5.052 -29.677 1.00 96.31 322 ASP A O 1
ATOM 2476 N N . GLU A 1 323 ? 7.964 -5.584 -29.038 1.00 97.44 323 GLU A N 1
ATOM 2477 C CA . GLU A 1 323 ? 7.784 -5.137 -27.651 1.00 97.44 323 GLU A CA 1
ATOM 2478 C C . GLU A 1 323 ? 7.668 -3.618 -27.548 1.00 97.44 323 GLU A C 1
ATOM 2480 O O . GLU A 1 323 ? 6.766 -3.122 -26.871 1.00 97.44 323 GLU A O 1
ATOM 2485 N N . ILE A 1 324 ? 8.512 -2.871 -28.269 1.00 97.62 324 ILE A N 1
ATOM 2486 C CA . ILE A 1 324 ? 8.389 -1.410 -28.360 1.00 97.62 324 ILE A CA 1
ATOM 2487 C C . ILE A 1 324 ? 7.017 -1.027 -28.918 1.00 97.62 324 ILE A C 1
ATOM 2489 O O . ILE A 1 324 ? 6.347 -0.141 -28.380 1.00 97.62 324 ILE A O 1
ATOM 2493 N N . LYS A 1 325 ? 6.541 -1.744 -29.942 1.00 96.12 325 LYS A N 1
ATOM 2494 C CA . LYS A 1 325 ? 5.194 -1.540 -30.468 1.00 96.12 325 LYS A CA 1
ATOM 2495 C C . LYS A 1 325 ? 4.123 -1.827 -29.410 1.00 96.12 325 LYS A C 1
ATOM 2497 O O . LYS A 1 325 ? 3.207 -1.019 -29.273 1.00 96.12 325 LYS A O 1
ATOM 2502 N N . LYS A 1 326 ? 4.235 -2.913 -28.632 1.00 96.19 326 LYS A N 1
ATOM 2503 C CA . LYS A 1 326 ? 3.305 -3.207 -27.522 1.00 96.19 326 LYS A CA 1
ATOM 2504 C C . LYS A 1 326 ? 3.274 -2.071 -26.491 1.00 96.19 326 LYS A C 1
ATOM 2506 O O . LYS A 1 326 ? 2.187 -1.693 -26.056 1.00 96.19 326 LYS A O 1
ATOM 2511 N N . LEU A 1 327 ? 4.427 -1.510 -26.116 1.00 96.56 327 LEU A N 1
ATOM 2512 C CA . LEU A 1 327 ? 4.508 -0.375 -25.183 1.00 96.56 327 LEU A CA 1
ATOM 2513 C C . LEU A 1 327 ? 3.877 0.894 -25.767 1.00 96.56 327 LEU A C 1
ATOM 2515 O O . LEU A 1 327 ? 3.118 1.577 -25.078 1.00 96.56 327 LEU A O 1
ATOM 2519 N N . SER A 1 328 ? 4.145 1.185 -27.041 1.00 95.25 328 SER A N 1
ATOM 2520 C CA . SER A 1 328 ? 3.560 2.324 -27.754 1.00 95.25 328 SER A CA 1
ATOM 2521 C C . SER A 1 328 ? 2.035 2.206 -27.866 1.00 95.25 328 SER A C 1
ATOM 2523 O O . SER A 1 328 ? 1.306 3.128 -27.493 1.00 95.25 328 SER A O 1
ATOM 2525 N N . ASP A 1 329 ? 1.534 1.035 -28.277 1.00 94.38 329 ASP A N 1
ATOM 2526 C CA . ASP A 1 329 ? 0.100 0.736 -28.358 1.00 94.38 329 ASP A CA 1
ATOM 2527 C C . ASP A 1 329 ? -0.565 0.845 -26.977 1.00 94.38 329 ASP A C 1
ATOM 2529 O O . ASP A 1 329 ? -1.678 1.365 -26.860 1.00 94.38 329 ASP A O 1
ATOM 2533 N N . PHE A 1 330 ? 0.114 0.379 -25.922 1.00 95.00 330 PHE A N 1
ATOM 2534 C CA . PHE A 1 330 ? -0.345 0.531 -24.547 1.00 95.00 330 PHE A CA 1
ATOM 2535 C C . PHE A 1 330 ? -0.485 2.007 -24.179 1.00 95.00 330 PHE A C 1
ATOM 2537 O O . PHE A 1 330 ? -1.587 2.418 -23.832 1.00 95.00 330 PHE A O 1
ATOM 2544 N N . LEU A 1 331 ? 0.571 2.815 -24.298 1.00 93.69 331 LEU A N 1
ATOM 2545 C CA . LEU A 1 331 ? 0.532 4.233 -23.916 1.00 93.69 331 LEU A CA 1
ATOM 2546 C C . LEU A 1 331 ? -0.463 5.051 -24.755 1.00 93.69 331 LEU A C 1
ATOM 2548 O O . LEU A 1 331 ? -1.106 5.959 -24.232 1.00 93.69 331 LEU A O 1
ATOM 2552 N N . GLY A 1 332 ? -0.640 4.711 -26.034 1.00 90.50 332 GLY A N 1
ATOM 2553 C CA . GLY A 1 332 ? -1.605 5.363 -26.925 1.00 90.50 332 GLY A CA 1
ATOM 2554 C C . GLY A 1 332 ? -3.064 4.924 -26.730 1.00 90.50 332 GLY A C 1
ATOM 2555 O O . GLY A 1 332 ? -3.979 5.539 -27.290 1.00 90.50 332 GLY A O 1
ATOM 2556 N N . SER A 1 333 ? -3.316 3.863 -25.959 1.00 88.06 333 SER A N 1
ATOM 2557 C CA . SER A 1 333 ? -4.643 3.263 -25.822 1.00 88.06 333 SER A CA 1
ATOM 2558 C C . SER A 1 333 ? -5.574 4.058 -24.904 1.00 88.06 333 SER A C 1
ATOM 2560 O O . SER A 1 333 ? -5.325 4.215 -23.711 1.00 88.06 333 SER A O 1
ATOM 2562 N N . LYS A 1 334 ? -6.739 4.445 -25.439 1.00 84.06 334 LYS A N 1
ATOM 2563 C CA . LYS A 1 334 ? -7.811 5.164 -24.718 1.00 84.06 334 LYS A CA 1
ATOM 2564 C C . LYS A 1 334 ? -8.915 4.252 -24.169 1.00 84.06 334 LYS A C 1
ATOM 2566 O O . LYS A 1 334 ? -10.012 4.714 -23.871 1.00 84.06 334 LYS A O 1
ATOM 2571 N N . THR A 1 335 ? -8.671 2.943 -24.100 1.00 80.31 335 THR A N 1
ATOM 2572 C CA . THR A 1 335 ? -9.702 1.963 -23.710 1.00 80.31 335 THR A CA 1
ATOM 2573 C C . THR A 1 335 ? -10.039 1.980 -22.220 1.00 80.31 335 THR A C 1
ATOM 2575 O O . THR A 1 335 ? -11.104 1.498 -21.839 1.00 80.31 335 THR A O 1
ATOM 2578 N N . LEU A 1 336 ? -9.163 2.531 -21.376 1.00 75.44 336 LEU A N 1
ATOM 2579 C CA . LEU A 1 336 ? -9.417 2.721 -19.950 1.00 75.44 336 LEU A CA 1
ATOM 2580 C C . LEU A 1 336 ? -9.822 4.167 -19.670 1.00 75.44 336 LEU A C 1
ATOM 2582 O O . LEU A 1 336 ? -9.290 5.101 -20.262 1.00 75.44 336 LEU A O 1
ATOM 2586 N N . ALA A 1 337 ? -10.748 4.342 -18.726 1.00 69.44 337 ALA A N 1
ATOM 2587 C CA . ALA A 1 337 ? -11.059 5.642 -18.146 1.00 69.44 337 ALA A CA 1
ATOM 2588 C C . ALA A 1 337 ? -9.946 6.020 -17.152 1.00 69.44 337 ALA A C 1
ATOM 2590 O O . ALA A 1 337 ? -10.081 5.808 -15.949 1.00 69.44 337 ALA A O 1
ATOM 2591 N N . GLY A 1 338 ? -8.813 6.486 -17.670 1.00 73.06 338 GLY A N 1
ATOM 2592 C CA . GLY A 1 338 ? -7.654 6.904 -16.885 1.00 73.06 338 GLY A CA 1
ATOM 2593 C C . GLY A 1 338 ? -6.396 6.992 -17.738 1.00 73.06 338 GLY A C 1
ATOM 2594 O O . GLY A 1 338 ? -6.333 6.410 -18.823 1.00 73.06 338 GLY A O 1
ATOM 2595 N N . ASP A 1 339 ? -5.404 7.715 -17.229 1.00 84.25 339 ASP A N 1
ATOM 2596 C CA . ASP A 1 339 ? -4.108 7.818 -17.884 1.00 84.25 339 ASP A CA 1
ATOM 2597 C C . ASP A 1 339 ? -3.334 6.507 -17.752 1.00 84.25 339 ASP A C 1
ATOM 2599 O O . ASP A 1 339 ? -3.469 5.761 -16.776 1.00 84.25 339 ASP A O 1
ATOM 2603 N N . ARG A 1 340 ? -2.524 6.225 -18.769 1.00 91.75 340 ARG A N 1
ATOM 2604 C CA . ARG A 1 340 ? -1.573 5.120 -18.759 1.00 91.75 340 ARG A CA 1
ATOM 2605 C C . ARG A 1 340 ? -0.175 5.670 -18.553 1.00 91.75 340 ARG A C 1
ATOM 2607 O O . ARG A 1 340 ? 0.147 6.756 -19.028 1.00 91.75 340 ARG A O 1
ATOM 2614 N N . SER A 1 341 ? 0.660 4.922 -17.852 1.00 93.94 341 SER A N 1
ATOM 2615 C CA . SER A 1 341 ? 2.011 5.360 -17.514 1.00 93.94 341 SER A CA 1
ATOM 2616 C C . SER A 1 341 ? 3.032 4.259 -17.747 1.00 93.94 341 SER A C 1
ATOM 2618 O O . SER A 1 341 ? 2.747 3.072 -17.594 1.00 93.94 341 SER A O 1
ATOM 2620 N N . LEU A 1 342 ? 4.246 4.672 -18.089 1.00 95.88 342 LEU A N 1
ATOM 2621 C CA . LEU A 1 342 ? 5.415 3.810 -18.140 1.00 95.88 342 LEU A CA 1
ATOM 2622 C C . LEU A 1 342 ? 6.436 4.350 -17.142 1.00 95.88 342 LEU A C 1
ATOM 2624 O O . LEU A 1 342 ? 6.840 5.507 -17.237 1.00 95.88 342 LEU A O 1
ATOM 2628 N N . MET A 1 343 ? 6.839 3.517 -16.188 1.00 95.88 343 MET A N 1
ATOM 2629 C CA . MET A 1 343 ? 7.966 3.796 -15.308 1.00 95.88 343 MET A CA 1
ATOM 2630 C C . MET A 1 343 ? 9.155 2.966 -15.770 1.00 95.88 343 MET A C 1
ATOM 2632 O O . MET A 1 343 ? 9.046 1.750 -15.901 1.00 95.88 343 MET A O 1
ATOM 2636 N N . VAL A 1 344 ? 10.295 3.614 -15.980 1.00 94.44 344 VAL A N 1
ATOM 2637 C CA . VAL A 1 344 ? 11.540 2.949 -16.369 1.00 94.44 344 VAL A CA 1
ATOM 2638 C C . VAL A 1 344 ? 12.640 3.412 -15.431 1.00 94.44 344 VAL A C 1
ATOM 2640 O O . VAL A 1 344 ? 12.800 4.616 -15.221 1.00 94.44 344 VAL A O 1
ATOM 2643 N N . THR A 1 345 ? 13.391 2.474 -14.859 1.00 93.00 345 THR A N 1
ATOM 2644 C CA . THR A 1 345 ? 14.562 2.791 -14.033 1.00 93.00 345 THR A CA 1
ATOM 2645 C C . THR A 1 345 ? 15.852 2.399 -14.744 1.00 93.00 345 THR A C 1
ATOM 2647 O O . THR A 1 345 ? 15.890 1.433 -15.503 1.00 93.00 345 THR A O 1
ATOM 2650 N N . PHE A 1 346 ? 16.907 3.186 -14.517 1.00 89.81 346 PHE A N 1
ATOM 2651 C CA . PHE A 1 346 ? 18.203 3.057 -15.183 1.00 89.81 346 PHE A CA 1
ATOM 2652 C C . PHE A 1 346 ? 19.346 3.129 -14.169 1.00 89.81 346 PHE A C 1
ATOM 2654 O O . PHE A 1 346 ? 19.255 3.852 -13.176 1.00 89.81 346 PHE A O 1
ATOM 2661 N N . SER A 1 347 ? 20.447 2.435 -14.459 1.00 87.62 347 SER A N 1
ATOM 2662 C CA . SER A 1 347 ? 21.727 2.567 -13.757 1.00 87.62 347 SER A CA 1
ATOM 2663 C C . SER A 1 347 ? 22.769 3.169 -14.701 1.00 87.62 347 SER A C 1
ATOM 2665 O O . SER A 1 347 ? 22.832 2.765 -15.864 1.00 87.62 347 SER A O 1
ATOM 2667 N N . PRO A 1 348 ? 23.652 4.062 -14.217 1.00 83.19 348 PRO A N 1
ATOM 2668 C CA . PRO A 1 348 ? 24.757 4.604 -15.009 1.00 83.19 348 PRO A CA 1
ATOM 2669 C C . PRO A 1 348 ? 25.678 3.536 -15.619 1.00 83.19 348 PRO A C 1
ATOM 2671 O O . PRO A 1 348 ? 26.311 3.788 -16.640 1.00 83.19 348 PRO A O 1
ATOM 2674 N N . SER A 1 349 ? 25.762 2.353 -15.002 1.00 83.31 349 SER A N 1
ATOM 2675 C CA . SER A 1 349 ? 26.634 1.252 -15.430 1.00 83.31 349 SER A CA 1
ATOM 2676 C C . SER A 1 349 ? 25.939 0.176 -16.271 1.00 83.31 349 SER A C 1
ATOM 2678 O O . SER A 1 349 ? 26.576 -0.823 -16.610 1.00 83.31 349 SER A O 1
ATOM 2680 N N . GLN A 1 350 ? 24.651 0.330 -16.600 1.00 86.50 350 GLN A N 1
ATOM 2681 C CA . GLN A 1 350 ? 23.924 -0.700 -17.347 1.00 86.50 350 GLN A CA 1
ATOM 2682 C C . GLN A 1 350 ? 24.304 -0.732 -18.836 1.00 86.50 350 GLN A C 1
ATOM 2684 O O . GLN A 1 350 ? 24.781 0.256 -19.401 1.00 86.50 350 GLN A O 1
ATOM 2689 N N . ALA A 1 351 ? 24.062 -1.876 -19.483 1.00 86.81 351 ALA A N 1
ATOM 2690 C CA . ALA A 1 351 ? 24.289 -2.049 -20.916 1.00 86.81 351 ALA A CA 1
ATOM 2691 C C . ALA A 1 351 ? 23.446 -1.071 -21.758 1.00 86.81 351 ALA A C 1
ATOM 2693 O O . ALA A 1 351 ? 22.382 -0.618 -21.339 1.00 86.81 351 ALA A O 1
ATOM 2694 N N . SER A 1 352 ? 23.923 -0.747 -22.964 1.00 88.25 352 SER A N 1
ATOM 2695 C CA . SER A 1 352 ? 23.173 0.104 -23.892 1.00 88.25 352 SER A CA 1
ATOM 2696 C C . SER A 1 352 ? 21.901 -0.604 -24.365 1.00 88.25 352 SER A C 1
ATOM 2698 O O . SER A 1 352 ? 21.956 -1.763 -24.774 1.00 88.25 352 SER A O 1
ATOM 2700 N N . LEU A 1 353 ? 20.779 0.117 -24.327 1.00 93.81 353 LEU A N 1
ATOM 2701 C CA . LEU A 1 353 ? 19.454 -0.342 -24.753 1.00 93.81 353 LEU A CA 1
ATOM 2702 C C . LEU A 1 353 ? 18.960 0.558 -25.898 1.00 93.81 353 LEU A C 1
ATOM 2704 O O . LEU A 1 353 ? 18.107 1.418 -25.668 1.00 93.81 353 LEU A O 1
ATOM 2708 N N . PRO A 1 354 ? 19.568 0.485 -27.098 1.00 94.31 354 PRO A N 1
ATOM 2709 C CA . PRO A 1 354 ? 19.318 1.452 -28.162 1.00 94.31 354 PRO A CA 1
ATOM 2710 C C . PRO A 1 354 ? 17.847 1.521 -28.584 1.00 94.31 354 PRO A C 1
ATOM 2712 O O . PRO A 1 354 ? 17.355 2.622 -28.815 1.00 94.31 354 PRO A O 1
ATOM 2715 N N . LYS A 1 355 ? 17.119 0.399 -28.635 1.00 95.62 355 LYS A N 1
ATOM 2716 C CA . LYS A 1 355 ? 15.702 0.412 -29.031 1.00 95.62 355 LYS A CA 1
ATOM 2717 C C . LYS A 1 355 ? 14.817 1.053 -27.974 1.00 95.62 355 LYS A C 1
ATOM 2719 O O . LYS A 1 355 ? 13.987 1.898 -28.312 1.00 95.62 355 LYS A O 1
ATOM 2724 N N . LEU A 1 356 ? 15.028 0.717 -26.700 1.00 95.19 356 LEU A N 1
ATOM 2725 C CA . LEU A 1 356 ? 14.329 1.398 -25.608 1.00 95.19 356 LEU A CA 1
ATOM 2726 C C . LEU A 1 356 ? 14.672 2.894 -25.569 1.00 95.19 356 LEU A C 1
ATOM 2728 O O . LEU A 1 356 ? 13.783 3.715 -25.370 1.00 95.19 356 LEU A O 1
ATOM 2732 N N . ALA A 1 357 ? 15.938 3.259 -25.779 1.00 93.94 357 ALA A N 1
ATOM 2733 C CA . ALA A 1 357 ? 16.379 4.651 -25.777 1.00 93.94 357 ALA A CA 1
ATOM 2734 C C . ALA A 1 357 ? 15.732 5.464 -26.908 1.00 93.94 357 ALA A C 1
ATOM 2736 O O . ALA A 1 357 ? 15.215 6.545 -26.642 1.00 93.94 357 ALA A O 1
ATOM 2737 N N . THR A 1 358 ? 15.700 4.937 -28.137 1.00 95.62 358 THR A N 1
ATOM 2738 C CA . THR A 1 358 ? 15.015 5.588 -29.266 1.00 95.62 358 THR A CA 1
ATOM 2739 C C . THR A 1 358 ? 13.523 5.738 -28.999 1.00 95.62 358 THR A C 1
ATOM 2741 O O . THR A 1 358 ? 12.977 6.814 -29.218 1.00 95.62 358 THR A O 1
ATOM 2744 N N . PHE A 1 359 ? 12.869 4.701 -28.468 1.00 96.38 359 PHE A N 1
ATOM 2745 C CA . PHE A 1 359 ? 11.470 4.804 -28.066 1.00 96.38 359 PHE A CA 1
ATOM 2746 C C . PHE A 1 359 ? 11.262 5.922 -27.039 1.00 96.38 359 PHE A C 1
ATOM 2748 O O . PHE A 1 359 ? 10.412 6.777 -27.238 1.00 96.38 359 PHE A O 1
ATOM 2755 N N . LEU A 1 360 ? 12.055 5.976 -25.967 1.00 95.31 360 LEU A N 1
ATOM 2756 C CA . LEU A 1 360 ? 11.933 7.029 -24.953 1.00 95.31 360 LEU A CA 1
ATOM 2757 C C . LEU A 1 360 ? 12.196 8.435 -25.518 1.00 95.31 360 LEU A C 1
ATOM 2759 O O . LEU A 1 360 ? 11.526 9.386 -25.110 1.00 95.31 360 LEU A O 1
ATOM 2763 N N . GLU A 1 361 ? 13.104 8.565 -26.485 1.00 94.81 361 GLU A N 1
ATOM 2764 C CA . GLU A 1 361 ? 13.393 9.830 -27.167 1.00 94.81 361 GLU A CA 1
ATOM 2765 C C . GLU A 1 361 ? 12.176 10.354 -27.948 1.00 94.81 361 GLU A C 1
ATOM 2767 O O . GLU A 1 361 ? 11.900 11.555 -27.909 1.00 94.81 361 GLU A O 1
ATOM 2772 N N . GLU A 1 362 ? 11.380 9.472 -28.568 1.00 92.44 362 GLU A N 1
ATOM 2773 C CA . GLU A 1 362 ? 10.102 9.845 -29.204 1.00 92.44 362 GLU A CA 1
ATOM 2774 C C . GLU A 1 362 ? 9.101 10.441 -28.200 1.00 92.44 362 GLU A C 1
ATOM 2776 O O . GLU A 1 362 ? 8.294 11.302 -28.557 1.00 92.44 362 GLU A O 1
ATOM 2781 N N . TRP A 1 363 ? 9.188 10.032 -26.931 1.00 90.75 363 TRP A N 1
ATOM 2782 C CA . TRP A 1 363 ? 8.399 10.569 -25.817 1.00 90.75 363 TRP A CA 1
ATOM 2783 C C . TRP A 1 363 ? 9.073 11.757 -25.110 1.00 90.75 363 TRP A C 1
ATOM 2785 O O . TRP A 1 363 ? 8.579 12.228 -24.084 1.00 90.75 363 TRP A O 1
ATOM 2795 N N . GLY A 1 364 ? 10.182 12.271 -25.652 1.00 92.50 364 GLY A N 1
ATOM 2796 C CA . GLY A 1 364 ? 10.906 13.424 -25.112 1.00 92.50 364 GLY A CA 1
ATOM 2797 C C . GLY A 1 364 ? 11.782 13.110 -23.896 1.00 92.50 364 GLY A C 1
ATOM 2798 O O . GLY A 1 364 ? 12.159 14.027 -23.167 1.00 92.50 364 GLY A O 1
ATOM 2799 N N . ILE A 1 365 ? 12.105 11.836 -23.659 1.00 92.62 365 ILE A N 1
ATOM 2800 C CA . ILE A 1 365 ? 12.930 11.383 -22.537 1.00 92.62 365 ILE A CA 1
ATOM 2801 C C . ILE A 1 365 ? 14.285 10.918 -23.067 1.00 92.62 365 ILE A C 1
ATOM 2803 O O . ILE A 1 365 ? 14.369 10.003 -23.879 1.00 92.62 365 ILE A O 1
ATOM 2807 N N . GLN A 1 366 ? 15.365 11.499 -22.546 1.00 89.25 366 GLN A N 1
ATOM 2808 C CA . GLN A 1 366 ? 16.726 11.058 -22.833 1.00 89.25 366 GLN A CA 1
ATOM 2809 C C . GLN A 1 366 ? 17.438 10.701 -21.531 1.00 89.25 366 GLN A C 1
ATOM 2811 O O . GLN A 1 366 ? 17.473 11.498 -20.593 1.00 89.25 366 GLN A O 1
ATOM 2816 N N . VAL A 1 367 ? 18.034 9.509 -21.481 1.00 82.38 367 VAL A N 1
ATOM 2817 C CA . VAL A 1 367 ? 18.772 9.032 -20.307 1.00 82.38 367 VAL A CA 1
ATOM 2818 C C . VAL A 1 367 ? 20.262 8.971 -20.642 1.00 82.38 367 VAL A C 1
ATOM 2820 O O . VAL A 1 367 ? 20.700 8.035 -21.313 1.00 82.38 367 VAL A O 1
ATOM 2823 N N . PRO A 1 368 ? 21.064 9.966 -20.224 1.00 80.00 368 PRO A N 1
ATOM 2824 C CA . PRO A 1 368 ? 22.503 9.920 -20.431 1.00 80.00 368 PRO A CA 1
ATOM 2825 C C . PRO A 1 368 ? 23.139 8.856 -19.528 1.00 80.00 368 PRO A C 1
ATOM 2827 O O . PRO A 1 368 ? 22.765 8.708 -18.365 1.00 80.00 368 PRO A O 1
ATOM 2830 N N . GLN A 1 369 ? 24.163 8.164 -20.032 1.00 79.25 369 GLN A N 1
ATOM 2831 C C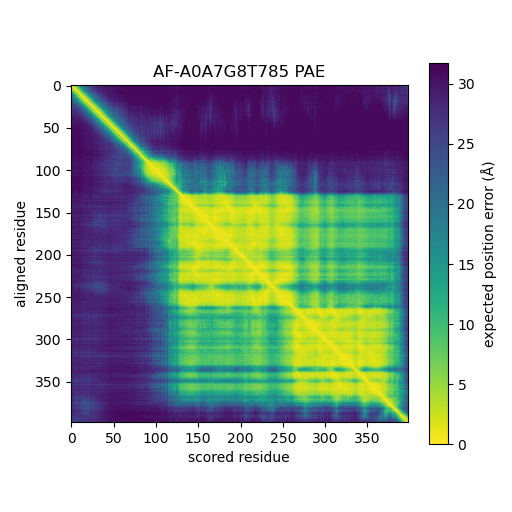A . GLN A 1 369 ? 25.037 7.327 -19.203 1.00 79.25 369 GLN A CA 1
ATOM 2832 C C . GLN A 1 369 ? 25.994 8.213 -18.395 1.00 79.25 369 GLN A C 1
ATOM 2834 O O . GLN A 1 369 ? 27.178 8.336 -18.703 1.00 79.25 369 GLN A O 1
ATOM 2839 N N . ALA A 1 370 ? 25.457 8.890 -17.384 1.00 80.19 370 ALA A N 1
ATOM 2840 C CA . ALA A 1 370 ? 26.204 9.787 -16.518 1.00 80.19 370 ALA A CA 1
ATOM 2841 C C . ALA A 1 370 ? 25.730 9.663 -15.068 1.00 80.19 370 ALA A C 1
ATOM 2843 O O . ALA A 1 370 ? 24.579 9.327 -14.794 1.00 80.19 370 ALA A O 1
ATOM 2844 N N . VAL A 1 371 ? 26.632 9.963 -14.136 1.00 79.12 371 VAL A N 1
ATOM 2845 C CA . VAL A 1 371 ? 26.324 10.081 -12.708 1.00 79.12 371 VAL A CA 1
ATOM 2846 C C . VAL A 1 371 ? 26.188 11.562 -12.375 1.00 79.12 371 VAL A C 1
ATOM 2848 O O . VAL A 1 371 ? 27.016 12.369 -12.799 1.00 79.12 371 VAL A O 1
ATOM 2851 N N . VAL A 1 372 ? 25.158 11.921 -11.610 1.00 77.56 372 VAL A N 1
ATOM 2852 C CA . VAL A 1 372 ? 25.040 13.264 -11.034 1.00 77.56 372 VAL A CA 1
ATOM 2853 C C . VAL A 1 372 ? 25.732 13.280 -9.674 1.00 77.56 372 VAL A C 1
ATOM 2855 O O . VAL A 1 372 ? 25.539 12.381 -8.857 1.00 77.56 372 VAL A O 1
ATOM 2858 N N . VAL A 1 373 ? 26.565 14.294 -9.458 1.00 77.12 373 VAL A N 1
ATOM 2859 C CA . VAL A 1 373 ? 27.368 14.463 -8.244 1.00 77.12 373 VAL A CA 1
ATOM 2860 C C . VAL A 1 373 ? 27.058 15.833 -7.648 1.00 77.12 373 VAL A C 1
ATOM 2862 O O . VAL A 1 373 ? 27.087 16.830 -8.371 1.00 77.12 373 VAL A O 1
ATOM 2865 N N . GLU A 1 374 ? 26.756 15.875 -6.350 1.00 81.81 374 GLU A N 1
ATOM 2866 C CA . GLU A 1 374 ? 26.657 17.118 -5.585 1.00 81.81 374 GLU A CA 1
ATOM 2867 C C . GLU A 1 374 ? 28.066 17.642 -5.295 1.00 81.81 374 GLU A C 1
ATOM 2869 O O . GLU A 1 374 ? 28.899 16.963 -4.691 1.00 81.81 374 GLU A O 1
ATOM 2874 N N . SER A 1 375 ? 28.333 18.857 -5.760 1.00 79.00 375 SER A N 1
ATOM 2875 C CA . SER A 1 375 ? 29.628 19.523 -5.624 1.00 79.00 375 SER A CA 1
ATOM 2876 C C . SER A 1 375 ? 29.747 20.361 -4.349 1.00 79.00 375 SER A C 1
ATOM 2878 O O . SER A 1 375 ? 30.863 20.657 -3.923 1.00 79.00 375 SER A O 1
ATOM 2880 N N . ASP A 1 376 ? 28.624 20.760 -3.743 1.00 80.62 376 ASP A N 1
ATOM 2881 C CA . ASP A 1 376 ? 28.600 21.551 -2.514 1.00 80.62 376 ASP A CA 1
ATOM 2882 C C . ASP A 1 376 ? 28.601 20.639 -1.280 1.00 80.62 376 ASP A C 1
ATOM 2884 O O . ASP A 1 376 ? 27.613 19.984 -0.941 1.00 80.62 376 ASP A O 1
ATOM 2888 N N . GLN A 1 377 ? 29.725 20.648 -0.564 1.00 71.88 377 GLN A N 1
ATOM 2889 C CA . GLN A 1 377 ? 29.932 19.863 0.656 1.00 71.88 377 GLN A CA 1
ATOM 2890 C C . GLN A 1 377 ? 28.961 20.204 1.791 1.00 71.88 377 GLN A C 1
ATOM 2892 O O . GLN A 1 377 ? 28.774 19.397 2.698 1.00 71.88 377 GLN A O 1
ATOM 2897 N N . SER A 1 378 ? 28.297 21.361 1.736 1.00 77.25 378 SER A N 1
ATOM 2898 C CA . SER A 1 378 ? 27.252 21.742 2.691 1.00 77.25 378 SER A CA 1
ATOM 2899 C C . SER A 1 378 ? 25.861 21.183 2.352 1.00 77.25 378 SER A C 1
ATOM 2901 O O . SER A 1 378 ? 24.916 21.400 3.115 1.00 77.25 378 SER A O 1
ATOM 2903 N N . LYS A 1 379 ? 25.710 20.492 1.211 1.00 71.75 379 LYS A N 1
ATOM 2904 C CA . LYS A 1 379 ? 24.416 20.054 0.655 1.00 71.75 379 LYS A CA 1
ATOM 2905 C C . LYS A 1 379 ? 24.228 18.545 0.563 1.00 71.75 379 LYS A C 1
ATOM 2907 O O . LYS A 1 379 ? 23.135 18.116 0.202 1.00 71.75 379 LYS A O 1
ATOM 2912 N N . PHE A 1 380 ? 25.214 17.740 0.956 1.00 69.81 380 PHE A N 1
ATOM 2913 C CA . PHE A 1 380 ? 25.035 16.294 1.081 1.00 69.81 380 PHE A CA 1
ATOM 2914 C C . PHE A 1 380 ? 25.165 15.802 2.523 1.00 69.81 380 PHE A C 1
ATOM 2916 O O . PHE A 1 380 ? 25.989 16.265 3.308 1.00 69.81 380 PHE A O 1
ATOM 2923 N N . ILE A 1 381 ? 24.311 14.840 2.874 1.00 58.75 381 ILE A N 1
ATOM 2924 C CA . ILE A 1 381 ? 24.256 14.216 4.197 1.00 58.75 381 ILE A CA 1
ATOM 2925 C C . ILE A 1 381 ? 25.290 13.079 4.247 1.00 58.75 381 ILE A C 1
ATOM 2927 O O . ILE A 1 381 ? 25.424 12.305 3.301 1.00 58.75 381 ILE A O 1
ATOM 2931 N N . SER A 1 382 ? 26.015 12.959 5.363 1.00 58.88 382 SER A N 1
ATOM 2932 C CA . SER A 1 382 ? 26.895 11.813 5.662 1.00 58.88 382 SER A CA 1
ATOM 2933 C C . SER A 1 382 ? 28.048 11.568 4.679 1.00 58.88 382 SER A C 1
ATOM 2935 O O . SER A 1 382 ? 28.409 10.424 4.412 1.00 58.88 382 SER A O 1
ATOM 2937 N N . ASN A 1 383 ? 28.668 12.634 4.172 1.00 58.09 383 ASN A N 1
ATOM 2938 C CA . ASN A 1 383 ? 29.890 12.564 3.366 1.00 58.09 383 ASN A CA 1
ATOM 2939 C C . ASN A 1 383 ? 29.761 11.805 2.019 1.00 58.09 383 ASN A C 1
ATOM 2941 O O . ASN A 1 383 ? 30.766 11.360 1.465 1.00 58.09 383 ASN A O 1
ATOM 2945 N N . ASN A 1 384 ? 28.537 11.632 1.497 1.00 55.84 384 ASN A N 1
ATOM 2946 C CA . ASN A 1 384 ? 28.273 10.941 0.233 1.00 55.84 384 ASN A CA 1
ATOM 2947 C C . ASN A 1 384 ? 27.793 11.930 -0.851 1.00 55.84 384 ASN A C 1
ATOM 2949 O O . ASN A 1 384 ? 26.647 12.372 -0.791 1.00 55.84 384 ASN A O 1
ATOM 2953 N N . PRO A 1 385 ? 28.629 12.263 -1.853 1.00 56.78 385 PRO A N 1
ATOM 2954 C CA . PRO A 1 385 ? 28.293 13.256 -2.871 1.00 56.78 385 PRO A CA 1
ATOM 2955 C C . PRO A 1 385 ? 27.378 12.718 -3.990 1.00 56.78 385 PRO A C 1
ATOM 2957 O O . PRO A 1 385 ? 27.053 13.457 -4.918 1.00 56.78 385 PRO A O 1
ATOM 2960 N N . PHE A 1 386 ? 26.961 11.446 -3.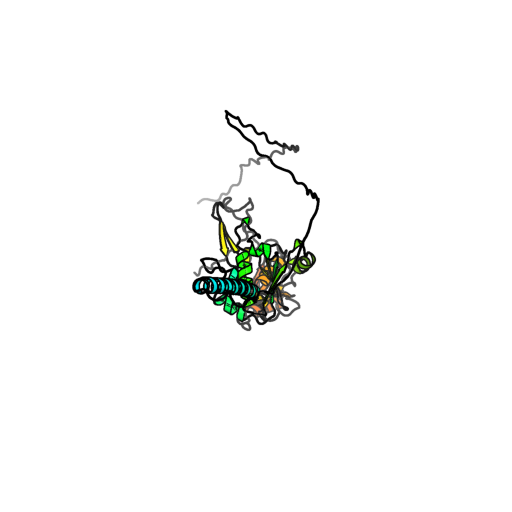963 1.00 55.25 386 PHE A N 1
ATOM 2961 C CA . PHE A 1 386 ? 26.093 10.876 -4.999 1.00 55.25 386 PHE A CA 1
ATOM 2962 C C . PHE A 1 386 ? 24.611 11.138 -4.689 1.00 55.25 386 PHE A C 1
ATOM 2964 O O . PHE A 1 386 ? 24.012 10.478 -3.842 1.00 55.25 386 PHE A O 1
ATOM 2971 N N . GLY A 1 387 ? 24.008 12.088 -5.408 1.00 52.50 387 GLY A N 1
ATOM 2972 C CA . GLY A 1 387 ? 22.566 12.341 -5.406 1.00 52.50 387 GLY A CA 1
ATOM 2973 C C . GLY A 1 387 ? 21.957 12.016 -6.770 1.00 52.50 387 GLY A C 1
ATOM 2974 O O . GLY A 1 387 ? 22.371 12.574 -7.784 1.00 52.50 387 GLY A O 1
ATOM 2975 N N . TYR A 1 388 ? 20.962 11.128 -6.824 1.00 46.38 388 TYR A N 1
ATOM 2976 C CA . TYR A 1 388 ? 20.219 10.861 -8.060 1.00 46.38 388 TYR A CA 1
ATOM 2977 C C . TYR A 1 388 ? 19.258 12.029 -8.338 1.00 46.38 388 TYR A C 1
ATOM 2979 O O . TYR A 1 388 ? 18.275 12.204 -7.622 1.00 46.38 388 TYR A O 1
ATOM 2987 N N . SER A 1 389 ? 19.516 12.829 -9.377 1.00 43.28 389 SER A N 1
ATOM 2988 C CA . SER A 1 389 ? 18.540 13.794 -9.907 1.00 43.28 389 SER A CA 1
ATOM 2989 C C . SER A 1 389 ? 18.421 13.663 -11.426 1.00 43.28 389 SER A C 1
ATOM 2991 O O . SER A 1 389 ? 19.418 13.547 -12.137 1.00 43.28 389 SER A O 1
ATOM 2993 N N . LEU A 1 390 ? 17.185 13.642 -11.927 1.00 34.09 390 LEU A N 1
ATOM 2994 C CA . LEU A 1 390 ? 16.879 13.659 -13.357 1.00 34.09 390 LEU A CA 1
ATOM 2995 C C . LEU A 1 390 ? 16.907 15.117 -13.837 1.00 34.09 390 LEU A C 1
ATOM 2997 O O . LEU A 1 390 ? 16.168 15.950 -13.312 1.00 34.09 390 LEU A O 1
ATOM 3001 N N . ARG A 1 391 ? 17.745 15.445 -14.829 1.00 36.56 391 ARG A N 1
ATOM 3002 C CA . ARG A 1 391 ? 17.679 16.748 -15.510 1.00 36.56 391 ARG A CA 1
ATOM 3003 C C . ARG A 1 391 ? 16.585 16.706 -16.576 1.00 36.56 391 ARG A C 1
ATOM 3005 O O . ARG A 1 391 ? 16.694 15.938 -17.525 1.00 36.56 391 ARG A O 1
ATOM 3012 N N . TYR A 1 392 ? 15.578 17.567 -16.453 1.00 35.19 392 TYR A N 1
ATOM 3013 C CA . TYR A 1 392 ? 14.702 17.919 -17.573 1.00 35.19 392 TYR A CA 1
ATOM 3014 C C . TYR A 1 392 ? 15.453 18.876 -18.505 1.00 35.19 392 TYR A C 1
ATOM 3016 O O . TYR A 1 392 ? 15.996 19.879 -18.040 1.00 35.19 392 TYR A O 1
ATOM 3024 N N . SER A 1 393 ? 15.494 18.591 -19.810 1.00 38.12 393 SER A N 1
ATOM 3025 C CA . SER A 1 393 ? 15.905 19.603 -20.785 1.00 38.12 393 SER A CA 1
ATOM 3026 C C . SER A 1 393 ? 14.686 20.438 -21.163 1.00 38.12 393 SER A C 1
ATOM 3028 O O . SER A 1 393 ? 13.809 19.968 -21.889 1.00 38.12 393 SER A O 1
ATOM 3030 N N . GLU A 1 394 ? 14.624 21.682 -20.702 1.00 38.44 394 GLU A N 1
ATOM 3031 C CA . GLU A 1 394 ? 13.745 22.662 -21.330 1.00 38.44 394 GLU A CA 1
ATOM 3032 C C . GLU A 1 394 ? 14.347 23.029 -22.687 1.00 38.44 394 GLU A C 1
ATOM 3034 O O . GLU A 1 394 ? 15.440 23.589 -22.778 1.00 38.44 394 GLU A O 1
ATOM 3039 N N . ARG A 1 395 ? 13.649 22.672 -23.767 1.00 39.47 395 ARG A N 1
ATOM 3040 C CA . ARG A 1 395 ? 13.967 23.192 -25.094 1.00 39.47 395 ARG A CA 1
ATOM 3041 C C . ARG A 1 395 ? 13.469 24.635 -25.118 1.00 39.47 395 ARG A C 1
ATOM 3043 O O . ARG A 1 395 ? 12.263 24.864 -25.187 1.00 39.47 395 ARG A O 1
ATOM 3050 N N . SER A 1 396 ? 14.379 25.602 -25.029 1.00 40.16 396 SER A N 1
ATOM 3051 C CA . SER A 1 396 ? 14.058 26.990 -25.352 1.00 40.16 396 SER A CA 1
ATOM 3052 C C . SER A 1 396 ? 13.597 27.036 -26.807 1.00 40.16 396 SER A C 1
ATOM 3054 O O . SER A 1 396 ? 14.330 26.613 -27.702 1.00 40.16 396 SER A O 1
ATOM 3056 N N . ALA A 1 397 ? 12.368 27.494 -27.030 1.00 41.62 397 ALA A N 1
ATOM 3057 C CA . ALA A 1 397 ? 11.939 27.904 -28.353 1.00 41.62 397 ALA A CA 1
ATOM 3058 C C . ALA A 1 397 ? 12.686 29.194 -28.698 1.00 41.62 397 ALA A C 1
ATOM 3060 O O . ALA A 1 397 ? 12.429 30.207 -28.057 1.00 41.62 397 ALA A O 1
ATOM 3061 N N . ASP A 1 398 ? 13.611 29.108 -29.652 1.00 37.25 398 ASP A N 1
ATOM 3062 C CA . ASP A 1 398 ? 13.984 30.172 -30.591 1.00 37.25 398 ASP A CA 1
ATOM 3063 C C . ASP A 1 398 ? 14.607 29.547 -31.848 1.00 37.25 398 ASP A C 1
ATOM 3065 O O . ASP A 1 398 ? 15.493 28.666 -31.706 1.00 37.25 398 ASP A O 1
#

Mean predicted aligned error: 18.24 Å

Sequence (398 aa):
MNQEKDPRTGAAVPEEEIPEEKAAGTQQAEAENQQESPAETETPDAGQNPGPEEKKEDSQKTDKEKKGGGKPKKDHSEFFKSSKFRHGSISTAFTAGFIVVVVLLNILVGIVGERFPSVNLDLTKTGSNSLSSEGLKAVDKVSLATTITVCATKQQVEGDQIYADQGLKYSQVGSLLAKMAERNSKIQVQYIDLDKNPTFASEYQSDSLTAGDLIVKTDKRHRVLTYSDLFNIQYSQDYSSSQVYSNVEGALVSALNAVTSEKLPIVAFDTGHAEQQDMTGYQKLLNNNSFETKSFNLLTDAIPDNTQMIVLGLPTRDYTDDEIKKLSDFLGSKTLAGDRSLMVTFSPSQASLPKLATFLEEWGIQVPQAVVVESDQSKFISNNPFGYSLRYSERSAD

Solvent-accessible surface area (backbone atoms only — not comparable to full-atom values): 25388 Å² total; per-residue (Å²): 136,87,83,90,79,85,79,93,80,91,82,86,87,80,87,83,82,80,82,88,78,83,93,80,81,91,80,90,80,90,83,82,87,87,86,85,86,84,89,87,85,85,89,88,86,89,82,85,84,83,87,88,88,90,86,84,88,85,87,84,87,88,80,90,85,87,88,80,87,81,88,78,88,79,83,86,85,76,85,86,82,56,88,74,52,64,65,54,53,53,49,52,53,50,52,52,51,49,52,51,50,51,52,50,48,53,52,49,52,48,53,42,42,73,73,39,57,44,75,78,59,62,79,56,98,76,59,80,46,56,76,51,78,66,46,49,53,49,49,70,63,58,81,56,63,31,42,37,36,35,29,32,45,64,66,40,29,64,63,30,60,51,60,46,91,76,68,43,62,35,32,44,52,50,28,41,51,45,45,46,30,72,73,26,86,45,37,44,78,46,62,40,45,56,88,84,33,60,70,64,53,61,79,39,59,92,69,65,80,50,83,62,25,33,40,42,31,35,94,85,38,68,38,77,43,46,63,72,54,30,34,47,76,46,65,46,99,82,64,83,47,74,47,80,42,84,32,46,66,60,42,52,44,54,47,52,51,47,42,60,48,92,73,57,50,22,38,35,33,52,59,63,32,68,46,71,52,86,51,66,70,57,46,50,54,38,46,64,67,45,31,43,74,42,79,46,35,62,78,85,46,78,83,62,85,69,52,34,31,41,36,42,38,31,56,59,51,63,62,52,73,68,43,52,46,52,53,50,53,53,61,72,51,77,89,54,100,62,78,58,49,78,47,75,48,82,57,62,85,56,65,86,36,66,57,53,48,54,54,36,44,79,75,75,42,81,83,72,82,58,82,52,68,58,82,54,82,90,76,44,72,89,87,46,46,76,48,96,70,87,81,79,82,80,79,77,91,126

Radius of gyration: 39.93 Å; Cα contacts (8 Å, |Δi|>4): 434; chains: 1; bounding box: 112×63×129 Å

Nearest PDB structures (foldseek):
  4m92-assembly1_A  TM=4.338E-01  e=2.141E-01  Homo sapiens
  2p6u-assembly1_A  TM=2.270E-01  e=4.721E-02  Archaeoglobus fulgidus
  6p4w-assembly1_A  TM=2.376E-01  e=2.416E-01  Sulfurisphaera tokodaii str. 7
  4ofb-assembly1_A  TM=4.720E-01  e=5.606E+00  Homo sapiens

Foldseek 3Di:
DDDDDDDDDDDDDDDDDDDDDDDDDDDDDDDDDDDDDDDDDDDDDDDDDDDDDDDDDDDDDDDDDDDDDDDDDDDPPPPPDDPVVVVVVVVVVVVVVVVVVVVVVVVVVVVCCVLQVLVVLQPDPPSLLPADPLLLVLLVPQPFQKEKEAQADPCCQCVVVVPVVLVDNSVSLVSNLSVSCSSDVSYHYYYHHCVVCVVVCVVPVLVVDDHGWMWIAGPQDIAIDDPVLQWPWDADPVNPDIDIDGCSSVSVSQRSCLRRDPDFQEEEEADAQVAPADCSVVCSVQSNRNYHYYYDHLVPDQDDPNHQEYEARAGQHADDPVSLVSVVCQQPDPPDPDHHYYHYDHDLPGDDHPVVQVSVVVVVDHDDSDFDFAPDPVPDDPPGRGDDDDDRDDDDDD